Protein AF-0000000072269874 (afdb_homodimer)

Foldseek 3Di:
DDDDDPDDDDPLFAELADAAAAPVLAPPVLLVVLLVVLVVVVDCQLVDQAALQADLLLLQLVQVVCCVQQVHHGHSLQKGKALALLRVLLLCLVQQHAAPAEEEEEVQADLVVVVSCVVRNYHYHYAYQDQAGGPVVSVLVVCVVRVGQEYEGAAALTVFAGHHHAPVSLVSNLVSCLVSVHAYEHEDQWQLFQLADHGHGFNLVVQQSQRYKGKYGCVHQHNNVLSMIMIGHHNVSSVSSSPPPVSVVRNHDNSPSSSSVSSCSVVVVRVVSSVVLNVQQVLLLCLLVVLVVVLVVLVKDWDRHRGHWKIKIFAHPPDFQVVLQVVLVVLRYHWAGSLSSGPVRPRRRITIGTSNYDHSVSSSVNSVSSSVSSVVVD/DDDDDPDDDDPLFAELADAAAAPVLADPVLLVVLLVVLVVVVDCQLVDQAALQADLLLLQLVQVVCCVQQVHHGDSLQKGKALAPLRVLLLCLVQQHAAPAEEEEEVQADLVVVVSCVVRNYHYHYAYQDQAGGPVVSVLVVCVVRVGQEYEGAAALTVFAGHHHAPVSLVSNLVSCLVSVHAYEHEDQWQLFFLADHGHGFNLVVQQSQRYKGKYGCVHQHNNVLSMIMIGHHNVSSVSSSVPPVSVVRNHPNSPSSSSVSSCSVVVVRVVSSVVLNVQQVLLLCLLVVLVVVLVVLVKDWDRHRGHWKIKIFAHPPDFQVVLQVVLVVLRYHWAGSLSSGPVRPNRRITIGTSNYDHSVSSSVNSVSSSVSSVVVD

Nearest PDB structures (foldseek):
  3av7-assembly1_C  TM=9.349E-01  e=4.779E-37  Pyrococcus horikoshii OT3
  2zc0-assembly1_A  TM=9.274E-01  e=6.025E-31  Thermococcus litoralis
  2gb3-assembly3_E  TM=8.638E-01  e=5.101E-25  Thermotoga maritima
  5yhv-assembly1_B  TM=8.804E-01  e=7.820E-24  Mycobacterium tuberculosis H37Rv
  2o1b-assembly1_A-2  TM=8.598E-01  e=6.593E-24  Staphylococcus aureus

Structure (mmCIF, N/CA/C/O backbone):
data_AF-0000000072269874-model_v1
#
loop_
_entity.id
_entity.type
_entity.pdbx_description
1 polymer 'Aminotransferase, putative'
#
loop_
_atom_site.group_PDB
_atom_site.id
_atom_site.type_symbol
_atom_site.label_atom_id
_atom_site.label_alt_id
_atom_site.label_comp_id
_atom_site.label_asym_id
_atom_site.label_entity_id
_atom_site.label_seq_id
_atom_site.pdbx_PDB_ins_code
_atom_site.Cartn_x
_atom_site.Cartn_y
_atom_site.Cartn_z
_atom_site.occupancy
_atom_site.B_iso_or_equiv
_atom_site.auth_seq_id
_atom_site.auth_comp_id
_atom_site.auth_asym_id
_atom_site.auth_atom_id
_atom_site.pdbx_PDB_model_num
ATOM 1 N N . MET A 1 1 ? -10.086 -16.75 18.266 1 76.12 1 MET A N 1
ATOM 2 C CA . MET A 1 1 ? -8.656 -16.75 17.969 1 76.12 1 MET A CA 1
ATOM 3 C C . MET A 1 1 ? -8.281 -15.562 17.094 1 76.12 1 MET A C 1
ATOM 5 O O . MET A 1 1 ? -9.031 -15.195 16.188 1 76.12 1 MET A O 1
ATOM 9 N N . LEU A 1 2 ? -7.148 -14.898 17.422 1 88.06 2 LEU A N 1
ATOM 10 C CA . LEU A 1 2 ? -6.703 -13.727 16.672 1 88.06 2 LEU A CA 1
ATOM 11 C C . LEU A 1 2 ? -6.227 -14.125 15.273 1 88.06 2 LEU A C 1
ATOM 13 O O . LEU A 1 2 ? -5.488 -15.102 15.125 1 88.06 2 LEU A O 1
ATOM 17 N N . LYS A 1 3 ? -6.777 -13.539 14.328 1 90.12 3 LYS A N 1
ATOM 18 C CA . LYS A 1 3 ? -6.367 -13.797 12.953 1 90.12 3 LYS A CA 1
ATOM 19 C C . LYS A 1 3 ? -5.109 -13.008 12.594 1 90.12 3 LYS A C 1
ATOM 21 O O . LYS A 1 3 ? -5.031 -11.805 12.859 1 90.12 3 LYS A O 1
ATOM 26 N N . THR A 1 4 ? -4.125 -13.711 12.109 1 89.44 4 THR A N 1
ATOM 27 C CA . THR A 1 4 ? -2.859 -13.062 11.797 1 89.44 4 THR A CA 1
ATOM 28 C C . THR A 1 4 ? -2.467 -13.32 10.344 1 89.44 4 THR A C 1
ATOM 30 O O . THR A 1 4 ? -1.585 -12.648 9.805 1 89.44 4 THR A O 1
ATOM 33 N N . ALA A 1 5 ? -3.15 -14.258 9.734 1 90 5 ALA A N 1
ATOM 34 C CA . ALA A 1 5 ? -2.76 -14.656 8.391 1 90 5 ALA A CA 1
ATOM 35 C C . ALA A 1 5 ? -3.982 -14.852 7.496 1 90 5 ALA A C 1
ATOM 37 O O . ALA A 1 5 ? -5.086 -15.094 7.992 1 90 5 ALA A O 1
ATOM 38 N N . GLN A 1 6 ? -3.719 -14.797 6.27 1 87.31 6 GLN A N 1
ATOM 39 C CA . GLN A 1 6 ? -4.758 -14.992 5.262 1 87.31 6 GLN A CA 1
ATOM 40 C C . GLN A 1 6 ? -5.207 -16.453 5.207 1 87.31 6 GLN A C 1
ATOM 42 O O . GLN A 1 6 ? -6.398 -16.734 5.066 1 87.31 6 GLN A O 1
ATOM 47 N N . THR A 1 7 ? -4.285 -17.359 5.355 1 89.81 7 THR A N 1
ATOM 48 C CA . THR A 1 7 ? -4.539 -18.797 5.211 1 89.81 7 THR A CA 1
ATOM 49 C C . THR A 1 7 ? -4.648 -19.469 6.582 1 89.81 7 THR A C 1
ATOM 51 O O . THR A 1 7 ? -3.822 -19.219 7.461 1 89.81 7 THR A O 1
ATOM 54 N N . THR A 1 8 ? -5.68 -20.234 6.766 1 88.5 8 THR A N 1
ATOM 55 C CA . THR A 1 8 ? -5.848 -21.094 7.941 1 88.5 8 THR A CA 1
ATOM 56 C C . THR A 1 8 ? -5.855 -22.562 7.543 1 88.5 8 THR A C 1
ATOM 58 O O . THR A 1 8 ? -6.527 -22.953 6.582 1 88.5 8 THR A O 1
ATOM 61 N N . LEU A 1 9 ? -5.109 -23.312 8.281 1 91.06 9 LEU A N 1
ATOM 62 C CA . LEU A 1 9 ? -5.004 -24.734 7.984 1 91.06 9 LEU A CA 1
ATOM 63 C C . LEU A 1 9 ? -5.898 -25.547 8.914 1 91.06 9 LEU A C 1
ATOM 65 O O . LEU A 1 9 ? -6.027 -25.234 10.094 1 91.06 9 LEU A O 1
ATOM 69 N N . THR A 1 10 ? -6.5 -26.469 8.312 1 91.12 10 THR A N 1
ATOM 70 C CA . THR A 1 10 ? -7.305 -27.422 9.086 1 91.12 10 THR A CA 1
ATOM 71 C C . THR A 1 10 ? -6.465 -28.609 9.516 1 91.12 10 THR A C 1
ATOM 73 O O . THR A 1 10 ? -5.773 -29.219 8.688 1 91.12 10 THR A O 1
ATOM 76 N N . GLU A 1 11 ? -6.617 -28.938 10.75 1 92.56 11 GLU A N 1
ATOM 77 C CA . GLU A 1 11 ? -5.863 -30.078 11.258 1 92.56 11 GLU A CA 1
ATOM 78 C C . GLU A 1 11 ? -6.242 -31.375 10.531 1 92.56 11 GLU A C 1
ATOM 80 O O . GLU A 1 11 ? -7.422 -31.625 10.273 1 92.56 11 GLU A O 1
ATOM 85 N N . GLY A 1 12 ? -5.234 -32.094 10.156 1 95.31 12 GLY A N 1
ATOM 86 C CA . GLY A 1 12 ? -5.469 -33.406 9.523 1 95.31 12 GLY A CA 1
ATOM 87 C C . GLY A 1 12 ? -5.664 -33.312 8.023 1 95.31 12 GLY A C 1
ATOM 88 O O . GLY A 1 12 ? -5.773 -34.312 7.344 1 95.31 12 GLY A O 1
ATOM 89 N N . VAL A 1 13 ? -5.738 -32.125 7.535 1 97.94 13 VAL A N 1
ATOM 90 C CA . VAL A 1 13 ? -5.953 -31.938 6.105 1 97.94 13 VAL A CA 1
ATOM 91 C C . VAL A 1 13 ? -4.664 -31.453 5.449 1 97.94 13 VAL A C 1
ATOM 93 O O . VAL A 1 13 ? -4.047 -30.5 5.914 1 97.94 13 VAL A O 1
ATOM 96 N N . ILE A 1 14 ? -4.207 -32.156 4.457 1 98.5 14 ILE A N 1
ATOM 97 C CA . ILE A 1 14 ? -3.148 -31.656 3.594 1 98.5 14 ILE A CA 1
ATOM 98 C C . ILE A 1 14 ? -3.74 -30.703 2.557 1 98.5 14 ILE A C 1
ATOM 100 O O . ILE A 1 14 ? -4.406 -31.141 1.615 1 98.5 14 ILE A O 1
ATOM 104 N N . ASN A 1 15 ? -3.523 -29.422 2.723 1 98.44 15 ASN A N 1
ATOM 105 C CA . ASN A 1 15 ? -4.152 -28.375 1.926 1 98.44 15 ASN A CA 1
ATOM 106 C C . ASN A 1 15 ? -3.289 -27.984 0.73 1 98.44 15 ASN A C 1
ATOM 108 O O . ASN A 1 15 ? -2.627 -26.953 0.75 1 98.44 15 ASN A O 1
ATOM 112 N N . LEU A 1 16 ? -3.43 -28.703 -0.361 1 98.69 16 LEU A N 1
ATOM 113 C CA . LEU A 1 16 ? -2.652 -28.438 -1.566 1 98.69 16 LEU A CA 1
ATOM 114 C C . LEU A 1 16 ? -3.178 -27.203 -2.297 1 98.69 16 LEU A C 1
ATOM 116 O O . LEU A 1 16 ? -2.678 -26.859 -3.369 1 98.69 16 LEU A O 1
ATOM 120 N N . ALA A 1 17 ? -4.168 -26.531 -1.684 1 97.81 17 ALA A N 1
ATOM 121 C CA . ALA A 1 17 ? -4.754 -25.312 -2.262 1 97.81 17 ALA A CA 1
ATOM 122 C C . ALA A 1 17 ? -3.926 -24.078 -1.909 1 97.81 17 ALA A C 1
ATOM 124 O O . ALA A 1 17 ? -4.062 -23.031 -2.541 1 97.81 17 ALA A O 1
ATOM 125 N N . VAL A 1 18 ? -3.061 -24.141 -0.926 1 96.88 18 VAL A N 1
ATOM 126 C CA . VAL A 1 18 ? -2.301 -23 -0.419 1 96.88 18 VAL A CA 1
ATOM 127 C C . VAL A 1 18 ? -1.246 -22.594 -1.443 1 96.88 18 VAL A C 1
ATOM 129 O O . VAL A 1 18 ? -0.393 -23.391 -1.826 1 96.88 18 VAL A O 1
ATOM 132 N N . GLY A 1 19 ? -1.324 -21.359 -1.873 1 96.44 19 GLY A N 1
ATOM 133 C CA . GLY A 1 19 ? -0.48 -20.891 -2.963 1 96.44 19 GLY A CA 1
ATOM 134 C C . GLY A 1 19 ? 0.701 -20.062 -2.494 1 96.44 19 GLY A C 1
ATOM 135 O O . GLY A 1 19 ? 0.995 -19.016 -3.07 1 96.44 19 GLY A O 1
ATOM 136 N N . HIS A 1 20 ? 1.375 -20.375 -1.431 1 96.25 20 HIS A N 1
ATOM 137 C CA . HIS A 1 20 ? 2.562 -19.703 -0.91 1 96.25 20 HIS A CA 1
ATOM 138 C C . HIS A 1 20 ? 3.406 -20.656 -0.069 1 96.25 20 HIS A C 1
ATOM 140 O O . HIS A 1 20 ? 2.936 -21.734 0.324 1 96.25 20 HIS A O 1
ATOM 146 N N . PRO A 1 21 ? 4.676 -20.422 0.185 1 96.06 21 PRO A N 1
ATOM 147 C CA . PRO A 1 21 ? 5.527 -21.266 1.016 1 96.06 21 PRO A CA 1
ATOM 148 C C . PRO A 1 21 ? 5.094 -21.297 2.48 1 96.06 21 PRO A C 1
ATOM 150 O O . PRO A 1 21 ? 4.395 -20.375 2.932 1 96.06 21 PRO A O 1
ATOM 153 N N . SER A 1 22 ? 5.496 -22.297 3.168 1 95.81 22 SER A N 1
ATOM 154 C CA . SER A 1 22 ? 5.25 -22.375 4.605 1 95.81 22 SER A CA 1
ATOM 155 C C . SER A 1 22 ? 6.121 -21.391 5.371 1 95.81 22 SER A C 1
ATOM 157 O O . SER A 1 22 ? 7.062 -20.812 4.812 1 95.81 22 SER A O 1
ATOM 159 N N . LEU A 1 23 ? 5.832 -21.234 6.602 1 95.12 23 LEU A N 1
ATOM 160 C CA . LEU A 1 23 ? 6.547 -20.266 7.434 1 95.12 23 LEU A CA 1
ATOM 161 C C . LEU A 1 23 ? 8.023 -20.625 7.535 1 95.12 23 LEU A C 1
ATOM 163 O O . LEU A 1 23 ? 8.883 -19.734 7.578 1 95.12 23 LEU A O 1
ATOM 167 N N . HIS A 1 24 ? 8.297 -21.906 7.539 1 94.44 24 HIS A N 1
ATOM 168 C CA . HIS A 1 24 ? 9.672 -22.344 7.742 1 94.44 24 HIS A CA 1
ATOM 169 C C . HIS A 1 24 ? 10.531 -22.047 6.52 1 94.44 24 HIS A C 1
ATOM 171 O O . HIS A 1 24 ? 11.766 -22.031 6.613 1 94.44 24 HIS A O 1
ATOM 177 N N . MET A 1 25 ? 9.891 -21.828 5.387 1 96.12 25 MET A N 1
ATOM 178 C CA . MET A 1 25 ? 10.617 -21.547 4.156 1 96.12 25 MET A CA 1
ATOM 179 C C . MET A 1 25 ? 10.891 -20.047 4.012 1 96.12 25 MET A C 1
ATOM 181 O O . MET A 1 25 ? 11.695 -19.641 3.174 1 96.12 25 MET A O 1
ATOM 185 N N . LEU A 1 26 ? 10.242 -19.203 4.824 1 97.38 26 LEU A N 1
ATOM 186 C CA . LEU A 1 26 ? 10.422 -17.766 4.703 1 97.38 26 LEU A CA 1
ATOM 187 C C . LEU A 1 26 ? 11.789 -17.344 5.242 1 97.38 26 LEU A C 1
ATOM 189 O O . LEU A 1 26 ? 12.328 -17.984 6.148 1 97.38 26 LEU A O 1
ATOM 193 N N . PRO A 1 27 ? 12.297 -16.266 4.742 1 98.06 27 PRO A N 1
ATOM 194 C CA . PRO A 1 27 ? 13.68 -15.883 5.016 1 98.06 27 PRO A CA 1
ATOM 195 C C . PRO A 1 27 ? 13.828 -15.062 6.297 1 98.06 27 PRO A C 1
ATOM 197 O O . PRO A 1 27 ? 14.367 -13.961 6.273 1 98.06 27 PRO A O 1
ATOM 200 N N . LEU A 1 28 ? 13.469 -15.664 7.406 1 98.12 28 LEU A N 1
ATOM 201 C CA . LEU A 1 28 ? 13.508 -14.969 8.688 1 98.12 28 LEU A CA 1
ATOM 202 C C . LEU A 1 28 ? 14.922 -14.516 9.016 1 98.12 28 LEU A C 1
ATOM 204 O O . LEU A 1 28 ? 15.141 -13.352 9.352 1 98.12 28 LEU A O 1
ATOM 208 N N . ARG A 1 29 ? 15.938 -15.375 8.867 1 97.75 29 ARG A N 1
ATOM 209 C CA . ARG A 1 29 ? 17.328 -15.062 9.211 1 97.75 29 ARG A CA 1
ATOM 210 C C . ARG A 1 29 ? 17.906 -14.047 8.234 1 97.75 29 ARG A C 1
ATOM 212 O O . ARG A 1 29 ? 18.625 -13.117 8.648 1 97.75 29 ARG A O 1
ATOM 219 N N . GLU A 1 30 ? 17.672 -14.242 6.938 1 98.5 30 GLU A N 1
ATOM 220 C CA . GLU A 1 30 ? 18.188 -13.32 5.922 1 98.5 30 GLU A CA 1
ATOM 221 C C . GLU A 1 30 ? 17.609 -11.922 6.113 1 98.5 30 GLU A C 1
ATOM 223 O O . GLU A 1 30 ? 18.328 -10.93 6.008 1 98.5 30 GLU A O 1
ATOM 228 N N . MET A 1 31 ? 16.312 -11.828 6.457 1 98.62 31 MET A N 1
ATOM 229 C CA . MET A 1 31 ? 15.664 -10.539 6.656 1 98.62 31 MET A CA 1
ATOM 230 C C . MET A 1 31 ? 16.156 -9.867 7.938 1 98.62 31 MET A C 1
ATOM 232 O O . MET A 1 31 ? 16.25 -8.648 8 1 98.62 31 MET A O 1
ATOM 236 N N . GLU A 1 32 ? 16.375 -10.688 8.945 1 98.62 32 GLU A N 1
ATOM 237 C CA . GLU A 1 32 ? 16.984 -10.148 10.164 1 98.62 32 GLU A CA 1
ATOM 238 C C . GLU A 1 32 ? 18.328 -9.508 9.867 1 98.62 32 GLU A C 1
ATOM 240 O O . GLU A 1 32 ? 18.609 -8.398 10.336 1 98.62 32 GLU A O 1
ATOM 245 N N . GLN A 1 33 ? 19.156 -10.211 9.125 1 98.62 33 GLN A N 1
ATOM 246 C CA . GLN A 1 33 ? 20.469 -9.688 8.734 1 98.62 33 GLN A CA 1
ATOM 247 C C . GLN A 1 33 ? 20.328 -8.398 7.926 1 98.62 33 GLN A C 1
ATOM 249 O O . GLN A 1 33 ? 21.078 -7.445 8.133 1 98.62 33 GLN A O 1
ATOM 254 N N . ALA A 1 34 ? 19.406 -8.391 7.031 1 98.69 34 ALA A N 1
ATOM 255 C CA . ALA A 1 34 ? 19.156 -7.219 6.199 1 98.69 34 ALA A CA 1
ATOM 256 C C . ALA A 1 34 ? 18.719 -6.027 7.043 1 98.69 34 ALA A C 1
ATOM 258 O O . ALA A 1 34 ? 19.172 -4.902 6.832 1 98.69 34 ALA A O 1
ATOM 259 N N . ALA A 1 35 ? 17.781 -6.27 7.973 1 98.44 35 ALA A N 1
ATOM 260 C CA . ALA A 1 35 ? 17.328 -5.207 8.859 1 98.44 35 ALA A CA 1
ATOM 261 C C . ALA A 1 35 ? 18.484 -4.645 9.688 1 98.44 35 ALA A C 1
ATOM 263 O O . ALA A 1 35 ? 18.641 -3.426 9.789 1 98.44 35 ALA A O 1
ATOM 264 N N . ALA A 1 36 ? 19.25 -5.539 10.242 1 98.44 36 ALA A N 1
ATOM 265 C CA . ALA A 1 36 ? 20.406 -5.113 11.031 1 98.44 36 ALA A CA 1
ATOM 266 C C . ALA A 1 36 ? 21.359 -4.258 10.195 1 98.44 36 ALA A C 1
ATOM 268 O O . ALA A 1 36 ? 21.844 -3.225 10.664 1 98.44 36 ALA A O 1
ATOM 269 N N . HIS A 1 37 ? 21.625 -4.695 9.008 1 98.69 37 HIS A N 1
ATOM 270 C CA . HIS A 1 37 ? 22.5 -3.967 8.102 1 98.69 37 HIS A CA 1
ATOM 271 C C . HIS A 1 37 ? 21.953 -2.574 7.805 1 98.69 37 HIS A C 1
ATOM 273 O O . HIS A 1 37 ? 22.688 -1.594 7.812 1 98.69 37 HIS A O 1
ATOM 279 N N . ARG A 1 38 ? 20.641 -2.465 7.523 1 98.44 38 ARG A N 1
ATOM 280 C CA . ARG A 1 38 ? 20.016 -1.19 7.168 1 98.44 38 ARG A CA 1
ATOM 281 C C . ARG A 1 38 ? 20.094 -0.205 8.328 1 98.44 38 ARG A C 1
ATOM 283 O O . ARG A 1 38 ? 20.484 0.951 8.148 1 98.44 38 ARG A O 1
ATOM 290 N N . PHE A 1 39 ? 19.75 -0.638 9.523 1 98.31 39 PHE A N 1
ATOM 291 C CA . PHE A 1 39 ? 19.766 0.226 10.695 1 98.31 39 PHE A CA 1
ATOM 292 C C . PHE A 1 39 ? 21.188 0.632 11.062 1 98.31 39 PHE A C 1
ATOM 294 O O . PHE A 1 39 ? 21.422 1.754 11.516 1 98.31 39 PHE A O 1
ATOM 301 N N . ALA A 1 40 ? 22.109 -0.21 10.805 1 97.94 40 ALA A N 1
ATOM 302 C CA . ALA A 1 40 ? 23.5 0.034 11.172 1 97.94 40 ALA A CA 1
ATOM 303 C C . ALA A 1 40 ? 24.094 1.154 10.32 1 97.94 40 ALA A C 1
ATOM 305 O O . ALA A 1 40 ? 25.125 1.73 10.68 1 97.94 40 ALA A O 1
ATOM 306 N N . GLN A 1 41 ? 23.469 1.441 9.18 1 97 41 GLN A N 1
ATOM 307 C CA . GLN A 1 41 ? 23.984 2.51 8.328 1 97 41 GLN A CA 1
ATOM 308 C C . GLN A 1 41 ? 23.844 3.869 9.008 1 97 41 GLN A C 1
ATOM 310 O O . GLN A 1 41 ? 24.453 4.848 8.578 1 97 41 GLN A O 1
ATOM 315 N N . GLY A 1 42 ? 22.938 4.016 9.977 1 96.31 42 GLY A N 1
ATOM 316 C CA . GLY A 1 42 ? 22.781 5.238 10.742 1 96.31 42 GLY A CA 1
ATOM 317 C C . GLY A 1 42 ? 22 6.312 10.008 1 96.31 42 GLY A C 1
ATOM 318 O O . GLY A 1 42 ? 21.969 7.469 10.438 1 96.31 42 GLY A O 1
ATOM 319 N N . ASN A 1 43 ? 21.469 6 8.906 1 94.88 43 ASN A N 1
ATOM 320 C CA . ASN A 1 43 ? 20.688 6.914 8.086 1 94.88 43 ASN A CA 1
ATOM 321 C C . ASN A 1 43 ? 19.188 6.617 8.172 1 94.88 43 ASN A C 1
ATOM 323 O O . ASN A 1 43 ? 18.75 5.508 7.855 1 94.88 43 ASN A O 1
ATOM 327 N N . ALA A 1 44 ? 18.359 7.637 8.555 1 96.5 44 ALA A N 1
ATOM 328 C CA . ALA A 1 44 ? 16.938 7.418 8.836 1 96.5 44 ALA A CA 1
ATOM 329 C C . ALA A 1 44 ? 16.094 7.672 7.594 1 96.5 44 ALA A C 1
ATOM 331 O O . ALA A 1 44 ? 14.859 7.699 7.668 1 96.5 44 ALA A O 1
ATOM 332 N N . GLU A 1 45 ? 16.656 7.801 6.418 1 95.5 45 GLU A N 1
ATOM 333 C CA . GLU A 1 45 ? 15.945 8.156 5.195 1 95.5 45 GLU A CA 1
ATOM 334 C C . GLU A 1 45 ? 14.844 7.152 4.883 1 95.5 45 GLU A C 1
ATOM 336 O O . GLU A 1 45 ? 13.773 7.527 4.383 1 95.5 45 GLU A O 1
ATOM 341 N N . PHE A 1 46 ? 15.086 5.883 5.199 1 97.25 46 PHE A N 1
ATOM 342 C CA . PHE A 1 46 ? 14.109 4.852 4.875 1 97.25 46 PHE A CA 1
ATOM 343 C C . PHE A 1 46 ? 12.93 4.906 5.832 1 97.25 46 PHE A C 1
ATOM 345 O O . PHE A 1 46 ? 11.922 4.219 5.629 1 97.25 46 PHE A O 1
ATOM 352 N N . LEU A 1 47 ? 13.008 5.73 6.867 1 97.94 47 LEU A N 1
ATOM 353 C CA . LEU A 1 47 ? 11.898 5.941 7.789 1 97.94 47 LEU A CA 1
ATOM 354 C C . LEU A 1 47 ? 11.117 7.199 7.422 1 97.94 47 LEU A C 1
ATOM 356 O O . LEU A 1 47 ? 10.109 7.523 8.062 1 97.94 47 LEU A O 1
ATOM 360 N N . GLN A 1 48 ? 11.469 7.961 6.414 1 97.31 48 GLN A N 1
ATOM 361 C CA . GLN A 1 48 ? 10.844 9.211 5.984 1 97.31 48 GLN A CA 1
ATOM 362 C C . GLN A 1 48 ? 9.945 8.984 4.77 1 97.31 48 GLN A C 1
ATOM 364 O O . GLN A 1 48 ? 9.945 7.898 4.184 1 97.31 48 GLN A O 1
ATOM 369 N N . TYR A 1 49 ? 9.109 10.031 4.391 1 96.75 49 TYR A N 1
ATOM 370 C CA . TYR A 1 49 ? 8.422 10.016 3.105 1 96.75 49 TYR A CA 1
ATOM 371 C C . TYR A 1 49 ? 9.406 9.82 1.961 1 96.75 49 TYR A C 1
ATOM 373 O O . TYR A 1 49 ? 10.336 10.609 1.782 1 96.75 49 TYR A O 1
ATOM 381 N N . GLY A 1 50 ? 9.203 8.797 1.208 1 96.81 50 GLY A N 1
ATOM 382 C CA . GLY A 1 50 ? 10.125 8.445 0.135 1 96.81 50 GLY A CA 1
ATOM 383 C C . GLY A 1 50 ? 9.805 9.148 -1.173 1 96.81 50 GLY A C 1
ATOM 384 O O . GLY A 1 50 ? 8.961 10.047 -1.212 1 96.81 50 GLY A O 1
ATOM 385 N N . TYR A 1 51 ? 10.57 8.773 -2.129 1 96.5 51 TYR A N 1
ATOM 386 C CA . TYR A 1 51 ? 10.297 9.195 -3.498 1 96.5 51 TYR A CA 1
ATOM 387 C C . TYR A 1 51 ? 9.164 8.375 -4.105 1 96.5 51 TYR A C 1
ATOM 389 O O . TYR A 1 51 ? 9.07 7.168 -3.875 1 96.5 51 TYR A O 1
ATOM 397 N N . GLU A 1 52 ? 8.297 8.969 -4.824 1 96.75 52 GLU A N 1
ATOM 398 C CA . GLU A 1 52 ? 7.094 8.32 -5.348 1 96.75 52 GLU A CA 1
ATOM 399 C C . GLU A 1 52 ? 7.449 7.066 -6.148 1 96.75 52 GLU A C 1
ATOM 401 O O . GLU A 1 52 ? 6.719 6.074 -6.113 1 96.75 52 GLU A O 1
ATOM 406 N N . TRP A 1 53 ? 8.625 7.074 -6.867 1 97.56 53 TRP A N 1
ATOM 407 C CA . TRP A 1 53 ? 9.031 5.934 -7.684 1 97.56 53 TRP A CA 1
ATOM 408 C C . TRP A 1 53 ? 9.711 4.871 -6.828 1 97.56 53 TRP A C 1
ATOM 410 O O . TRP A 1 53 ? 9.953 3.754 -7.293 1 97.56 53 TRP A O 1
ATOM 420 N N . GLY A 1 54 ? 10.008 5.238 -5.562 1 97.69 54 GLY A N 1
ATOM 421 C CA . GLY A 1 54 ? 10.797 4.387 -4.691 1 97.69 54 GLY A CA 1
ATOM 422 C C . GLY A 1 54 ? 12.234 4.867 -4.535 1 97.69 54 GLY A C 1
ATOM 423 O O . GLY A 1 54 ? 12.695 5.719 -5.297 1 97.69 54 GLY A O 1
ATOM 424 N N . ASP A 1 55 ? 12.922 4.34 -3.586 1 97.56 55 ASP A N 1
ATOM 425 C CA . ASP A 1 55 ? 14.297 4.695 -3.256 1 97.56 55 ASP A CA 1
ATOM 426 C C . ASP A 1 55 ? 15.227 4.473 -4.449 1 97.56 55 ASP A C 1
ATOM 428 O O . ASP A 1 55 ? 15.312 3.359 -4.973 1 97.56 55 ASP A O 1
ATOM 432 N N . GLY A 1 56 ? 15.953 5.559 -4.816 1 97.88 56 GLY A N 1
ATOM 433 C CA . GLY A 1 56 ? 16.812 5.488 -5.992 1 97.88 56 GLY A CA 1
ATOM 434 C C . GLY A 1 56 ? 17.891 4.438 -5.883 1 97.88 56 GLY A C 1
ATOM 435 O O . GLY A 1 56 ? 18.25 3.803 -6.875 1 97.88 56 GLY A O 1
ATOM 436 N N . PHE A 1 57 ? 18.438 4.242 -4.676 1 98.06 57 PHE A N 1
ATOM 437 C CA . PHE A 1 57 ? 19.453 3.217 -4.473 1 98.06 57 PHE A CA 1
ATOM 438 C C . PHE A 1 57 ? 18.859 1.825 -4.637 1 98.06 57 PHE A C 1
ATOM 440 O O . PHE A 1 57 ? 19.484 0.947 -5.242 1 98.06 57 PHE A O 1
ATOM 447 N N . LEU A 1 58 ? 17.656 1.632 -4.133 1 98.5 58 LEU A N 1
ATOM 448 C CA . LEU A 1 58 ? 16.969 0.356 -4.301 1 98.5 58 LEU A CA 1
ATOM 449 C C . LEU A 1 58 ? 16.688 0.08 -5.773 1 98.5 58 LEU A C 1
ATOM 451 O O . LEU A 1 58 ? 16.922 -1.029 -6.258 1 98.5 58 LEU A O 1
ATOM 455 N N . ARG A 1 59 ? 16.141 1.073 -6.496 1 98.62 59 ARG A N 1
ATOM 456 C CA . ARG A 1 59 ? 15.852 0.912 -7.918 1 98.62 59 ARG A CA 1
ATOM 457 C C . ARG A 1 59 ? 17.109 0.533 -8.695 1 98.62 59 ARG A C 1
ATOM 459 O O . ARG A 1 59 ? 17.062 -0.299 -9.602 1 98.62 59 ARG A O 1
ATOM 466 N N . THR A 1 60 ? 18.219 1.15 -8.297 1 98.62 60 THR A N 1
ATOM 467 C CA . THR A 1 60 ? 19.484 0.874 -8.969 1 98.62 60 THR A CA 1
ATOM 468 C C . THR A 1 60 ? 19.938 -0.558 -8.695 1 98.62 60 THR A C 1
ATOM 470 O O . THR A 1 60 ? 20.297 -1.289 -9.625 1 98.62 60 THR A O 1
ATOM 473 N N . GLU A 1 61 ? 19.938 -0.97 -7.422 1 98.56 61 GLU A N 1
ATOM 474 C CA . GLU A 1 61 ? 20.328 -2.326 -7.051 1 98.56 61 GLU A CA 1
ATOM 475 C C . GLU A 1 61 ? 19.422 -3.361 -7.703 1 98.56 61 GLU A C 1
ATOM 477 O O . GLU A 1 61 ? 19.891 -4.398 -8.18 1 98.56 61 GLU A O 1
ATOM 482 N N . LEU A 1 62 ? 18.156 -3.08 -7.738 1 98.75 62 LEU A N 1
ATOM 483 C CA . LEU A 1 62 ? 17.172 -4.008 -8.312 1 98.75 62 LEU A CA 1
ATOM 484 C C . LEU A 1 62 ? 17.359 -4.129 -9.82 1 98.75 62 LEU A C 1
ATOM 486 O O . LEU A 1 62 ? 17.328 -5.23 -10.367 1 98.75 62 LEU A O 1
ATOM 490 N N . ALA A 1 63 ? 17.516 -2.984 -10.469 1 98.69 63 ALA A N 1
ATOM 491 C CA . ALA A 1 63 ? 17.734 -3 -11.906 1 98.69 63 ALA A CA 1
ATOM 492 C C . ALA A 1 63 ? 18.984 -3.818 -12.266 1 98.69 63 ALA A C 1
ATOM 494 O O . ALA A 1 63 ? 18.969 -4.578 -13.234 1 98.69 63 ALA A O 1
ATOM 495 N N . ALA A 1 64 ? 20.016 -3.688 -11.508 1 98.62 64 ALA A N 1
ATOM 496 C CA . ALA A 1 64 ? 21.234 -4.453 -11.734 1 98.62 64 ALA A CA 1
ATOM 497 C C . ALA A 1 64 ? 20.984 -5.949 -11.547 1 98.62 64 ALA A C 1
ATOM 499 O O . ALA A 1 64 ? 21.438 -6.762 -12.359 1 98.62 64 ALA A O 1
ATOM 500 N N . TYR A 1 65 ? 20.328 -6.25 -10.523 1 98.56 65 TYR A N 1
ATOM 501 C CA . TYR A 1 65 ? 20 -7.645 -10.258 1 98.56 65 TYR A CA 1
ATOM 502 C C . TYR A 1 65 ? 19.172 -8.234 -11.398 1 98.56 65 TYR A C 1
ATOM 504 O O . TYR A 1 65 ? 19.484 -9.32 -11.891 1 98.56 65 TYR A O 1
ATOM 512 N N . LEU A 1 66 ? 18.125 -7.5 -11.844 1 98.62 66 LEU A N 1
ATOM 513 C CA . LEU A 1 66 ? 17.25 -7.961 -12.906 1 98.62 66 LEU A CA 1
ATOM 514 C C . LEU A 1 66 ? 18.016 -8.094 -14.227 1 98.62 66 LEU A C 1
ATOM 516 O O . LEU A 1 66 ? 17.734 -9 -15.016 1 98.62 66 LEU A O 1
ATOM 520 N N . THR A 1 67 ? 18.938 -7.16 -14.469 1 98.56 67 THR A N 1
ATOM 521 C CA . THR A 1 67 ? 19.766 -7.246 -15.664 1 98.56 67 THR A CA 1
ATOM 522 C C . THR A 1 67 ? 20.484 -8.586 -15.727 1 98.56 67 THR A C 1
ATOM 524 O O . THR A 1 67 ? 20.5 -9.242 -16.766 1 98.56 67 THR A O 1
ATOM 527 N N . ARG A 1 68 ? 21.031 -9.016 -14.609 1 97.44 68 ARG A N 1
ATOM 528 C CA . ARG A 1 68 ? 21.75 -10.281 -14.547 1 97.44 68 ARG A CA 1
ATOM 529 C C . ARG A 1 68 ? 20.797 -11.461 -14.727 1 97.44 68 ARG A C 1
ATOM 531 O O . ARG A 1 68 ? 21.078 -12.383 -15.5 1 97.44 68 ARG A O 1
ATOM 538 N N . GLU A 1 69 ? 19.703 -11.438 -14.102 1 96.75 69 GLU A N 1
ATOM 539 C CA . GLU A 1 69 ? 18.781 -12.562 -14.078 1 96.75 69 GLU A CA 1
ATOM 540 C C . GLU A 1 69 ? 18.031 -12.695 -15.406 1 96.75 69 GLU A C 1
ATOM 542 O O . GLU A 1 69 ? 17.766 -13.805 -15.867 1 96.75 69 GLU A O 1
ATOM 547 N N . TYR A 1 70 ? 17.672 -11.492 -15.969 1 96.75 70 TYR A N 1
ATOM 548 C CA . TYR A 1 70 ? 16.859 -11.5 -17.188 1 96.75 70 TYR A CA 1
ATOM 549 C C . TYR A 1 70 ? 17.734 -11.719 -18.422 1 96.75 70 TYR A C 1
ATOM 551 O O . TYR A 1 70 ? 17.25 -12.125 -19.469 1 96.75 70 TYR A O 1
ATOM 559 N N . GLY A 1 71 ? 18.984 -11.344 -18.328 1 96.5 71 GLY A N 1
ATOM 560 C CA . GLY A 1 71 ? 19.891 -11.531 -19.453 1 96.5 71 GLY A CA 1
ATOM 561 C C . GLY A 1 71 ? 19.859 -10.383 -20.438 1 96.5 71 GLY A C 1
ATOM 562 O O . GLY A 1 71 ? 20.312 -10.523 -21.578 1 96.5 71 GLY A O 1
ATOM 563 N N . PHE A 1 72 ? 19.203 -9.312 -20.125 1 97.56 72 PHE A N 1
ATOM 564 C CA . PHE A 1 72 ? 19.219 -8.07 -20.891 1 97.56 72 PHE A CA 1
ATOM 565 C C . PHE A 1 72 ? 19.203 -6.859 -19.969 1 97.56 72 PHE A C 1
ATOM 567 O O . PHE A 1 72 ? 18.844 -6.969 -18.797 1 97.56 72 PHE A O 1
ATOM 574 N N . PRO A 1 73 ? 19.656 -5.695 -20.469 1 97.88 73 PRO A N 1
ATOM 575 C CA . PRO A 1 73 ? 19.75 -4.516 -19.609 1 97.88 73 PRO A CA 1
ATOM 576 C C . PRO A 1 73 ? 18.406 -4.031 -19.094 1 97.88 73 PRO A C 1
ATOM 578 O O . PRO A 1 73 ? 17.453 -3.91 -19.875 1 97.88 73 PRO A O 1
ATOM 581 N N . VAL A 1 74 ? 18.281 -3.836 -17.828 1 98.06 74 VAL A N 1
ATOM 582 C CA . VAL A 1 74 ? 17.172 -3.176 -17.141 1 98.06 74 VAL A CA 1
ATOM 583 C C . VAL A 1 74 ? 17.672 -1.901 -16.469 1 98.06 74 VAL A C 1
ATOM 585 O O . VAL A 1 74 ? 18.672 -1.931 -15.727 1 98.06 74 VAL A O 1
ATOM 588 N N . SER A 1 75 ? 17.078 -0.747 -16.734 1 97.44 75 SER A N 1
ATOM 589 C CA . SER A 1 75 ? 17.547 0.511 -16.172 1 97.44 75 SER A CA 1
ATOM 590 C C . SER A 1 75 ? 16.734 0.899 -14.938 1 97.44 75 SER A C 1
ATOM 592 O O . SER A 1 75 ? 15.562 0.549 -14.828 1 97.44 75 SER A O 1
ATOM 594 N N . ALA A 1 76 ? 17.359 1.622 -14.023 1 97.62 76 ALA A N 1
ATOM 595 C CA . ALA A 1 76 ? 16.688 2.158 -12.844 1 97.62 76 ALA A CA 1
ATOM 596 C C . ALA A 1 76 ? 15.578 3.129 -13.242 1 97.62 76 ALA A C 1
ATOM 598 O O . ALA A 1 76 ? 14.562 3.23 -12.555 1 97.62 76 ALA A O 1
ATOM 599 N N . GLU A 1 77 ? 15.695 3.824 -14.367 1 96.69 77 GLU A N 1
ATOM 600 C CA . GLU A 1 77 ? 14.734 4.809 -14.852 1 96.69 77 GLU A CA 1
ATOM 601 C C . GLU A 1 77 ? 13.477 4.133 -15.391 1 96.69 77 GLU A C 1
ATOM 603 O O . GLU A 1 77 ? 12.453 4.785 -15.578 1 96.69 77 GLU A O 1
ATOM 608 N N . GLN A 1 78 ? 13.586 2.826 -15.594 1 97.94 78 GLN A N 1
ATOM 609 C CA . GLN A 1 78 ? 12.438 2.057 -16.047 1 97.94 78 GLN A CA 1
ATOM 610 C C . GLN A 1 78 ? 11.961 1.081 -14.977 1 97.94 78 GLN A C 1
ATOM 612 O O . GLN A 1 78 ? 11.32 0.074 -15.289 1 97.94 78 GLN A O 1
ATOM 617 N N . THR A 1 79 ? 12.461 1.372 -13.805 1 98.62 79 THR A N 1
ATOM 618 C CA . THR A 1 79 ? 12.094 0.544 -12.664 1 98.62 79 THR A CA 1
ATOM 619 C C . THR A 1 79 ? 11.367 1.372 -11.602 1 98.62 79 THR A C 1
ATOM 621 O O . THR A 1 79 ? 11.883 2.385 -11.133 1 98.62 79 THR A O 1
ATOM 624 N N . PHE A 1 80 ? 10.156 0.993 -11.297 1 98.69 80 PHE A N 1
ATOM 625 C CA . PHE A 1 80 ? 9.281 1.626 -10.312 1 98.69 80 PHE A CA 1
ATOM 626 C C . PHE A 1 80 ? 8.961 0.663 -9.18 1 98.69 80 PHE A C 1
ATOM 628 O O . PHE A 1 80 ? 8.492 -0.45 -9.414 1 98.69 80 PHE A O 1
ATOM 635 N N . ILE A 1 81 ? 9.273 1.05 -7.91 1 98.69 81 ILE A N 1
ATOM 636 C CA . ILE A 1 81 ? 8.992 0.192 -6.766 1 98.69 81 ILE A CA 1
ATOM 637 C C . ILE A 1 81 ? 7.504 0.234 -6.441 1 98.69 81 ILE A C 1
ATOM 639 O O . ILE A 1 81 ? 6.914 1.313 -6.34 1 98.69 81 ILE A O 1
ATOM 643 N N . SER A 1 82 ? 6.898 -0.92 -6.352 1 98.19 82 SER A N 1
ATOM 644 C CA . SER A 1 82 ? 5.477 -1.029 -6.043 1 98.19 82 SER A CA 1
ATOM 645 C C . SER A 1 82 ? 5.254 -1.75 -4.719 1 98.19 82 SER A C 1
ATOM 647 O O . SER A 1 82 ? 6.211 -2.186 -4.074 1 98.19 82 SER A O 1
ATOM 649 N N . GLY A 1 83 ? 3.971 -1.781 -4.285 1 97 83 GLY A N 1
ATOM 650 C CA . GLY A 1 83 ? 3.6 -2.52 -3.09 1 97 83 GLY A CA 1
ATOM 651 C C . GLY A 1 83 ? 3.316 -3.986 -3.357 1 97 83 GLY A C 1
ATOM 652 O O . GLY A 1 83 ? 2.506 -4.602 -2.664 1 97 83 GLY A O 1
ATOM 653 N N . GLY A 1 84 ? 3.904 -4.543 -4.367 1 97.44 84 GLY A N 1
ATOM 654 C CA . GLY A 1 84 ? 3.57 -5.867 -4.863 1 97.44 84 GLY A CA 1
ATOM 655 C C . GLY A 1 84 ? 2.715 -5.844 -6.113 1 97.44 84 GLY A C 1
ATOM 656 O O . GLY A 1 84 ? 2.281 -4.773 -6.555 1 97.44 84 GLY A O 1
ATOM 657 N N . THR A 1 85 ? 2.512 -6.977 -6.66 1 97.94 85 THR A N 1
ATOM 658 C CA . THR A 1 85 ? 1.822 -7.043 -7.941 1 97.94 85 THR A CA 1
ATOM 659 C C . THR A 1 85 ? 0.346 -6.695 -7.781 1 97.94 85 THR A C 1
ATOM 661 O O . THR A 1 85 ? -0.248 -6.066 -8.664 1 97.94 85 THR A O 1
ATOM 664 N N . SER A 1 86 ? -0.3 -7.117 -6.664 1 97.62 86 SER A N 1
ATOM 665 C CA . SER A 1 86 ? -1.7 -6.762 -6.457 1 97.62 86 SER A CA 1
ATOM 666 C C . SER A 1 86 ? -1.891 -5.25 -6.441 1 97.62 86 SER A C 1
ATOM 668 O O . SER A 1 86 ? -2.775 -4.723 -7.121 1 97.62 86 SER A O 1
ATOM 670 N N . GLN A 1 87 ? -1.063 -4.574 -5.715 1 97 87 GLN A N 1
ATOM 671 C CA . GLN A 1 87 ? -1.146 -3.119 -5.652 1 97 87 GLN A CA 1
ATOM 672 C C . GLN A 1 87 ? -0.743 -2.488 -6.984 1 97 87 GLN A C 1
ATOM 674 O O . GLN A 1 87 ? -1.287 -1.453 -7.375 1 97 87 GLN A O 1
ATOM 679 N N . ALA A 1 88 ? 0.217 -3.102 -7.645 1 98.56 88 ALA A N 1
ATOM 680 C CA . ALA A 1 88 ? 0.618 -2.611 -8.961 1 98.56 88 ALA A CA 1
ATOM 681 C C . ALA A 1 88 ? -0.541 -2.689 -9.953 1 98.56 88 ALA A C 1
ATOM 683 O O . ALA A 1 88 ? -0.753 -1.768 -10.742 1 98.56 88 ALA A O 1
ATOM 684 N N . ILE A 1 89 ? -1.265 -3.812 -9.914 1 98.75 89 ILE A N 1
ATOM 685 C CA . ILE A 1 89 ? -2.428 -3.963 -10.781 1 98.75 89 ILE A CA 1
ATOM 686 C C . ILE A 1 89 ? -3.463 -2.893 -10.445 1 98.75 89 ILE A C 1
ATOM 688 O O . ILE A 1 89 ? -4.004 -2.238 -11.344 1 98.75 89 ILE A O 1
ATOM 692 N N . ASP A 1 90 ? -3.715 -2.715 -9.195 1 98.12 90 ASP A N 1
ATOM 693 C CA . ASP A 1 90 ? -4.645 -1.686 -8.742 1 98.12 90 ASP A CA 1
ATOM 694 C C . ASP A 1 90 ? -4.227 -0.306 -9.242 1 98.12 90 ASP A C 1
ATOM 696 O O . ASP A 1 90 ? -5.055 0.459 -9.742 1 98.12 90 ASP A O 1
ATOM 700 N N . LEU A 1 91 ? -2.955 0.018 -9.078 1 98.31 91 LEU A N 1
ATOM 701 C CA . LEU A 1 91 ? -2.391 1.289 -9.516 1 98.31 91 LEU A CA 1
ATOM 702 C C . LEU A 1 91 ? -2.568 1.473 -11.023 1 98.31 91 LEU A C 1
ATOM 704 O O . LEU A 1 91 ? -2.965 2.547 -11.477 1 98.31 91 LEU A O 1
ATOM 708 N N . CYS A 1 92 ? -2.248 0.444 -11.781 1 98.81 92 CYS A N 1
ATOM 709 C CA . CYS A 1 92 ? -2.387 0.505 -13.227 1 98.81 92 CYS A CA 1
ATOM 710 C C . CYS A 1 92 ? -3.84 0.726 -13.633 1 98.81 92 CYS A C 1
ATOM 712 O O . CYS A 1 92 ? -4.129 1.539 -14.508 1 98.81 92 CYS A O 1
ATOM 714 N N . CYS A 1 93 ? -4.758 0.016 -12.953 1 98.56 93 CYS A N 1
ATOM 715 C CA . CYS A 1 93 ? -6.168 0.215 -13.258 1 98.56 93 CYS A CA 1
ATOM 716 C C . CYS A 1 93 ? -6.594 1.647 -12.953 1 98.56 93 CYS A C 1
ATOM 718 O O . CYS A 1 93 ? -7.297 2.271 -13.75 1 98.56 93 CYS A O 1
ATOM 720 N N . ALA A 1 94 ? -6.148 2.156 -11.844 1 97.88 94 ALA A N 1
ATOM 721 C CA . ALA A 1 94 ? -6.531 3.496 -11.414 1 97.88 94 ALA A CA 1
ATOM 722 C C . ALA A 1 94 ? -6.031 4.555 -12.391 1 97.88 94 ALA A C 1
ATOM 724 O O . ALA A 1 94 ? -6.711 5.551 -12.641 1 97.88 94 ALA A O 1
ATOM 725 N N . MET A 1 95 ? -4.84 4.328 -12.953 1 98.31 95 MET A N 1
ATOM 726 C CA . MET A 1 95 ? -4.168 5.41 -13.664 1 98.31 95 MET A CA 1
ATOM 727 C C . MET A 1 95 ? -4.285 5.227 -15.172 1 98.31 95 MET A C 1
ATOM 729 O O . MET A 1 95 ? -4.102 6.18 -15.93 1 98.31 95 MET A O 1
ATOM 733 N N . LEU A 1 96 ? -4.621 4.004 -15.625 1 98.31 96 LEU A N 1
ATOM 734 C CA . LEU A 1 96 ? -4.535 3.748 -17.062 1 98.31 96 LEU A CA 1
ATOM 735 C C . LEU A 1 96 ? -5.906 3.393 -17.625 1 98.31 96 LEU A C 1
ATOM 737 O O . LEU A 1 96 ? -6.043 3.186 -18.828 1 98.31 96 LEU A O 1
ATOM 741 N N . THR A 1 97 ? -6.902 3.254 -16.75 1 98 97 THR A N 1
ATOM 742 C CA . THR A 1 97 ? -8.227 2.893 -17.234 1 98 97 THR A CA 1
ATOM 743 C C . THR A 1 97 ? -9.297 3.803 -16.641 1 98 97 THR A C 1
ATOM 745 O O . THR A 1 97 ? -8.984 4.672 -15.812 1 98 97 THR A O 1
ATOM 748 N N . ARG A 1 98 ? -10.516 3.68 -17.094 1 96.56 98 ARG A N 1
ATOM 749 C CA . ARG A 1 98 ? -11.727 4.289 -16.562 1 96.56 98 ARG A CA 1
ATOM 750 C C . ARG A 1 98 ? -12.852 3.266 -16.438 1 96.56 98 ARG A C 1
ATOM 752 O O . ARG A 1 98 ? -12.859 2.262 -17.156 1 96.56 98 ARG A O 1
ATOM 759 N N . PRO A 1 99 ? -13.766 3.504 -15.438 1 96.94 99 PRO A N 1
ATOM 760 C CA . PRO A 1 99 ? -14.906 2.596 -15.383 1 96.94 99 PRO A CA 1
ATOM 761 C C . PRO A 1 99 ? -15.594 2.422 -16.734 1 96.94 99 PRO A C 1
ATOM 763 O O . PRO A 1 99 ? -15.781 3.398 -17.469 1 96.94 99 PRO A O 1
ATOM 766 N N . GLY A 1 100 ? -15.891 1.196 -17.062 1 97.69 100 GLY A N 1
ATOM 767 C CA . GLY A 1 100 ? -16.516 0.908 -18.344 1 97.69 100 GLY A CA 1
ATOM 768 C C . GLY A 1 100 ? -15.539 0.365 -19.359 1 97.69 100 GLY A C 1
ATOM 769 O O . GLY A 1 100 ? -15.945 -0.26 -20.344 1 97.69 100 GLY A O 1
ATOM 770 N N . ASP A 1 101 ? -14.211 0.565 -19.188 1 98.5 101 ASP A N 1
ATOM 771 C CA . ASP A 1 101 ? -13.203 0.007 -20.078 1 98.5 101 ASP A CA 1
ATOM 772 C C . ASP A 1 101 ? -13.188 -1.519 -20.016 1 98.5 101 ASP A C 1
ATOM 774 O O . ASP A 1 101 ? -13.711 -2.104 -19.062 1 98.5 101 ASP A O 1
ATOM 778 N N . THR A 1 102 ? -12.609 -2.17 -21 1 98.88 102 THR A N 1
ATOM 779 C CA . THR A 1 102 ? -12.531 -3.627 -21.078 1 98.88 102 THR A CA 1
ATOM 780 C C . THR A 1 102 ? -11.117 -4.109 -20.766 1 98.88 102 THR A C 1
ATOM 782 O O . THR A 1 102 ? -10.141 -3.52 -21.25 1 98.88 102 THR A O 1
ATOM 785 N N . VAL A 1 103 ? -11.039 -5.09 -19.969 1 98.94 103 VAL A N 1
ATOM 786 C CA . VAL A 1 103 ? -9.812 -5.852 -19.766 1 98.94 103 VAL A CA 1
ATOM 787 C C . VAL A 1 103 ? -10.008 -7.285 -20.25 1 98.94 103 VAL A C 1
ATOM 789 O O . VAL A 1 103 ? -11.039 -7.902 -19.984 1 98.94 103 VAL A O 1
ATOM 792 N N . ILE A 1 104 ? -9.078 -7.766 -21.078 1 98.94 104 ILE A N 1
ATOM 793 C CA . ILE A 1 104 ? -9.078 -9.172 -21.469 1 98.94 104 ILE A CA 1
ATOM 794 C C . ILE A 1 104 ? -8.117 -9.953 -20.578 1 98.94 104 ILE A C 1
ATOM 796 O O . ILE A 1 104 ? -6.969 -9.539 -20.391 1 98.94 104 ILE A O 1
ATOM 800 N N . VAL A 1 105 ? -8.602 -11 -19.969 1 98.88 105 VAL A N 1
ATOM 801 C CA . VAL A 1 105 ? -7.777 -11.852 -19.109 1 98.88 105 VAL A CA 1
ATOM 802 C C . VAL A 1 105 ? -7.738 -13.273 -19.672 1 98.88 105 VAL A C 1
ATOM 804 O O . VAL A 1 105 ? -8.609 -13.664 -20.453 1 98.88 105 VAL A O 1
ATOM 807 N N . GLU A 1 106 ? -6.715 -13.977 -19.297 1 98.75 106 GLU A N 1
ATOM 808 C CA . GLU A 1 106 ? -6.621 -15.391 -19.625 1 98.75 106 GLU A CA 1
ATOM 809 C C . GLU A 1 106 ? -7.703 -16.203 -18.906 1 98.75 106 GLU A C 1
ATOM 811 O O . GLU A 1 106 ? -8.148 -15.828 -17.828 1 98.75 106 GLU A O 1
ATOM 816 N N . ASP A 1 107 ? -8.094 -17.266 -19.562 1 98.44 107 ASP A N 1
ATOM 817 C CA . ASP A 1 107 ? -8.984 -18.25 -18.938 1 98.44 107 ASP A CA 1
ATOM 818 C C . ASP A 1 107 ? -8.453 -19.672 -19.109 1 98.44 107 ASP A C 1
ATOM 820 O O . ASP A 1 107 ? -8.555 -20.25 -20.188 1 98.44 107 ASP A O 1
ATOM 824 N N . PRO A 1 108 ? -7.934 -20.266 -18 1 98.38 108 PRO A N 1
ATOM 825 C CA . PRO A 1 108 ? -7.969 -19.812 -16.609 1 98.38 108 PRO A CA 1
ATOM 826 C C . PRO A 1 108 ? -6.887 -18.781 -16.297 1 98.38 108 PRO A C 1
ATOM 828 O O . PRO A 1 108 ? -5.965 -18.578 -17.094 1 98.38 108 PRO A O 1
ATOM 831 N N . THR A 1 109 ? -7.055 -18.047 -15.203 1 98.56 109 THR A N 1
ATOM 832 C CA . THR A 1 109 ? -6.031 -17.109 -14.734 1 98.56 109 THR A CA 1
ATOM 833 C C . THR A 1 109 ? -6.113 -16.938 -13.227 1 98.56 109 THR A C 1
ATOM 835 O O . THR A 1 109 ? -6.793 -17.703 -12.539 1 98.56 109 THR A O 1
ATOM 838 N N . TYR A 1 110 ? -5.289 -16.109 -12.648 1 98.44 110 TYR A N 1
ATOM 839 C CA . TYR A 1 110 ? -5.227 -15.812 -11.227 1 98.44 110 TYR A CA 1
ATOM 840 C C . TYR A 1 110 ? -6.551 -15.242 -10.734 1 98.44 110 TYR A C 1
ATOM 842 O O . TYR A 1 110 ? -6.953 -14.148 -11.125 1 98.44 110 TYR A O 1
ATOM 850 N N . PHE A 1 111 ? -7.172 -15.867 -9.789 1 97.56 111 PHE A N 1
ATOM 851 C CA . PHE A 1 111 ? -8.578 -15.617 -9.484 1 97.56 111 PHE A CA 1
ATOM 852 C C . PHE A 1 111 ? -8.742 -14.32 -8.703 1 97.56 111 PHE A C 1
ATOM 854 O O . PHE A 1 111 ? -9.773 -13.656 -8.797 1 97.56 111 PHE A O 1
ATOM 861 N N . PHE A 1 112 ? -7.773 -13.883 -7.941 1 97 112 PHE A N 1
ATOM 862 C CA . PHE A 1 112 ? -7.934 -12.656 -7.176 1 97 112 PHE A CA 1
ATOM 863 C C . PHE A 1 112 ? -7.875 -11.438 -8.094 1 97 112 PHE A C 1
ATOM 865 O O . PHE A 1 112 ? -8.273 -10.336 -7.699 1 97 112 PHE A O 1
ATOM 872 N N . ALA A 1 113 ? -7.367 -11.57 -9.273 1 97.75 113 ALA A N 1
ATOM 873 C CA . ALA A 1 113 ? -7.316 -10.461 -10.219 1 97.75 113 ALA A CA 1
ATOM 874 C C . ALA A 1 113 ? -8.719 -9.969 -10.57 1 97.75 113 ALA A C 1
ATOM 876 O O . ALA A 1 113 ? -8.922 -8.781 -10.82 1 97.75 113 ALA A O 1
ATOM 877 N N . PHE A 1 114 ? -9.703 -10.891 -10.555 1 98.12 114 PHE A N 1
ATOM 878 C CA . PHE A 1 114 ? -11.07 -10.539 -10.938 1 98.12 114 PHE A CA 1
ATOM 879 C C . PHE A 1 114 ? -11.609 -9.422 -10.047 1 98.12 114 PHE A C 1
ATOM 881 O O . PHE A 1 114 ? -12.156 -8.438 -10.547 1 98.12 114 PHE A O 1
ATOM 888 N N . GLY A 1 115 ? -11.398 -9.625 -8.742 1 97.44 115 GLY A N 1
ATOM 889 C CA . GLY A 1 115 ? -11.867 -8.617 -7.805 1 97.44 115 GLY A CA 1
ATOM 890 C C . GLY A 1 115 ? -11.211 -7.27 -8 1 97.44 115 GLY A C 1
ATOM 891 O O . GLY A 1 115 ? -11.867 -6.23 -7.879 1 97.44 115 GLY A O 1
ATOM 892 N N . MET A 1 116 ? -9.969 -7.234 -8.344 1 98.19 116 MET A N 1
ATOM 893 C CA . MET A 1 116 ? -9.227 -5.996 -8.555 1 98.19 116 MET A CA 1
ATOM 894 C C . MET A 1 116 ? -9.742 -5.246 -9.773 1 98.19 116 MET A C 1
ATOM 896 O O . MET A 1 116 ? -9.922 -4.027 -9.734 1 98.19 116 MET A O 1
ATOM 900 N N . PHE A 1 117 ? -10.023 -5.949 -10.883 1 98.56 117 PHE A N 1
ATOM 901 C CA . PHE A 1 117 ? -10.555 -5.32 -12.086 1 98.56 117 PHE A CA 1
ATOM 902 C C . PHE A 1 117 ? -11.977 -4.828 -11.859 1 98.56 117 PHE A C 1
ATOM 904 O O . PHE A 1 117 ? -12.344 -3.738 -12.297 1 98.56 117 PHE A O 1
ATOM 911 N N . ARG A 1 118 ? -12.758 -5.625 -11.109 1 97.56 118 ARG A N 1
ATOM 912 C CA . ARG A 1 118 ? -14.141 -5.25 -10.836 1 97.56 118 ARG A CA 1
ATOM 913 C C . ARG A 1 118 ? -14.203 -4.016 -9.945 1 97.56 118 ARG A C 1
ATOM 915 O O . ARG A 1 118 ? -15.102 -3.18 -10.094 1 97.56 118 ARG A O 1
ATOM 922 N N . ASP A 1 119 ? -13.305 -3.947 -9.023 1 97.25 119 ASP A N 1
ATOM 923 C CA . ASP A 1 119 ? -13.25 -2.791 -8.133 1 97.25 119 ASP A CA 1
ATOM 924 C C . ASP A 1 119 ? -13.109 -1.493 -8.922 1 97.25 119 ASP A C 1
ATOM 926 O O . ASP A 1 119 ? -13.492 -0.425 -8.445 1 97.25 119 ASP A O 1
ATOM 930 N N . HIS A 1 120 ? -12.547 -1.524 -10.117 1 97.44 120 HIS A N 1
ATOM 931 C CA . HIS A 1 120 ? -12.344 -0.338 -10.945 1 97.44 120 HIS A CA 1
ATOM 932 C C . HIS A 1 120 ? -13.406 -0.229 -12.031 1 97.44 120 HIS A C 1
ATOM 934 O O . HIS A 1 120 ? -13.297 0.601 -12.93 1 97.44 120 HIS A O 1
ATOM 940 N N . GLY A 1 121 ? -14.445 -1.148 -11.984 1 97.44 121 GLY A N 1
ATOM 941 C CA . GLY A 1 121 ? -15.57 -1.104 -12.898 1 97.44 121 GLY A CA 1
ATOM 942 C C . GLY A 1 121 ? -15.219 -1.56 -14.305 1 97.44 121 GLY A C 1
ATOM 943 O O . GLY A 1 121 ? -15.828 -1.113 -15.281 1 97.44 121 GLY A O 1
ATOM 944 N N . LEU A 1 122 ? -14.211 -2.398 -14.469 1 98.31 122 LEU A N 1
ATOM 945 C CA . LEU A 1 122 ? -13.805 -2.861 -15.797 1 98.31 122 LEU A CA 1
ATOM 946 C C . LEU A 1 122 ? -14.664 -4.039 -16.25 1 98.31 122 LEU A C 1
ATOM 948 O O . LEU A 1 122 ? -15.062 -4.867 -15.43 1 98.31 122 LEU A O 1
ATOM 952 N N . ASN A 1 123 ? -14.914 -4.07 -17.516 1 98.56 123 ASN A N 1
ATOM 953 C CA . ASN A 1 123 ? -15.531 -5.238 -18.141 1 98.56 123 ASN A CA 1
ATOM 954 C C . ASN A 1 123 ? -14.508 -6.332 -18.422 1 98.56 123 ASN A C 1
ATOM 956 O O . ASN A 1 123 ? -13.531 -6.105 -19.141 1 98.56 123 ASN A O 1
ATOM 960 N N . ILE A 1 124 ? -14.758 -7.52 -17.906 1 98.75 124 ILE A N 1
ATOM 961 C CA . ILE A 1 124 ? -13.797 -8.602 -18.062 1 98.75 124 ILE A CA 1
ATOM 962 C C . ILE A 1 124 ? -14.211 -9.508 -19.219 1 98.75 124 ILE A C 1
ATOM 964 O O . ILE A 1 124 ? -15.336 -10.016 -19.234 1 98.75 124 ILE A O 1
ATOM 968 N N . VAL A 1 125 ? -13.328 -9.641 -20.156 1 98.75 125 VAL A N 1
ATOM 969 C CA . VAL A 1 125 ? -13.469 -10.586 -21.25 1 98.75 125 VAL A CA 1
ATOM 970 C C . VAL A 1 125 ? -12.359 -11.633 -21.172 1 98.75 125 VAL A C 1
ATOM 972 O O . VAL A 1 125 ? -11.242 -11.328 -20.75 1 98.75 125 VAL A O 1
ATOM 975 N N . THR A 1 126 ? -12.641 -12.906 -21.594 1 98.62 126 THR A N 1
ATOM 976 C CA . THR A 1 126 ? -11.664 -13.969 -21.406 1 98.62 126 THR A CA 1
ATOM 977 C C . THR A 1 126 ? -11.094 -14.414 -22.75 1 98.62 126 THR A C 1
ATOM 979 O O . THR A 1 126 ? -11.812 -14.445 -23.75 1 98.62 126 THR A O 1
ATOM 982 N N . ALA A 1 127 ? -9.859 -14.648 -22.766 1 98.69 127 ALA A N 1
ATOM 983 C CA . ALA A 1 127 ? -9.156 -15.312 -23.859 1 98.69 127 ALA A CA 1
ATOM 984 C C . ALA A 1 127 ? -8.672 -16.703 -23.453 1 98.69 127 ALA A C 1
ATOM 986 O O . ALA A 1 127 ? -8.219 -16.891 -22.312 1 98.69 127 ALA A O 1
ATOM 987 N N . PRO A 1 128 ? -8.703 -17.641 -24.328 1 98.12 128 PRO A N 1
ATOM 988 C CA . PRO A 1 128 ? -8.352 -19.016 -23.953 1 98.12 128 PRO A CA 1
ATOM 989 C C . PRO A 1 128 ? -6.848 -19.203 -23.75 1 98.12 128 PRO A C 1
ATOM 991 O O . PRO A 1 128 ? -6.043 -18.484 -24.359 1 98.12 128 PRO A O 1
ATOM 994 N N . VAL A 1 129 ? -6.492 -20.094 -22.875 1 98 129 VAL A N 1
ATOM 995 C CA . VAL A 1 129 ? -5.129 -20.547 -22.609 1 98 129 VAL A CA 1
ATOM 996 C C . VAL A 1 129 ? -4.977 -22 -23.062 1 98 129 VAL A C 1
ATOM 998 O O . VAL A 1 129 ? -5.812 -22.844 -22.734 1 98 129 VAL A O 1
ATOM 1001 N N . ASP A 1 130 ? -3.998 -22.281 -23.891 1 96.94 130 ASP A N 1
ATOM 1002 C CA . ASP A 1 130 ? -3.707 -23.656 -24.297 1 96.94 130 ASP A CA 1
ATOM 1003 C C . ASP A 1 130 ? -2.379 -24.125 -23.719 1 96.94 130 ASP A C 1
ATOM 1005 O O . ASP A 1 130 ? -1.902 -23.578 -22.719 1 96.94 130 ASP A O 1
ATOM 1009 N N . GLU A 1 131 ? -1.82 -25.156 -24.219 1 95.81 131 GLU A N 1
ATOM 1010 C CA . GLU A 1 131 ? -0.63 -25.781 -23.656 1 95.81 131 GLU A CA 1
ATOM 1011 C C . GLU A 1 131 ? 0.588 -24.875 -23.766 1 95.81 131 GLU A C 1
ATOM 1013 O O . GLU A 1 131 ? 1.616 -25.125 -23.141 1 95.81 131 GLU A O 1
ATOM 1018 N N . GLN A 1 132 ? 0.393 -23.828 -24.531 1 96.38 132 GLN A N 1
ATOM 1019 C CA . GLN A 1 132 ? 1.5 -22.891 -24.719 1 96.38 132 GLN A CA 1
ATOM 1020 C C . GLN A 1 132 ? 1.154 -21.516 -24.156 1 96.38 132 GLN A C 1
ATOM 1022 O O . GLN A 1 132 ? 1.802 -20.516 -24.484 1 96.38 132 GLN A O 1
ATOM 1027 N N . GLY A 1 133 ? 0.145 -21.438 -23.375 1 97.75 133 GLY A N 1
ATOM 1028 C CA . GLY A 1 133 ? -0.221 -20.172 -22.766 1 97.75 133 GLY A CA 1
ATOM 1029 C C . GLY A 1 133 ? -1.339 -19.453 -23.5 1 97.75 133 GLY A C 1
ATOM 1030 O O . GLY A 1 133 ? -2.195 -20.094 -24.109 1 97.75 133 GLY A O 1
ATOM 1031 N N . LEU A 1 134 ? -1.438 -18.172 -23.359 1 98.69 134 LEU A N 1
ATOM 1032 C CA . LEU A 1 134 ? -2.461 -17.328 -23.969 1 98.69 134 LEU A CA 1
ATOM 1033 C C . LEU A 1 134 ? -2.561 -17.594 -25.469 1 98.69 134 LEU A C 1
ATOM 1035 O O . LEU A 1 134 ? -1.55 -17.578 -26.172 1 98.69 134 LEU A O 1
ATOM 1039 N N . ASP A 1 135 ? -3.779 -17.875 -25.938 1 98.69 135 ASP A N 1
ATOM 1040 C CA . ASP A 1 135 ? -4.016 -18 -27.375 1 98.69 135 ASP A CA 1
ATOM 1041 C C . ASP A 1 135 ? -4.082 -16.609 -28.031 1 98.69 135 ASP A C 1
ATOM 1043 O O . ASP A 1 135 ? -5.156 -16.016 -28.141 1 98.69 135 ASP A O 1
ATOM 1047 N N . VAL A 1 136 ? -2.988 -16.219 -28.625 1 98.56 136 VAL A N 1
ATOM 1048 C CA . VAL A 1 136 ? -2.861 -14.844 -29.125 1 98.56 136 VAL A CA 1
ATOM 1049 C C . VAL A 1 136 ? -3.664 -14.695 -30.422 1 98.56 136 VAL A C 1
ATOM 1051 O O . VAL A 1 136 ? -4.105 -13.594 -30.75 1 98.56 136 VAL A O 1
ATOM 1054 N N . ASP A 1 137 ? -3.895 -15.82 -31.141 1 97.94 137 ASP A N 1
ATOM 1055 C CA . ASP A 1 137 ? -4.758 -15.758 -32.312 1 97.94 137 ASP A CA 1
ATOM 1056 C C . ASP A 1 137 ? -6.203 -15.453 -31.922 1 97.94 137 ASP A C 1
ATOM 1058 O O . ASP A 1 137 ? -6.844 -14.586 -32.531 1 97.94 137 ASP A O 1
ATOM 1062 N N . ALA A 1 138 ? -6.668 -16.172 -30.938 1 98.38 138 ALA A N 1
ATOM 1063 C CA . ALA A 1 138 ? -8.008 -15.891 -30.422 1 98.38 138 ALA A CA 1
ATOM 1064 C C . ALA A 1 138 ? -8.086 -14.477 -29.859 1 98.38 138 ALA A C 1
ATOM 1066 O O . ALA A 1 138 ? -9.102 -13.789 -30.031 1 98.38 138 ALA A O 1
ATOM 1067 N N . LEU A 1 139 ? -7.043 -14.094 -29.234 1 98.69 139 LEU A N 1
ATOM 1068 C CA . LEU A 1 139 ? -6.973 -12.75 -28.656 1 98.69 139 LEU A CA 1
ATOM 1069 C C . LEU A 1 139 ? -7.125 -11.688 -29.734 1 98.69 139 LEU A C 1
ATOM 1071 O O . LEU A 1 139 ? -7.762 -10.656 -29.516 1 98.69 139 LEU A O 1
ATOM 1075 N N . GLU A 1 140 ? -6.488 -11.891 -30.844 1 98.31 140 GLU A N 1
ATOM 1076 C CA . GLU A 1 140 ? -6.555 -10.93 -31.938 1 98.31 140 GLU A CA 1
ATOM 1077 C C . GLU A 1 140 ? -8 -10.633 -32.312 1 98.31 140 GLU A C 1
ATOM 1079 O O . GLU A 1 140 ? -8.367 -9.477 -32.531 1 98.31 140 GLU A O 1
ATOM 1084 N N . THR A 1 141 ? -8.797 -11.648 -32.375 1 98.31 141 THR A N 1
ATOM 1085 C CA . THR A 1 141 ? -10.211 -11.492 -32.688 1 98.31 141 THR A CA 1
ATOM 1086 C C . THR A 1 141 ? -10.93 -10.719 -31.594 1 98.31 141 THR A C 1
ATOM 1088 O O . THR A 1 141 ? -11.742 -9.828 -31.875 1 98.31 141 THR A O 1
ATOM 1091 N N . LEU A 1 142 ? -10.664 -11.055 -30.391 1 98.56 142 LEU A N 1
ATOM 1092 C CA . LEU A 1 142 ? -11.297 -10.406 -29.234 1 98.56 142 LEU A CA 1
ATOM 1093 C C . LEU A 1 142 ? -10.93 -8.93 -29.188 1 98.56 142 LEU A C 1
ATOM 1095 O O . LEU A 1 142 ? -11.766 -8.094 -28.844 1 98.56 142 LEU A O 1
ATOM 1099 N N . VAL A 1 143 ? -9.656 -8.625 -29.484 1 98.5 143 VAL A N 1
ATOM 1100 C CA . VAL A 1 143 ? -9.164 -7.254 -29.469 1 98.5 143 VAL A CA 1
ATOM 1101 C C . VAL A 1 143 ? -9.914 -6.422 -30.516 1 98.5 143 VAL A C 1
ATOM 1103 O O . VAL A 1 1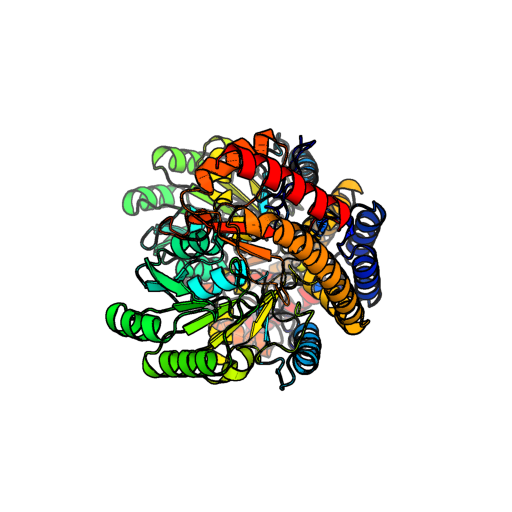43 ? -10.297 -5.281 -30.234 1 98.5 143 VAL A O 1
ATOM 1106 N N . ALA A 1 144 ? -10.086 -7.02 -31.656 1 97.5 144 ALA A N 1
ATOM 1107 C CA . ALA A 1 144 ? -10.812 -6.324 -32.719 1 97.5 144 ALA A CA 1
ATOM 1108 C C . ALA A 1 144 ? -12.266 -6.074 -32.312 1 97.5 144 ALA A C 1
ATOM 1110 O O . ALA A 1 144 ? -12.836 -5.035 -32.625 1 97.5 144 ALA A O 1
ATOM 1111 N N . GLN A 1 145 ? -12.797 -6.941 -31.562 1 98.06 145 GLN A N 1
ATOM 1112 C CA . GLN A 1 145 ? -14.211 -6.895 -31.188 1 98.06 145 GLN A CA 1
ATOM 1113 C C . GLN A 1 145 ? -14.43 -5.961 -30 1 98.06 145 GLN A C 1
ATOM 1115 O O . GLN A 1 145 ? -15.406 -5.207 -29.969 1 98.06 145 GLN A O 1
ATOM 1120 N N . HIS A 1 146 ? -13.492 -5.988 -29.016 1 98.44 146 HIS A N 1
ATOM 1121 C CA . HIS A 1 146 ? -13.797 -5.371 -27.734 1 98.44 146 HIS A CA 1
ATOM 1122 C C . HIS A 1 146 ? -12.945 -4.121 -27.5 1 98.44 146 HIS A C 1
ATOM 1124 O O . HIS A 1 146 ? -13.234 -3.324 -26.609 1 98.44 146 HIS A O 1
ATOM 1130 N N . ARG A 1 147 ? -11.906 -3.881 -28.297 1 97.75 147 ARG A N 1
ATOM 1131 C CA . ARG A 1 147 ? -11.016 -2.734 -28.156 1 97.75 147 ARG A CA 1
ATOM 1132 C C . ARG A 1 147 ? -10.609 -2.523 -26.703 1 97.75 147 ARG A C 1
ATOM 1134 O O . ARG A 1 147 ? -10.859 -1.463 -26.141 1 97.75 147 ARG A O 1
ATOM 1141 N N . PRO A 1 148 ? -9.961 -3.553 -26.078 1 98.88 148 PRO A N 1
ATOM 1142 C CA . PRO A 1 148 ? -9.625 -3.479 -24.656 1 98.88 148 PRO A CA 1
ATOM 1143 C C . PRO A 1 148 ? -8.617 -2.373 -24.344 1 98.88 148 PRO A C 1
ATOM 1145 O O . PRO A 1 148 ? -7.848 -1.976 -25.219 1 98.88 148 PRO A O 1
ATOM 1148 N N . LYS A 1 149 ? -8.695 -1.897 -23.125 1 98.81 149 LYS A N 1
ATOM 1149 C CA . LYS A 1 149 ? -7.664 -0.996 -22.625 1 98.81 149 LYS A CA 1
ATOM 1150 C C . LYS A 1 149 ? -6.477 -1.775 -22.062 1 98.81 149 LYS A C 1
ATOM 1152 O O . LYS A 1 149 ? -5.34 -1.298 -22.109 1 98.81 149 LYS A O 1
ATOM 1157 N N . LEU A 1 150 ? -6.73 -2.959 -21.516 1 98.88 150 LEU A N 1
ATOM 1158 C CA . LEU A 1 150 ? -5.719 -3.803 -20.891 1 98.88 150 LEU A CA 1
ATOM 1159 C C . LEU A 1 150 ? -5.859 -5.25 -21.344 1 98.88 150 LEU A C 1
ATOM 1161 O O . LEU A 1 150 ? -6.973 -5.73 -21.562 1 98.88 150 LEU A O 1
ATOM 1165 N N . VAL A 1 151 ? -4.773 -5.898 -21.5 1 98.94 151 VAL A N 1
ATOM 1166 C CA . VAL A 1 151 ? -4.691 -7.355 -21.547 1 98.94 151 VAL A CA 1
ATOM 1167 C C . VAL A 1 151 ? -3.805 -7.867 -20.422 1 98.94 151 VAL A C 1
ATOM 1169 O O . VAL A 1 151 ? -2.623 -7.52 -20.344 1 98.94 151 VAL A O 1
ATOM 1172 N N . TYR A 1 152 ? -4.398 -8.625 -19.547 1 98.94 152 TYR A N 1
ATOM 1173 C CA . TYR A 1 152 ? -3.695 -9.195 -18.406 1 98.94 152 TYR A CA 1
ATOM 1174 C C . TYR A 1 152 ? -3.238 -10.617 -18.703 1 98.94 152 TYR A C 1
ATOM 1176 O O . TYR A 1 152 ? -4.039 -11.469 -19.109 1 98.94 152 TYR A O 1
ATOM 1184 N N . THR A 1 153 ? -1.921 -10.867 -18.516 1 98.81 153 THR A N 1
ATOM 1185 C CA . THR A 1 153 ? -1.38 -12.195 -18.781 1 98.81 153 THR A CA 1
ATOM 1186 C C . THR A 1 153 ? -0.355 -12.594 -17.734 1 98.81 153 THR A C 1
ATOM 1188 O O . THR A 1 153 ? 0.304 -11.734 -17.141 1 98.81 153 THR A O 1
ATOM 1191 N N . ILE A 1 154 ? -0.285 -13.797 -17.391 1 98.81 154 ILE A N 1
ATOM 1192 C CA . ILE A 1 154 ? 0.779 -14.422 -16.609 1 98.81 154 ILE A CA 1
ATOM 1193 C C . ILE A 1 154 ? 1.649 -15.281 -17.531 1 98.81 154 ILE A C 1
ATOM 1195 O O . ILE A 1 154 ? 1.387 -16.469 -17.703 1 98.81 154 ILE A O 1
ATOM 1199 N N . PRO A 1 155 ? 2.697 -14.719 -18.031 1 98.5 155 PRO A N 1
ATOM 1200 C CA . PRO A 1 155 ? 3.332 -15.297 -19.219 1 98.5 155 PRO A CA 1
ATOM 1201 C C . PRO A 1 155 ? 4.324 -16.406 -18.859 1 98.5 155 PRO A C 1
ATOM 1203 O O . PRO A 1 155 ? 4.797 -17.109 -19.766 1 98.5 155 PRO A O 1
ATOM 1206 N N . VAL A 1 156 ? 4.684 -16.547 -17.625 1 98.12 156 VAL A N 1
ATOM 1207 C CA . VAL A 1 156 ? 5.656 -17.562 -17.219 1 98.12 156 VAL A CA 1
ATOM 1208 C C . VAL A 1 156 ? 5.129 -18.344 -16.016 1 98.12 156 VAL A C 1
ATOM 1210 O O . VAL A 1 156 ? 4.734 -17.75 -15.016 1 98.12 156 VAL A O 1
ATOM 1213 N N . HIS A 1 157 ? 5.164 -19.719 -16.203 1 98.25 157 HIS A N 1
ATOM 1214 C CA . HIS A 1 157 ? 4.645 -20.594 -15.156 1 98.25 157 HIS A CA 1
ATOM 1215 C C . HIS A 1 157 ? 3.281 -20.109 -14.672 1 98.25 157 HIS A C 1
ATOM 1217 O O . HIS A 1 157 ? 3.084 -19.906 -13.469 1 98.25 157 HIS A O 1
ATOM 1223 N N . GLN A 1 158 ? 2.398 -20.047 -15.602 1 98.44 158 GLN A N 1
ATOM 1224 C CA . GLN A 1 158 ? 1.101 -19.391 -15.477 1 98.44 158 GLN A CA 1
ATOM 1225 C C . GLN A 1 158 ? 0.297 -19.969 -14.32 1 98.44 158 GLN A C 1
ATOM 1227 O O . GLN A 1 158 ? 0.273 -21.188 -14.125 1 98.44 158 GLN A O 1
ATOM 1232 N N . ASN A 1 159 ? -0.219 -19.172 -13.438 1 98.44 159 ASN A N 1
ATOM 1233 C CA . ASN A 1 159 ? -1.174 -19.547 -12.398 1 98.44 159 ASN A CA 1
ATOM 1234 C C . ASN A 1 159 ? -2.611 -19.484 -12.914 1 98.44 159 ASN A C 1
ATOM 1236 O O . ASN A 1 159 ? -3.141 -18.406 -13.156 1 98.44 159 ASN A O 1
ATOM 1240 N N . PRO A 1 160 ? -3.176 -20.578 -13.125 1 98.12 160 PRO A N 1
ATOM 1241 C CA . PRO A 1 160 ? -2.895 -21.844 -12.461 1 98.12 160 PRO A CA 1
ATOM 1242 C C . PRO A 1 160 ? -2.26 -22.875 -13.406 1 98.12 160 PRO A C 1
ATOM 1244 O O . PRO A 1 160 ? -1.831 -23.938 -12.961 1 98.12 160 PRO A O 1
ATOM 1247 N N . ALA A 1 161 ? -2.08 -22.609 -14.648 1 97.62 161 ALA A N 1
ATOM 1248 C CA . ALA A 1 161 ? -1.93 -23.625 -15.68 1 97.62 161 ALA A CA 1
ATOM 1249 C C . ALA A 1 161 ? -0.488 -24.125 -15.758 1 97.62 161 ALA A C 1
ATOM 1251 O O . ALA A 1 161 ? -0.212 -25.156 -16.359 1 97.62 161 ALA A O 1
ATOM 1252 N N . GLY A 1 162 ? 0.404 -23.344 -15.203 1 97.62 162 GLY A N 1
ATOM 1253 C CA . GLY A 1 162 ? 1.797 -23.766 -15.172 1 97.62 162 GLY A CA 1
ATOM 1254 C C . GLY A 1 162 ? 2.492 -23.625 -16.516 1 97.62 162 GLY A C 1
ATOM 1255 O O . GLY A 1 162 ? 3.672 -23.969 -16.641 1 97.62 162 GLY A O 1
ATOM 1256 N N . VAL A 1 163 ? 1.817 -23.125 -17.5 1 97.62 163 VAL A N 1
ATOM 1257 C CA . VAL A 1 163 ? 2.352 -23.031 -18.844 1 97.62 163 VAL A CA 1
ATOM 1258 C C . VAL A 1 163 ? 3.111 -21.719 -19.016 1 97.62 163 VAL A C 1
ATOM 1260 O O . VAL A 1 163 ? 2.936 -20.781 -18.234 1 97.62 163 VAL A O 1
ATOM 1263 N N . THR A 1 164 ? 3.984 -21.641 -19.969 1 98.25 164 THR A N 1
ATOM 1264 C CA . THR A 1 164 ? 4.812 -20.484 -20.281 1 98.25 164 THR A CA 1
ATOM 1265 C C . THR A 1 164 ? 4.609 -20.047 -21.734 1 98.25 164 THR A C 1
ATOM 1267 O O . THR A 1 164 ? 4.691 -20.875 -22.641 1 98.25 164 THR A O 1
ATOM 1270 N N . LEU A 1 165 ? 4.281 -18.812 -21.891 1 98.56 165 LEU A N 1
ATOM 1271 C CA . LEU A 1 165 ? 4.082 -18.219 -23.219 1 98.56 165 LEU A CA 1
ATOM 1272 C C . LEU A 1 165 ? 5.391 -18.188 -24 1 98.56 165 LEU A C 1
ATOM 1274 O O . LEU A 1 165 ? 6.367 -17.578 -23.562 1 98.56 165 LEU A O 1
ATOM 1278 N N . PRO A 1 166 ? 5.438 -18.859 -25.141 1 98.06 166 PRO A N 1
ATOM 1279 C CA . PRO A 1 166 ? 6.691 -18.875 -25.891 1 98.06 166 PRO A CA 1
ATOM 1280 C C . PRO A 1 166 ? 7.031 -17.531 -26.516 1 98.06 166 PRO A C 1
ATOM 1282 O O . PRO A 1 166 ? 6.164 -16.656 -26.609 1 98.06 166 PRO A O 1
ATOM 1285 N N . GLN A 1 167 ? 8.25 -17.375 -26.922 1 97.88 167 GLN A N 1
ATOM 1286 C CA . GLN A 1 167 ? 8.789 -16.125 -27.453 1 97.88 167 GLN A CA 1
ATOM 1287 C C . GLN A 1 167 ? 7.949 -15.609 -28.609 1 97.88 167 GLN A C 1
ATOM 1289 O O . GLN A 1 167 ? 7.648 -14.414 -28.688 1 97.88 167 GLN A O 1
ATOM 1294 N N . GLU A 1 168 ? 7.574 -16.484 -29.5 1 98 168 GLU A N 1
ATOM 1295 C CA . GLU A 1 168 ? 6.828 -16.094 -30.703 1 98 168 GLU A CA 1
ATOM 1296 C C . GLU A 1 168 ? 5.484 -15.469 -30.328 1 98 168 GLU A C 1
ATOM 1298 O O . GLU A 1 168 ? 5.086 -14.453 -30.891 1 98 168 GLU A O 1
ATOM 1303 N N . ARG A 1 169 ? 4.793 -16.047 -29.359 1 98.5 169 ARG A N 1
ATOM 1304 C CA . ARG A 1 169 ? 3.5 -15.523 -28.938 1 98.5 169 ARG A CA 1
ATOM 1305 C C . ARG A 1 169 ? 3.668 -14.219 -28.172 1 98.5 169 ARG A C 1
ATOM 1307 O O . ARG A 1 169 ? 2.814 -13.328 -28.25 1 98.5 169 ARG A O 1
ATOM 1314 N N . ARG A 1 170 ? 4.777 -14.078 -27.438 1 98.62 170 ARG A N 1
ATOM 1315 C CA . ARG A 1 170 ? 5.074 -12.812 -26.766 1 98.62 170 ARG A CA 1
ATOM 1316 C C . ARG A 1 170 ? 5.23 -11.68 -27.781 1 98.62 170 ARG A C 1
ATOM 1318 O O . ARG A 1 170 ? 4.641 -10.609 -27.625 1 98.62 170 ARG A O 1
ATOM 1325 N N . GLU A 1 171 ? 6.023 -11.961 -28.797 1 98.5 171 GLU A N 1
ATOM 1326 C CA . GLU A 1 171 ? 6.266 -10.961 -29.844 1 98.5 171 GLU A CA 1
ATOM 1327 C C . GLU A 1 171 ? 4.969 -10.578 -30.547 1 98.5 171 GLU A C 1
ATOM 1329 O O . GLU A 1 171 ? 4.723 -9.398 -30.812 1 98.5 171 GLU A O 1
ATOM 1334 N N . LYS A 1 172 ? 4.195 -11.602 -30.844 1 98.69 172 LYS A N 1
ATOM 1335 C CA . LYS A 1 172 ? 2.912 -11.344 -31.484 1 98.69 172 LYS A CA 1
ATOM 1336 C C . LYS A 1 172 ? 2.008 -10.5 -30.594 1 98.69 172 LYS A C 1
ATOM 1338 O O . LYS A 1 172 ? 1.326 -9.586 -31.062 1 98.69 172 LYS A O 1
ATOM 1343 N N . LEU A 1 173 ? 1.975 -10.797 -29.312 1 98.81 173 LEU A N 1
ATOM 1344 C CA . LEU A 1 173 ? 1.162 -10.055 -28.359 1 98.81 173 LEU A CA 1
ATOM 1345 C C . LEU A 1 173 ? 1.584 -8.586 -28.312 1 98.81 173 LEU A C 1
ATOM 1347 O O . LEU A 1 173 ? 0.735 -7.691 -28.312 1 98.81 173 LEU A O 1
ATOM 1351 N N . VAL A 1 174 ? 2.895 -8.305 -28.281 1 98.81 174 VAL A N 1
ATOM 1352 C CA . VAL A 1 174 ? 3.422 -6.945 -28.234 1 98.81 174 VAL A CA 1
ATOM 1353 C C . VAL A 1 174 ? 3.053 -6.203 -29.516 1 98.81 174 VAL A C 1
ATOM 1355 O O . VAL A 1 174 ? 2.656 -5.035 -29.469 1 98.81 174 VAL A O 1
ATOM 1358 N N . ARG A 1 175 ? 3.164 -6.898 -30.625 1 98.5 175 ARG A N 1
ATOM 1359 C CA . ARG A 1 175 ? 2.787 -6.293 -31.891 1 98.5 175 ARG A CA 1
ATOM 1360 C C . ARG A 1 175 ? 1.313 -5.902 -31.906 1 98.5 175 ARG A C 1
ATOM 1362 O O . ARG A 1 175 ? 0.959 -4.809 -32.344 1 98.5 175 ARG A O 1
ATOM 1369 N N . LEU A 1 176 ? 0.462 -6.812 -31.422 1 98.62 176 LEU A N 1
ATOM 1370 C CA . LEU A 1 176 ? -0.966 -6.523 -31.344 1 98.62 176 LEU A CA 1
ATOM 1371 C C . LEU A 1 176 ? -1.23 -5.312 -30.469 1 98.62 176 LEU A C 1
ATOM 1373 O O . LEU A 1 176 ? -2.086 -4.48 -30.781 1 98.62 176 LEU A O 1
ATOM 1377 N N . ALA A 1 177 ? -0.511 -5.234 -29.344 1 98.81 177 ALA A N 1
ATOM 1378 C CA . ALA A 1 177 ? -0.679 -4.113 -28.422 1 98.81 177 ALA A CA 1
ATOM 1379 C C . ALA A 1 177 ? -0.326 -2.791 -29.094 1 98.81 177 ALA A C 1
ATOM 1381 O O . ALA A 1 177 ? -1.017 -1.787 -28.906 1 98.81 177 ALA A O 1
ATOM 1382 N N . GLN A 1 178 ? 0.736 -2.738 -29.859 1 98.06 178 GLN A N 1
ATOM 1383 C CA . GLN A 1 178 ? 1.171 -1.538 -30.562 1 98.06 178 GLN A CA 1
ATOM 1384 C C . GLN A 1 178 ? 0.169 -1.144 -31.656 1 98.06 178 GLN A C 1
ATOM 1386 O O . GLN A 1 178 ? -0.121 0.041 -31.828 1 98.06 178 GLN A O 1
ATOM 1391 N N . GLU A 1 179 ? -0.329 -2.154 -32.344 1 97.94 179 GLU A N 1
ATOM 1392 C CA . GLU A 1 179 ? -1.252 -1.921 -33.438 1 97.94 179 GLU A CA 1
ATOM 1393 C C . GLU A 1 179 ? -2.598 -1.407 -32.938 1 97.94 179 GLU A C 1
ATOM 1395 O O . GLU A 1 179 ? -3.217 -0.549 -33.562 1 97.94 179 GLU A O 1
ATOM 1400 N N . HIS A 1 180 ? -3.035 -1.937 -31.812 1 98.19 180 HIS A N 1
ATOM 1401 C CA . HIS A 1 180 ? -4.402 -1.658 -31.375 1 98.19 180 HIS A CA 1
ATOM 1402 C C . HIS A 1 180 ? -4.426 -0.701 -30.188 1 98.19 180 HIS A C 1
ATOM 1404 O O . HIS A 1 180 ? -5.492 -0.255 -29.766 1 98.19 180 HIS A O 1
ATOM 1410 N N . GLY A 1 181 ? -3.281 -0.44 -29.578 1 97.94 181 GLY A N 1
ATOM 1411 C CA . GLY A 1 181 ? -3.137 0.627 -28.609 1 97.94 181 GLY A CA 1
ATOM 1412 C C . GLY A 1 181 ? -3.523 0.206 -27.203 1 97.94 181 GLY A C 1
ATOM 1413 O O . GLY A 1 181 ? -3.857 1.049 -26.359 1 97.94 181 GLY A O 1
ATOM 1414 N N . PHE A 1 182 ? -3.615 -1.09 -26.875 1 98.69 182 PHE A N 1
ATOM 1415 C CA . PHE A 1 182 ? -3.887 -1.521 -25.5 1 98.69 182 PHE A CA 1
ATOM 1416 C C . PHE A 1 182 ? -2.588 -1.756 -24.75 1 98.69 182 PHE A C 1
ATOM 1418 O O . PHE A 1 182 ? -1.515 -1.835 -25.344 1 98.69 182 PHE A O 1
ATOM 1425 N N . THR A 1 183 ? -2.654 -1.755 -23.406 1 98.88 183 THR A N 1
ATOM 1426 C CA . THR A 1 183 ? -1.515 -2.018 -22.531 1 98.88 183 THR A CA 1
ATOM 1427 C C . THR A 1 183 ? -1.493 -3.479 -22.094 1 98.88 183 THR A C 1
ATOM 1429 O O . THR A 1 183 ? -2.521 -4.027 -21.703 1 98.88 183 THR A O 1
ATOM 1432 N N . ILE A 1 184 ? -0.325 -4.133 -22.281 1 98.94 184 ILE A N 1
ATOM 1433 C CA . ILE A 1 184 ? -0.114 -5.465 -21.734 1 98.94 184 ILE A CA 1
ATOM 1434 C C . ILE A 1 184 ? 0.282 -5.359 -20.266 1 98.94 184 ILE A C 1
ATOM 1436 O O . ILE A 1 184 ? 1.277 -4.715 -19.922 1 98.94 184 ILE A O 1
ATOM 1440 N N . LEU A 1 185 ? -0.501 -5.855 -19.391 1 98.88 185 LEU A N 1
ATOM 1441 C CA . LEU A 1 185 ? -0.132 -6.059 -18 1 98.88 185 LEU A CA 1
ATOM 1442 C C . LEU A 1 185 ? 0.419 -7.465 -17.781 1 98.88 185 LEU A C 1
ATOM 1444 O O . LEU A 1 185 ? -0.345 -8.414 -17.594 1 98.88 185 LEU A O 1
ATOM 1448 N N . ALA A 1 186 ? 1.707 -7.602 -17.797 1 98.94 186 ALA A N 1
ATOM 1449 C CA . ALA A 1 186 ? 2.365 -8.898 -17.672 1 98.94 186 ALA A CA 1
ATOM 1450 C C . ALA A 1 186 ? 2.719 -9.203 -16.219 1 98.94 186 ALA A C 1
ATOM 1452 O O . ALA A 1 186 ? 3.66 -8.625 -15.664 1 98.94 186 ALA A O 1
ATOM 1453 N N . ASP A 1 187 ? 1.983 -10.047 -15.594 1 98.75 187 ASP A N 1
ATOM 1454 C CA . ASP A 1 187 ? 2.207 -10.516 -14.234 1 98.75 187 ASP A CA 1
ATOM 1455 C C . ASP A 1 187 ? 3.289 -11.594 -14.195 1 98.75 187 ASP A C 1
ATOM 1457 O O . ASP A 1 187 ? 3.012 -12.766 -14.438 1 98.75 187 ASP A O 1
ATOM 1461 N N . GLU A 1 188 ? 4.457 -11.188 -13.789 1 98.5 188 GLU A N 1
ATOM 1462 C CA . GLU A 1 188 ? 5.613 -12.07 -13.938 1 98.5 188 GLU A CA 1
ATOM 1463 C C . GLU A 1 188 ? 6.199 -12.438 -12.578 1 98.5 188 GLU A C 1
ATOM 1465 O O . GLU A 1 188 ? 7.422 -12.461 -12.406 1 98.5 188 GLU A O 1
ATOM 1470 N N . VAL A 1 189 ? 5.363 -12.75 -11.648 1 98.25 189 VAL A N 1
ATOM 1471 C CA . VAL A 1 189 ? 5.773 -13.039 -10.273 1 98.25 189 VAL A CA 1
ATOM 1472 C C . VAL A 1 189 ? 6.59 -14.336 -10.25 1 98.25 189 VAL A C 1
ATOM 1474 O O . VAL A 1 189 ? 7.348 -14.578 -9.305 1 98.25 189 VAL A O 1
ATOM 1477 N N . TYR A 1 190 ? 6.543 -15.164 -11.328 1 98.31 190 TYR A N 1
ATOM 1478 C CA . TYR A 1 190 ? 7.215 -16.453 -11.312 1 98.31 190 TYR A CA 1
ATOM 1479 C C . TYR A 1 190 ? 8.43 -16.453 -12.234 1 98.31 190 TYR A C 1
ATOM 1481 O O . TYR A 1 190 ? 9.078 -17.484 -12.422 1 98.31 190 TYR A O 1
ATOM 1489 N N . GLN A 1 191 ? 8.734 -15.328 -12.867 1 97.62 191 GLN A N 1
ATOM 1490 C CA . GLN A 1 191 ? 9.812 -15.227 -13.844 1 97.62 191 GLN A CA 1
ATOM 1491 C C . GLN A 1 191 ? 11.133 -15.727 -13.258 1 97.62 191 GLN A C 1
ATOM 1493 O O . GLN A 1 191 ? 11.922 -16.359 -13.953 1 97.62 191 GLN A O 1
ATOM 1498 N N . LEU A 1 192 ? 11.352 -15.5 -11.992 1 98 192 LEU A N 1
ATOM 1499 C CA . LEU A 1 192 ? 12.633 -15.82 -11.352 1 98 192 LEU A CA 1
ATOM 1500 C C . LEU A 1 192 ? 12.578 -17.188 -10.672 1 98 192 LEU A C 1
ATOM 1502 O O . LEU A 1 192 ? 13.516 -17.562 -9.969 1 98 192 LEU A O 1
ATOM 1506 N N . LEU A 1 193 ? 11.508 -17.906 -10.852 1 98.19 193 LEU A N 1
ATOM 1507 C CA . LEU A 1 193 ? 11.312 -19.203 -10.188 1 98.19 193 LEU A CA 1
ATOM 1508 C C . LEU A 1 193 ? 11.281 -20.328 -11.203 1 98.19 193 LEU A C 1
ATOM 1510 O O . LEU A 1 193 ? 10.461 -21.25 -11.102 1 98.19 193 LEU A O 1
ATOM 1514 N N . THR A 1 194 ? 12.039 -20.219 -12.234 1 97.88 194 THR A N 1
ATOM 1515 C CA . THR A 1 194 ? 12.273 -21.328 -13.164 1 97.88 194 THR A CA 1
ATOM 1516 C C . THR A 1 194 ? 13.359 -22.266 -12.633 1 97.88 194 THR A C 1
ATOM 1518 O O . THR A 1 194 ? 14.484 -21.828 -12.367 1 97.88 194 THR A O 1
ATOM 1521 N N . PHE A 1 195 ? 13.055 -23.484 -12.43 1 96.5 195 PHE A N 1
ATOM 1522 C CA . PHE A 1 195 ? 14.055 -24.359 -11.836 1 96.5 195 PHE A CA 1
ATOM 1523 C C . PHE A 1 195 ? 14.5 -25.438 -12.836 1 96.5 195 PHE A C 1
ATOM 1525 O O . PHE A 1 195 ? 15.398 -26.219 -12.547 1 96.5 195 PHE A O 1
ATOM 1532 N N . GLU A 1 196 ? 13.883 -25.5 -13.977 1 95.19 196 GLU A N 1
ATOM 1533 C CA . GLU A 1 196 ? 14.328 -26.328 -15.094 1 95.19 196 GLU A CA 1
ATOM 1534 C C . GLU A 1 196 ? 14.289 -25.547 -16.406 1 95.19 196 GLU A C 1
ATOM 1536 O O . GLU A 1 196 ? 13.273 -24.938 -16.75 1 95.19 196 GLU A O 1
ATOM 1541 N N . GLY A 1 197 ? 15.422 -25.547 -17.094 1 93.38 197 GLY A N 1
ATOM 1542 C CA . GLY A 1 197 ? 15.492 -24.828 -18.359 1 93.38 197 GLY A CA 1
ATOM 1543 C C . GLY A 1 197 ? 15.617 -23.328 -18.172 1 93.38 197 GLY A C 1
ATOM 1544 O O . GLY A 1 197 ? 15.953 -22.844 -17.094 1 93.38 197 GLY A O 1
ATOM 1545 N N . THR A 1 198 ? 15.484 -22.641 -19.328 1 92.44 198 THR A N 1
ATOM 1546 C CA . THR A 1 198 ? 15.508 -21.188 -19.344 1 92.44 198 THR A CA 1
ATOM 1547 C C . THR A 1 198 ? 14.195 -20.625 -19.906 1 92.44 198 THR A C 1
ATOM 1549 O O . THR A 1 198 ? 13.797 -20.984 -21.016 1 92.44 198 THR A O 1
ATOM 1552 N N . PRO A 1 199 ? 13.586 -19.844 -19.094 1 92.38 199 PRO A N 1
ATOM 1553 C CA . PRO A 1 199 ? 12.359 -19.266 -19.641 1 92.38 199 PRO A CA 1
ATOM 1554 C C . PRO A 1 199 ? 12.625 -18.203 -20.703 1 92.38 199 PRO A C 1
ATOM 1556 O O . PRO A 1 199 ? 13.742 -17.688 -20.797 1 92.38 199 PRO A O 1
ATOM 1559 N N . PRO A 1 200 ? 11.508 -17.938 -21.562 1 95.56 200 PRO A N 1
ATOM 1560 C CA . PRO A 1 200 ? 11.656 -16.781 -22.453 1 95.56 200 PRO A CA 1
ATOM 1561 C C . PRO A 1 200 ? 11.898 -15.477 -21.703 1 95.56 200 PRO A C 1
ATOM 1563 O O . PRO A 1 200 ? 11.648 -15.406 -20.5 1 95.56 200 PRO A O 1
ATOM 1566 N N . PRO A 1 201 ? 12.375 -14.477 -22.391 1 96.25 201 PRO A N 1
ATOM 1567 C CA . PRO A 1 201 ? 12.648 -13.195 -21.734 1 96.25 201 PRO A CA 1
ATOM 1568 C C . PRO A 1 201 ? 11.406 -12.586 -21.094 1 96.25 201 PRO A C 1
ATOM 1570 O O . PRO A 1 201 ? 10.305 -12.711 -21.641 1 96.25 201 PRO A O 1
ATOM 1573 N N . SER A 1 202 ? 11.664 -11.906 -19.953 1 98.19 202 SER A N 1
ATOM 1574 C CA . SER A 1 202 ? 10.617 -11.102 -19.328 1 98.19 202 SER A CA 1
ATOM 1575 C C . SER A 1 202 ? 10.062 -10.07 -20.312 1 98.19 202 SER A C 1
ATOM 1577 O O . SER A 1 202 ? 10.766 -9.617 -21.203 1 98.19 202 SER A O 1
ATOM 1579 N N . PHE A 1 203 ? 8.805 -9.727 -20.141 1 98.75 203 PHE A N 1
ATOM 1580 C CA . PHE A 1 203 ? 8.172 -8.688 -20.953 1 98.75 203 PHE A CA 1
ATOM 1581 C C . PHE A 1 203 ? 8.852 -7.344 -20.719 1 98.75 203 PHE A C 1
ATOM 1583 O O . PHE A 1 203 ? 8.664 -6.414 -21.516 1 98.75 203 PHE A O 1
ATOM 1590 N N . ALA A 1 204 ? 9.641 -7.18 -19.656 1 98.62 204 ALA A N 1
ATOM 1591 C CA . ALA A 1 204 ? 10.414 -5.961 -19.422 1 98.62 204 ALA A CA 1
ATOM 1592 C C . ALA A 1 204 ? 11.305 -5.637 -20.625 1 98.62 204 ALA A C 1
ATOM 1594 O O . ALA A 1 204 ? 11.695 -4.484 -20.828 1 98.62 204 ALA A O 1
ATOM 1595 N N . ALA A 1 205 ? 11.602 -6.656 -21.406 1 98.25 205 ALA A N 1
ATOM 1596 C CA . ALA A 1 205 ? 12.43 -6.473 -22.594 1 98.25 205 ALA A CA 1
ATOM 1597 C C . ALA A 1 205 ? 11.758 -5.535 -23.594 1 98.25 205 ALA A C 1
ATOM 1599 O O . ALA A 1 205 ? 12.422 -4.949 -24.453 1 98.25 205 ALA A O 1
ATOM 1600 N N . TRP A 1 206 ? 10.445 -5.387 -23.484 1 98.31 206 TRP A N 1
ATOM 1601 C CA . TRP A 1 206 ? 9.68 -4.559 -24.406 1 98.31 206 TRP A CA 1
ATOM 1602 C C . TRP A 1 206 ? 9.141 -3.316 -23.703 1 98.31 206 TRP A C 1
ATOM 1604 O O . TRP A 1 206 ? 8.195 -2.686 -24.188 1 98.31 206 TRP A O 1
ATOM 1614 N N . ALA A 1 207 ? 9.711 -2.943 -22.562 1 97.31 207 ALA A N 1
ATOM 1615 C CA . ALA A 1 207 ? 9.242 -1.809 -21.781 1 97.31 207 ALA A CA 1
ATOM 1616 C C . ALA A 1 207 ? 9.227 -0.53 -22.609 1 97.31 207 ALA A C 1
ATOM 1618 O O . ALA A 1 207 ? 8.344 0.314 -22.453 1 97.31 207 ALA A O 1
ATOM 1619 N N . ASP A 1 208 ? 10.125 -0.394 -23.547 1 97 208 ASP A N 1
ATOM 1620 C CA . ASP A 1 208 ? 10.328 0.84 -24.297 1 97 208 ASP A CA 1
ATOM 1621 C C . ASP A 1 208 ? 9.203 1.056 -25.297 1 97 208 ASP A C 1
ATOM 1623 O O . ASP A 1 208 ? 9.055 2.152 -25.844 1 97 208 ASP A O 1
ATOM 1627 N N . THR A 1 209 ? 8.375 0.037 -25.578 1 96.75 209 THR A N 1
ATOM 1628 C CA . THR A 1 209 ? 7.309 0.155 -26.562 1 96.75 209 THR A CA 1
ATOM 1629 C C . THR A 1 209 ? 6.207 1.087 -26.062 1 96.75 209 THR A C 1
ATOM 1631 O O . THR A 1 209 ? 5.422 1.607 -26.859 1 96.75 209 THR A O 1
ATOM 1634 N N . GLY A 1 210 ? 6.113 1.195 -24.766 1 97.5 210 GLY A N 1
ATOM 1635 C CA . GLY A 1 210 ? 5.066 2.02 -24.188 1 97.5 210 GLY A CA 1
ATOM 1636 C C . GLY A 1 210 ? 3.777 1.262 -23.938 1 97.5 210 GLY A C 1
ATOM 1637 O O . GLY A 1 210 ? 2.895 1.743 -23.219 1 97.5 210 GLY A O 1
ATOM 1638 N N . GLN A 1 211 ? 3.732 0.006 -24.469 1 98.44 211 GLN A N 1
ATOM 1639 C CA . GLN A 1 211 ? 2.512 -0.785 -24.359 1 98.44 211 GLN A CA 1
ATOM 1640 C C . GLN A 1 211 ? 2.672 -1.901 -23.328 1 98.44 211 GLN A C 1
ATOM 1642 O O . GLN A 1 211 ? 1.719 -2.631 -23.047 1 98.44 211 GLN A O 1
ATOM 1647 N N . VAL A 1 212 ? 3.85 -1.986 -22.719 1 98.81 212 VAL A N 1
ATOM 1648 C CA . VAL A 1 212 ? 4.117 -3.107 -21.828 1 98.81 212 VAL A CA 1
ATOM 1649 C C . VAL A 1 212 ? 4.363 -2.59 -20.406 1 98.81 212 VAL A C 1
ATOM 1651 O O . VAL A 1 212 ? 5.184 -1.691 -20.203 1 98.81 212 VAL A O 1
ATOM 1654 N N . VAL A 1 213 ? 3.672 -3.113 -19.5 1 98.94 213 VAL A N 1
ATOM 1655 C CA . VAL A 1 213 ? 3.908 -2.979 -18.062 1 98.94 213 VAL A CA 1
ATOM 1656 C C . VAL A 1 213 ? 4.195 -4.348 -17.453 1 98.94 213 VAL A C 1
ATOM 1658 O O . VAL A 1 213 ? 3.285 -5.164 -17.281 1 98.94 213 VAL A O 1
ATOM 1661 N N . SER A 1 214 ? 5.465 -4.574 -17.219 1 98.88 214 SER A N 1
ATOM 1662 C CA . SER A 1 214 ? 5.906 -5.832 -16.609 1 98.88 214 SER A CA 1
ATOM 1663 C C . SER A 1 214 ? 5.938 -5.742 -15.094 1 98.88 214 SER A C 1
ATOM 1665 O O . SER A 1 214 ? 6.551 -4.832 -14.531 1 98.88 214 SER A O 1
ATOM 1667 N N . LEU A 1 215 ? 5.266 -6.66 -14.445 1 98.88 215 LEU A N 1
ATOM 1668 C CA . LEU A 1 215 ? 5.105 -6.613 -12.992 1 98.88 215 LEU A CA 1
ATOM 1669 C C . LEU A 1 215 ? 5.887 -7.742 -12.32 1 98.88 215 LEU A C 1
ATOM 1671 O O . LEU A 1 215 ? 5.711 -8.914 -12.664 1 98.88 215 LEU A O 1
ATOM 1675 N N . GLY A 1 216 ? 6.711 -7.391 -11.383 1 98.62 216 GLY A N 1
ATOM 1676 C CA . GLY A 1 216 ? 7.387 -8.328 -10.5 1 98.62 216 GLY A CA 1
ATOM 1677 C C . GLY A 1 216 ? 7.062 -8.109 -9.031 1 98.62 216 GLY A C 1
ATOM 1678 O O . GLY A 1 216 ? 6.543 -7.059 -8.656 1 98.62 216 GLY A O 1
ATOM 1679 N N . SER A 1 217 ? 7.316 -9.086 -8.227 1 98.12 217 SER A N 1
ATOM 1680 C CA . SER A 1 217 ? 7.012 -8.984 -6.805 1 98.12 217 SER A CA 1
ATOM 1681 C C . SER A 1 217 ? 8 -9.789 -5.973 1 98.12 217 SER A C 1
ATOM 1683 O O . SER A 1 217 ? 8.516 -10.812 -6.426 1 98.12 217 SER A O 1
ATOM 1685 N N . PHE A 1 218 ? 8.227 -9.375 -4.801 1 98.31 218 PHE A N 1
ATOM 1686 C CA . PHE A 1 218 ? 9.047 -10.109 -3.85 1 98.31 218 PHE A CA 1
ATOM 1687 C C . PHE A 1 218 ? 8.211 -11.141 -3.1 1 98.31 218 PHE A C 1
ATOM 1689 O O . PHE A 1 218 ? 8.75 -11.961 -2.348 1 98.31 218 PHE A O 1
ATOM 1696 N N . SER A 1 219 ? 6.926 -11.195 -3.316 1 97.25 219 SER A N 1
ATOM 1697 C CA . SER A 1 219 ? 6.012 -12.031 -2.543 1 97.25 219 SER A CA 1
ATOM 1698 C C . SER A 1 219 ? 6.305 -13.516 -2.752 1 97.25 219 SER A C 1
ATOM 1700 O O . SER A 1 219 ? 6.133 -14.32 -1.836 1 97.25 219 SER A O 1
ATOM 1702 N N . LYS A 1 220 ? 6.699 -13.859 -3.99 1 97.94 220 LYS A N 1
ATOM 1703 C CA . LYS A 1 220 ? 6.879 -15.273 -4.32 1 97.94 220 LYS A CA 1
ATOM 1704 C C . LYS A 1 220 ? 8.352 -15.68 -4.219 1 97.94 220 LYS A C 1
ATOM 1706 O O . LYS A 1 220 ? 8.664 -16.875 -4.164 1 97.94 220 LYS A O 1
ATOM 1711 N N . ILE A 1 221 ? 9.219 -14.719 -4.152 1 98.19 221 ILE A N 1
ATOM 1712 C CA . ILE A 1 221 ? 10.641 -15.047 -4.246 1 98.19 221 ILE A CA 1
ATOM 1713 C C . ILE A 1 221 ? 11.352 -14.633 -2.959 1 98.19 221 ILE A C 1
ATOM 1715 O O . ILE A 1 221 ? 12.555 -14.867 -2.805 1 98.19 221 ILE A O 1
ATOM 1719 N N . LEU A 1 222 ? 10.672 -14.008 -2.037 1 97.75 222 LEU A N 1
ATOM 1720 C CA . LEU A 1 222 ? 11.219 -13.586 -0.754 1 97.75 222 LEU A CA 1
ATOM 1721 C C . LEU A 1 222 ? 10.188 -13.75 0.358 1 97.75 222 LEU A C 1
ATOM 1723 O O . LEU A 1 222 ? 10.047 -14.844 0.919 1 97.75 222 LEU A O 1
ATOM 1727 N N . ALA A 1 223 ? 9.281 -12.703 0.509 1 97.19 223 ALA A N 1
ATOM 1728 C CA . ALA A 1 223 ? 8.289 -12.711 1.575 1 97.19 223 ALA A CA 1
ATOM 1729 C C . ALA A 1 223 ? 7.102 -11.812 1.226 1 97.19 223 ALA A C 1
ATOM 1731 O O . ALA A 1 223 ? 7.27 -10.602 1.025 1 97.19 223 ALA A O 1
ATOM 1732 N N . PRO A 1 224 ? 5.918 -12.445 1.193 1 96.62 224 PRO A N 1
ATOM 1733 C CA . PRO A 1 224 ? 4.762 -11.609 0.854 1 96.62 224 PRO A CA 1
ATOM 1734 C C . PRO A 1 224 ? 4.504 -10.516 1.881 1 96.62 224 PRO A C 1
ATOM 1736 O O . PRO A 1 224 ? 3.926 -9.477 1.549 1 96.62 224 PRO A O 1
ATOM 1739 N N . GLY A 1 225 ? 5.004 -10.656 3.115 1 96.94 225 GLY A N 1
ATOM 1740 C CA . GLY A 1 225 ? 4.809 -9.664 4.16 1 96.94 225 GLY A CA 1
ATOM 1741 C C . GLY A 1 225 ? 5.543 -8.359 3.9 1 96.94 225 GLY A C 1
ATOM 1742 O O . GLY A 1 225 ? 5.273 -7.348 4.547 1 96.94 225 GLY A O 1
ATOM 1743 N N . THR A 1 226 ? 6.488 -8.352 2.98 1 96.19 226 THR A N 1
ATOM 1744 C CA . THR A 1 226 ? 7.203 -7.125 2.631 1 96.19 226 THR A CA 1
ATOM 1745 C C . THR A 1 226 ? 6.293 -6.172 1.863 1 96.19 226 THR A C 1
ATOM 1747 O O . THR A 1 226 ? 6.523 -4.961 1.855 1 96.19 226 THR A O 1
ATOM 1750 N N . ARG A 1 227 ? 5.309 -6.746 1.182 1 95.75 227 ARG A N 1
ATOM 1751 C CA . ARG A 1 227 ? 4.422 -5.988 0.302 1 95.75 227 ARG A CA 1
ATOM 1752 C C . ARG A 1 227 ? 5.219 -5.066 -0.616 1 95.75 227 ARG A C 1
ATOM 1754 O O . ARG A 1 227 ? 4.949 -3.867 -0.689 1 95.75 227 ARG A O 1
ATOM 1761 N N . LEU A 1 228 ? 6.145 -5.672 -1.336 1 97.81 228 LEU A N 1
ATOM 1762 C CA . LEU A 1 228 ? 7.008 -4.938 -2.254 1 97.81 228 LEU A CA 1
ATOM 1763 C C . LEU A 1 228 ? 7.113 -5.656 -3.596 1 97.81 228 LEU A C 1
ATOM 1765 O O . LEU A 1 228 ? 7.129 -6.887 -3.645 1 97.81 228 LEU A O 1
ATOM 1769 N N . GLY A 1 229 ? 7.172 -4.984 -4.598 1 98.5 229 GLY A N 1
ATOM 1770 C CA . GLY A 1 229 ? 7.398 -5.426 -5.965 1 98.5 229 GLY A CA 1
ATOM 1771 C C . GLY A 1 229 ? 7.969 -4.336 -6.855 1 98.5 229 GLY A C 1
ATOM 1772 O O . GLY A 1 229 ? 8.57 -3.379 -6.363 1 98.5 229 GLY A O 1
ATOM 1773 N N . TRP A 1 230 ? 7.844 -4.535 -8.133 1 98.88 230 TRP A N 1
ATOM 1774 C CA . TRP A 1 230 ? 8.352 -3.525 -9.055 1 98.88 230 TRP A CA 1
ATOM 1775 C C . TRP A 1 230 ? 7.574 -3.555 -10.367 1 98.88 230 TRP A C 1
ATOM 1777 O O . TRP A 1 230 ? 6.867 -4.523 -10.656 1 98.88 230 TRP A O 1
ATOM 1787 N N . ILE A 1 231 ? 7.594 -2.488 -11.031 1 98.94 231 ILE A N 1
ATOM 1788 C CA . ILE A 1 231 ? 7.027 -2.301 -12.367 1 98.94 231 ILE A CA 1
ATOM 1789 C C . ILE A 1 231 ? 8.125 -1.884 -13.336 1 98.94 231 ILE A C 1
ATOM 1791 O O . ILE A 1 231 ? 8.883 -0.95 -13.062 1 98.94 231 ILE A O 1
ATOM 1795 N N . ASN A 1 232 ? 8.312 -2.584 -14.375 1 98.94 232 ASN A N 1
ATOM 1796 C CA . ASN A 1 232 ? 9.125 -2.141 -15.5 1 98.94 232 ASN A CA 1
ATOM 1797 C C . ASN A 1 232 ? 8.258 -1.657 -16.656 1 98.94 232 ASN A C 1
ATOM 1799 O O . ASN A 1 232 ? 7.422 -2.402 -17.172 1 98.94 232 ASN A O 1
ATOM 1803 N N . ALA A 1 233 ? 8.406 -0.539 -17.125 1 98.88 233 ALA A N 1
ATOM 1804 C CA . ALA A 1 233 ? 7.684 0.102 -18.219 1 98.88 233 ALA A CA 1
ATOM 1805 C C . ALA A 1 233 ? 8.445 1.315 -18.734 1 98.88 233 ALA A C 1
ATOM 1807 O O . ALA A 1 233 ? 9.5 1.671 -18.203 1 98.88 233 ALA A O 1
ATOM 1808 N N . ARG A 1 234 ? 7.93 1.861 -19.812 1 98.62 234 ARG A N 1
ATOM 1809 C CA . ARG A 1 234 ? 8.531 3.086 -20.344 1 98.62 234 ARG A CA 1
ATOM 1810 C C . ARG A 1 234 ? 8.391 4.23 -19.344 1 98.62 234 ARG A C 1
ATOM 1812 O O . ARG A 1 234 ? 7.422 4.285 -18.578 1 98.62 234 ARG A O 1
ATOM 1819 N N . GLU A 1 235 ? 9.344 5.125 -19.375 1 98.19 235 GLU A N 1
ATOM 1820 C CA . GLU A 1 235 ? 9.438 6.184 -18.375 1 98.19 235 GLU A CA 1
ATOM 1821 C C . GLU A 1 235 ? 8.164 7.016 -18.328 1 98.19 235 GLU A C 1
ATOM 1823 O O . GLU A 1 235 ? 7.699 7.395 -17.25 1 98.19 235 GLU A O 1
ATOM 1828 N N . ASP A 1 236 ? 7.586 7.336 -19.422 1 98.44 236 ASP A N 1
ATOM 1829 C CA . ASP A 1 236 ? 6.395 8.172 -19.438 1 98.44 236 ASP A CA 1
ATOM 1830 C C . ASP A 1 236 ? 5.207 7.457 -18.812 1 98.44 236 ASP A C 1
ATOM 1832 O O . ASP A 1 236 ? 4.332 8.094 -18.219 1 98.44 236 ASP A O 1
ATOM 1836 N N . VAL A 1 237 ? 5.078 6.133 -19 1 98.69 237 VAL A N 1
ATOM 1837 C CA . VAL A 1 237 ? 4.039 5.34 -18.344 1 98.69 237 VAL A CA 1
ATOM 1838 C C . VAL A 1 237 ? 4.242 5.375 -16.828 1 98.69 237 VAL A C 1
ATOM 1840 O O . VAL A 1 237 ? 3.291 5.578 -16.078 1 98.69 237 VAL A O 1
ATOM 1843 N N . LEU A 1 238 ? 5.52 5.227 -16.406 1 98.75 238 LEU A N 1
ATOM 1844 C CA . LEU A 1 238 ? 5.836 5.254 -14.984 1 98.75 238 LEU A CA 1
ATOM 1845 C C . LEU A 1 238 ? 5.539 6.625 -14.391 1 98.75 238 LEU A C 1
ATOM 1847 O O . LEU A 1 238 ? 5.086 6.723 -13.242 1 98.75 238 LEU A O 1
ATOM 1851 N N . GLU A 1 239 ? 5.816 7.695 -15.133 1 98.38 239 GLU A N 1
ATOM 1852 C CA . GLU A 1 239 ? 5.484 9.047 -14.695 1 98.38 239 GLU A CA 1
ATOM 1853 C C . GLU A 1 239 ? 3.984 9.195 -14.453 1 98.38 239 GLU A C 1
ATOM 1855 O O . GLU A 1 239 ? 3.564 9.82 -13.477 1 98.38 239 GLU A O 1
ATOM 1860 N N . ARG A 1 240 ? 3.221 8.641 -15.328 1 98.31 240 ARG A N 1
ATOM 1861 C CA . ARG A 1 240 ? 1.771 8.672 -15.172 1 98.31 240 ARG A CA 1
ATOM 1862 C C . ARG A 1 240 ? 1.336 7.926 -13.914 1 98.31 240 ARG A C 1
ATOM 1864 O O . ARG A 1 240 ? 0.491 8.406 -13.156 1 98.31 240 ARG A O 1
ATOM 1871 N N . LEU A 1 241 ? 1.914 6.738 -13.711 1 98.62 241 LEU A N 1
ATOM 1872 C CA . LEU A 1 241 ? 1.593 5.957 -12.523 1 98.62 241 LEU A CA 1
ATOM 1873 C C . LEU A 1 241 ? 1.958 6.723 -11.25 1 98.62 241 LEU A C 1
ATOM 1875 O O . LEU A 1 241 ? 1.226 6.676 -10.266 1 98.62 241 LEU A O 1
ATOM 1879 N N . ALA A 1 242 ? 3.037 7.449 -11.289 1 98.06 242 ALA A N 1
ATOM 1880 C CA . ALA A 1 242 ? 3.566 8.164 -10.133 1 98.06 242 ALA A CA 1
ATOM 1881 C C . ALA A 1 242 ? 2.654 9.328 -9.742 1 98.06 242 ALA A C 1
ATOM 1883 O O . ALA A 1 242 ? 2.789 9.891 -8.656 1 98.06 242 ALA A O 1
ATOM 1884 N N . GLN A 1 243 ? 1.698 9.688 -10.539 1 97.88 243 GLN A N 1
ATOM 1885 C CA . GLN A 1 243 ? 0.809 10.82 -10.281 1 97.88 243 GLN A CA 1
ATOM 1886 C C . GLN A 1 243 ? -0.381 10.398 -9.43 1 97.88 243 GLN A C 1
ATOM 1888 O O . GLN A 1 243 ? -1.195 11.234 -9.031 1 97.88 243 GLN A O 1
ATOM 1893 N N . ASN A 1 244 ? -0.492 9.078 -9.164 1 98.25 244 ASN A N 1
ATOM 1894 C CA . ASN A 1 244 ? -1.566 8.625 -8.289 1 98.25 244 ASN A CA 1
ATOM 1895 C C . ASN A 1 244 ? -1.597 9.398 -6.98 1 98.25 244 ASN A C 1
ATOM 1897 O O . ASN A 1 244 ? -0.571 9.539 -6.309 1 98.25 244 ASN A O 1
ATOM 1901 N N . GLY A 1 245 ? -2.754 9.883 -6.621 1 98.06 245 GLY A N 1
ATOM 1902 C CA . GLY A 1 245 ? -2.893 10.789 -5.492 1 98.06 245 GLY A CA 1
ATOM 1903 C C . GLY A 1 245 ? -2.41 10.188 -4.184 1 98.06 245 GLY A C 1
ATOM 1904 O O . GLY A 1 245 ? -1.747 10.859 -3.393 1 98.06 245 GLY A O 1
ATOM 1905 N N . ALA A 1 246 ? -2.805 8.969 -3.904 1 97.25 246 ALA A N 1
ATOM 1906 C CA . ALA A 1 246 ? -2.398 8.32 -2.66 1 97.25 246 ALA A CA 1
ATOM 1907 C C . ALA A 1 246 ? -0.886 8.109 -2.617 1 97.25 246 ALA A C 1
ATOM 1909 O O . ALA A 1 246 ? -0.269 8.219 -1.555 1 97.25 246 ALA A O 1
ATOM 1910 N N . LEU A 1 247 ? -0.291 7.793 -3.779 1 97.12 247 LEU A N 1
ATOM 1911 C CA . LEU A 1 247 ? 1.152 7.609 -3.891 1 97.12 247 LEU A CA 1
ATOM 1912 C C . LEU A 1 247 ? 1.888 8.922 -3.652 1 97.12 247 LEU A C 1
ATOM 1914 O O . LEU A 1 247 ? 2.879 8.961 -2.918 1 97.12 247 LEU A O 1
ATOM 1918 N N . VAL A 1 248 ? 1.405 9.969 -4.258 1 97.12 248 VAL A N 1
ATOM 1919 C CA . VAL A 1 248 ? 1.998 11.297 -4.105 1 97.12 248 VAL A CA 1
ATOM 1920 C C . VAL A 1 248 ? 1.909 11.734 -2.646 1 97.12 248 VAL A C 1
ATOM 1922 O O . VAL A 1 248 ? 2.9 12.188 -2.068 1 97.12 248 VAL A O 1
ATOM 1925 N N . SER A 1 249 ? 0.766 11.508 -2.047 1 97 249 SER A N 1
ATOM 1926 C CA . SER A 1 249 ? 0.543 11.914 -0.661 1 97 249 SER A CA 1
ATOM 1927 C C . SER A 1 249 ? 1.408 11.102 0.296 1 97 249 SER A C 1
ATOM 1929 O O . SER A 1 249 ? 1.938 11.641 1.271 1 97 249 SER A O 1
ATOM 1931 N N . GLY A 1 250 ? 1.589 9.82 0.025 1 94.88 250 GLY A N 1
ATOM 1932 C CA . GLY A 1 250 ? 2.256 8.914 0.94 1 94.88 250 GLY A CA 1
ATOM 1933 C C . GLY A 1 250 ? 3.764 8.891 0.767 1 94.88 250 GLY A C 1
ATOM 1934 O O . GLY A 1 250 ? 4.484 8.375 1.625 1 94.88 250 GLY A O 1
ATOM 1935 N N . GLY A 1 251 ? 4.254 9.445 -0.351 1 94.75 251 GLY A N 1
ATOM 1936 C CA . GLY A 1 251 ? 5.684 9.414 -0.6 1 94.75 251 GLY A CA 1
ATOM 1937 C C . GLY A 1 251 ? 6.184 8.047 -1.039 1 94.75 251 GLY A C 1
ATOM 1938 O O . GLY A 1 251 ? 7.191 7.559 -0.531 1 94.75 251 GLY A O 1
ATOM 1939 N N . GLY A 1 252 ? 5.395 7.402 -1.859 1 93.81 252 GLY A N 1
ATOM 1940 C CA . GLY A 1 252 ? 5.805 6.113 -2.396 1 93.81 252 GLY A CA 1
ATOM 1941 C C . GLY A 1 252 ? 5.309 4.941 -1.575 1 93.81 252 GLY A C 1
ATOM 1942 O O . GLY A 1 252 ? 4.574 5.121 -0.6 1 93.81 252 GLY A O 1
ATOM 1943 N N . TYR A 1 253 ? 5.797 3.688 -2.057 1 94.25 253 TYR A N 1
ATOM 1944 C CA . TYR A 1 253 ? 5.359 2.459 -1.402 1 94.25 253 TYR A CA 1
ATOM 1945 C C . TYR A 1 253 ? 6.418 1.95 -0.433 1 94.25 253 TYR A C 1
ATOM 1947 O O . TYR A 1 253 ? 7.547 1.661 -0.833 1 94.25 253 TYR A O 1
ATOM 1955 N N . SER A 1 254 ? 6.195 1.898 0.776 1 93 254 SER A N 1
ATOM 1956 C CA . SER A 1 254 ? 6.875 1.189 1.856 1 93 254 SER A CA 1
ATOM 1957 C C . SER A 1 254 ? 8.367 1.506 1.874 1 93 254 SER A C 1
ATOM 1959 O O . SER A 1 254 ? 9.195 0.618 1.668 1 93 254 SER A O 1
ATOM 1961 N N . PRO A 1 255 ? 8.805 2.689 2.164 1 97.31 255 PRO A N 1
ATOM 1962 C CA . PRO A 1 255 ? 10.234 2.988 2.309 1 97.31 255 PRO A CA 1
ATOM 1963 C C . PRO A 1 255 ? 10.93 2.078 3.32 1 97.31 255 PRO A C 1
ATOM 1965 O O . PRO A 1 255 ? 12.062 1.645 3.094 1 97.31 255 PRO A O 1
ATOM 1968 N N . LEU A 1 256 ? 10.258 1.695 4.391 1 97.81 256 LEU A N 1
ATOM 1969 C CA . LEU A 1 256 ? 10.828 0.804 5.398 1 97.81 256 LEU A CA 1
ATOM 1970 C C . LEU A 1 256 ? 11.141 -0.564 4.801 1 97.81 256 LEU A C 1
ATOM 1972 O O . LEU A 1 256 ? 12.266 -1.05 4.906 1 97.81 256 LEU A O 1
ATOM 1976 N N . GLY A 1 257 ? 10.117 -1.177 4.156 1 97.5 257 GLY A N 1
ATOM 1977 C CA . GLY A 1 257 ? 10.344 -2.455 3.502 1 97.5 257 GLY A CA 1
ATOM 1978 C C . GLY A 1 257 ? 11.375 -2.383 2.393 1 97.5 257 GLY A C 1
ATOM 1979 O O . GLY A 1 257 ? 12.195 -3.287 2.246 1 97.5 257 GLY A O 1
ATOM 1980 N N . GLY A 1 258 ? 11.312 -1.279 1.629 1 98.06 258 GLY A N 1
ATOM 1981 C CA . GLY A 1 258 ? 12.289 -1.068 0.572 1 98.06 258 GLY A CA 1
ATOM 1982 C C . GLY A 1 258 ? 13.719 -1.016 1.081 1 98.06 258 GLY A C 1
ATOM 1983 O O . GLY A 1 258 ? 14.633 -1.521 0.429 1 98.06 258 GLY A O 1
ATOM 1984 N N . GLY A 1 259 ? 13.891 -0.351 2.246 1 98.19 259 GLY A N 1
ATOM 1985 C CA . GLY A 1 259 ? 15.211 -0.306 2.846 1 98.19 259 GLY A CA 1
ATOM 1986 C C . GLY A 1 259 ? 15.766 -1.681 3.176 1 98.19 259 GLY A C 1
ATOM 1987 O O . GLY A 1 259 ? 16.938 -1.961 2.922 1 98.19 259 GLY A O 1
ATOM 1988 N N . MET A 1 260 ? 14.953 -2.539 3.699 1 98.12 260 MET A N 1
ATOM 1989 C CA . MET A 1 260 ? 15.391 -3.883 4.062 1 98.12 260 MET A CA 1
ATOM 1990 C C . MET A 1 260 ? 15.695 -4.715 2.822 1 98.12 260 MET A C 1
ATOM 1992 O O . MET A 1 260 ? 16.688 -5.445 2.785 1 98.12 260 MET A O 1
ATOM 1996 N N . VAL A 1 261 ? 14.852 -4.594 1.807 1 98.44 261 VAL A N 1
ATOM 1997 C CA . VAL A 1 261 ? 15.078 -5.34 0.572 1 98.44 261 VAL A CA 1
ATOM 1998 C C . VAL A 1 261 ? 16.344 -4.828 -0.118 1 98.44 261 VAL A C 1
ATOM 2000 O O . VAL A 1 261 ? 17.094 -5.609 -0.708 1 98.44 261 VAL A O 1
ATOM 2003 N N . ARG A 1 262 ? 16.547 -3.482 -0.062 1 98.5 262 ARG A N 1
ATOM 2004 C CA . ARG A 1 262 ? 17.812 -2.938 -0.573 1 98.5 262 ARG A CA 1
ATOM 2005 C C . ARG A 1 262 ? 19 -3.625 0.074 1 98.5 262 ARG A C 1
ATOM 2007 O O . ARG A 1 262 ? 19.953 -4.008 -0.613 1 98.5 262 ARG A O 1
ATOM 2014 N N . SER A 1 263 ? 18.922 -3.764 1.394 1 98.75 263 SER A N 1
ATOM 2015 C CA . SER A 1 263 ? 20.016 -4.426 2.115 1 98.75 263 SER A CA 1
ATOM 2016 C C . SER A 1 263 ? 20.141 -5.887 1.693 1 98.75 263 SER A C 1
ATOM 2018 O O . SER A 1 263 ? 21.25 -6.414 1.603 1 98.75 263 SER A O 1
ATOM 2020 N N . MET A 1 264 ? 19.016 -6.613 1.447 1 98.62 264 MET A N 1
ATOM 2021 C CA . MET A 1 264 ? 19.062 -7.977 0.922 1 98.62 264 MET A CA 1
ATOM 2022 C C . MET A 1 264 ? 19.875 -8.039 -0.362 1 98.62 264 MET A C 1
ATOM 2024 O O . MET A 1 264 ? 20.641 -8.977 -0.571 1 98.62 264 MET A O 1
ATOM 2028 N N . LEU A 1 265 ? 19.688 -7.055 -1.193 1 98.62 265 LEU A N 1
ATOM 2029 C CA . LEU A 1 265 ? 20.375 -7.004 -2.477 1 98.62 265 LEU A CA 1
ATOM 2030 C C . LEU A 1 265 ? 21.828 -6.617 -2.293 1 98.62 265 LEU A C 1
ATOM 2032 O O . LEU A 1 265 ? 22.719 -7.258 -2.855 1 98.62 265 LEU A O 1
ATOM 2036 N N . GLU A 1 266 ? 22.078 -5.574 -1.479 1 98.44 266 GLU A N 1
ATOM 2037 C CA . GLU A 1 266 ? 23.438 -5.078 -1.242 1 98.44 266 GLU A CA 1
ATOM 2038 C C . GLU A 1 266 ? 24.312 -6.164 -0.636 1 98.44 266 GLU A C 1
ATOM 2040 O O . GLU A 1 266 ? 25.516 -6.227 -0.924 1 98.44 266 GLU A O 1
ATOM 2045 N N . LEU A 1 267 ? 23.719 -7.031 0.157 1 98.44 267 LEU A N 1
ATOM 2046 C CA . LEU A 1 267 ? 24.469 -8.055 0.872 1 98.44 267 LEU A CA 1
ATOM 2047 C C . LEU A 1 267 ? 24.547 -9.344 0.054 1 98.44 267 LEU A C 1
ATOM 2049 O O . LEU A 1 267 ? 25.203 -10.312 0.47 1 98.44 267 LEU A O 1
ATOM 2053 N N . GLY A 1 268 ? 23.859 -9.414 -1.092 1 98.06 268 GLY A N 1
ATOM 2054 C CA . GLY A 1 268 ? 23.859 -10.602 -1.926 1 98.06 268 GLY A CA 1
ATOM 2055 C C . GLY A 1 268 ? 23.016 -11.727 -1.364 1 98.06 268 GLY A C 1
ATOM 2056 O O . GLY A 1 268 ? 23.125 -12.875 -1.8 1 98.06 268 GLY A O 1
ATOM 2057 N N . LEU A 1 269 ? 22.141 -11.391 -0.438 1 98.56 269 LEU A N 1
ATOM 2058 C CA . LEU A 1 269 ? 21.328 -12.406 0.242 1 98.56 269 LEU A CA 1
ATOM 2059 C C . LEU A 1 269 ? 20.188 -12.883 -0.646 1 98.56 269 LEU A C 1
ATOM 2061 O O . LEU A 1 269 ? 19.812 -14.055 -0.604 1 98.56 269 LEU A O 1
ATOM 2065 N N . LEU A 1 270 ? 19.656 -11.984 -1.458 1 98.19 270 LEU A N 1
ATOM 2066 C CA . LEU A 1 270 ? 18.469 -12.305 -2.232 1 98.19 270 LEU A CA 1
ATOM 2067 C C . LEU A 1 270 ? 18.766 -13.352 -3.299 1 98.19 270 LEU A C 1
ATOM 2069 O O . LEU A 1 270 ? 18.078 -14.367 -3.395 1 98.19 270 LEU A O 1
ATOM 2073 N N . PRO A 1 271 ? 19.828 -13.156 -4.148 1 97.44 271 PRO A N 1
ATOM 2074 C CA . PRO A 1 271 ? 20.125 -14.18 -5.152 1 97.44 271 PRO A CA 1
ATOM 2075 C C . PRO A 1 271 ? 20.391 -15.555 -4.539 1 97.44 271 PRO A C 1
ATOM 2077 O O . PRO A 1 271 ? 19.953 -16.578 -5.086 1 97.44 271 PRO A O 1
ATOM 2080 N N . GLU A 1 272 ? 21.078 -15.562 -3.439 1 97.69 272 GLU A N 1
ATOM 2081 C CA . GLU A 1 272 ? 21.359 -16.828 -2.76 1 97.69 272 GLU A CA 1
ATOM 2082 C C . GLU A 1 272 ? 20.078 -17.5 -2.289 1 97.69 272 GLU A C 1
ATOM 2084 O O . GLU A 1 272 ? 19.906 -18.703 -2.455 1 97.69 272 GLU A O 1
ATOM 2089 N N . TYR A 1 273 ? 19.25 -16.734 -1.732 1 98.12 273 TYR A N 1
ATOM 2090 C CA . TYR A 1 273 ? 17.984 -17.25 -1.226 1 98.12 273 TYR A CA 1
ATOM 2091 C C . TYR A 1 273 ? 17.125 -17.828 -2.355 1 98.12 273 TYR A C 1
ATOM 2093 O O . TYR A 1 273 ? 16.578 -18.922 -2.23 1 98.12 273 TYR A O 1
ATOM 2101 N N . ILE A 1 274 ? 17.031 -17.141 -3.479 1 98.25 274 ILE A N 1
ATOM 2102 C CA . ILE A 1 274 ? 16.219 -17.562 -4.617 1 98.25 274 ILE A CA 1
ATOM 2103 C C . ILE A 1 274 ? 16.781 -18.859 -5.195 1 98.25 274 ILE A C 1
ATOM 2105 O O . ILE A 1 274 ? 16.031 -19.75 -5.609 1 98.25 274 ILE A O 1
ATOM 2109 N N . GLY A 1 275 ? 18.094 -18.938 -5.25 1 97.69 275 GLY A N 1
ATOM 2110 C CA . GLY A 1 275 ? 18.703 -20.188 -5.684 1 97.69 275 GLY A CA 1
ATOM 2111 C C . GLY A 1 275 ? 18.266 -21.375 -4.859 1 97.69 275 GLY A C 1
ATOM 2112 O O . GLY A 1 275 ? 17.953 -22.438 -5.41 1 97.69 275 GLY A O 1
ATOM 2113 N N . LYS A 1 276 ? 18.25 -21.188 -3.576 1 97.56 276 LYS A N 1
ATOM 2114 C CA . LYS A 1 276 ? 17.812 -22.25 -2.674 1 97.56 276 LYS A CA 1
ATOM 2115 C C . LYS A 1 276 ? 16.344 -22.578 -2.881 1 97.56 276 LYS A C 1
ATOM 2117 O O . LYS A 1 276 ? 15.938 -23.734 -2.801 1 97.56 276 LYS A O 1
ATOM 2122 N N . LEU A 1 277 ? 15.57 -21.562 -3.143 1 97.75 277 LEU A N 1
ATOM 2123 C CA . LEU A 1 277 ? 14.148 -21.75 -3.404 1 97.75 277 LEU A CA 1
ATOM 2124 C C . LEU A 1 277 ? 13.938 -22.625 -4.645 1 97.75 277 LEU A C 1
ATOM 2126 O O . LEU A 1 277 ? 13.109 -23.531 -4.633 1 97.75 277 LEU A O 1
ATOM 2130 N N . ARG A 1 278 ? 14.656 -22.297 -5.723 1 98.12 278 ARG A N 1
ATOM 2131 C CA . ARG A 1 278 ? 14.531 -23.031 -6.973 1 98.12 278 ARG A CA 1
ATOM 2132 C C . ARG A 1 278 ? 14.859 -24.516 -6.77 1 98.12 278 ARG A C 1
ATOM 2134 O O . ARG A 1 278 ? 14.164 -25.391 -7.297 1 98.12 278 ARG A O 1
ATOM 2141 N N . GLU A 1 279 ? 15.836 -24.797 -5.996 1 98.25 279 GLU A N 1
ATOM 2142 C CA . GLU A 1 279 ? 16.219 -26.172 -5.73 1 98.25 279 GLU A CA 1
ATOM 2143 C C . GLU A 1 279 ? 15.133 -26.906 -4.938 1 98.25 279 GLU A C 1
ATOM 2145 O O . GLU A 1 279 ? 14.789 -28.047 -5.258 1 98.25 279 GLU A O 1
ATOM 2150 N N . THR A 1 280 ? 14.672 -26.234 -3.928 1 98.44 280 THR A N 1
ATOM 2151 C CA . THR A 1 280 ? 13.617 -26.812 -3.107 1 98.44 280 THR A CA 1
ATOM 2152 C C . THR A 1 280 ? 12.367 -27.094 -3.945 1 98.44 280 THR A C 1
ATOM 2154 O O . THR A 1 280 ? 11.789 -28.172 -3.871 1 98.44 280 THR A O 1
ATOM 2157 N N . PHE A 1 281 ? 11.984 -26.109 -4.746 1 98.38 281 PHE A N 1
ATOM 2158 C CA . PHE A 1 281 ? 10.766 -26.25 -5.531 1 98.38 281 PHE A CA 1
ATOM 2159 C C . PHE A 1 281 ? 10.945 -27.297 -6.629 1 98.38 281 PHE A C 1
ATOM 2161 O O . PHE A 1 281 ? 9.992 -28 -6.98 1 98.38 281 PHE A O 1
ATOM 2168 N N . ARG A 1 282 ? 12.148 -27.406 -7.172 1 98.44 282 ARG A N 1
ATOM 2169 C CA . ARG A 1 282 ? 12.438 -28.484 -8.125 1 98.44 282 ARG A CA 1
ATOM 2170 C C . ARG A 1 282 ? 12.172 -29.844 -7.512 1 98.44 282 ARG A C 1
ATOM 2172 O O . ARG A 1 282 ? 11.5 -30.688 -8.117 1 98.44 282 ARG A O 1
ATOM 2179 N N . ARG A 1 283 ? 12.648 -30.062 -6.336 1 98.56 283 ARG A N 1
ATOM 2180 C CA . ARG A 1 283 ? 12.484 -31.344 -5.648 1 98.56 283 ARG A CA 1
ATOM 2181 C C . ARG A 1 283 ? 11.016 -31.594 -5.309 1 98.56 283 ARG A C 1
ATOM 2183 O O . ARG A 1 283 ? 10.508 -32.688 -5.523 1 98.56 283 ARG A O 1
ATOM 2190 N N . ARG A 1 284 ? 10.391 -30.594 -4.793 1 98.75 284 ARG A N 1
ATOM 2191 C CA . ARG A 1 284 ? 9 -30.734 -4.375 1 98.75 284 ARG A CA 1
ATOM 2192 C C . ARG A 1 284 ? 8.086 -30.938 -5.578 1 98.75 284 ARG A C 1
ATOM 2194 O O . ARG A 1 284 ? 7.156 -31.75 -5.527 1 98.75 284 ARG A O 1
ATOM 2201 N N . SER A 1 285 ? 8.359 -30.141 -6.617 1 98.69 285 SER A N 1
ATOM 2202 C CA . SER A 1 285 ? 7.605 -30.312 -7.855 1 98.69 285 SER A CA 1
ATOM 2203 C C . SER A 1 285 ? 7.742 -31.734 -8.398 1 98.69 285 SER A C 1
ATOM 2205 O O . SER A 1 285 ? 6.758 -32.344 -8.828 1 98.69 285 SER A O 1
ATOM 2207 N N . ARG A 1 286 ? 8.93 -32.281 -8.383 1 98.62 286 ARG A N 1
ATOM 2208 C CA . ARG A 1 286 ? 9.188 -33.625 -8.852 1 98.62 286 ARG A CA 1
ATOM 2209 C C . ARG A 1 286 ? 8.43 -34.656 -8.008 1 98.62 286 ARG A C 1
ATOM 2211 O O . ARG A 1 286 ? 7.816 -35.562 -8.539 1 98.62 286 ARG A O 1
ATOM 2218 N N . ALA A 1 287 ? 8.461 -34.469 -6.715 1 98.88 287 ALA A N 1
ATOM 2219 C CA . ALA A 1 287 ? 7.77 -35.375 -5.809 1 98.88 287 ALA A CA 1
ATOM 2220 C C . ALA A 1 287 ? 6.266 -35.375 -6.082 1 98.88 287 ALA A C 1
ATOM 2222 O O . ALA A 1 287 ? 5.648 -36.438 -6.16 1 98.88 287 ALA A O 1
ATOM 2223 N N . LEU A 1 288 ? 5.695 -34.188 -6.176 1 98.88 288 LEU A N 1
ATOM 2224 C CA . LEU A 1 288 ? 4.266 -34.094 -6.445 1 98.88 288 LEU A CA 1
ATOM 2225 C C . LEU A 1 288 ? 3.918 -34.688 -7.805 1 98.88 288 LEU A C 1
ATOM 2227 O O . LEU A 1 288 ? 2.949 -35.438 -7.926 1 98.88 288 LEU A O 1
ATOM 2231 N N . ALA A 1 289 ? 4.691 -34.375 -8.836 1 98.81 289 ALA A N 1
ATOM 2232 C CA . ALA A 1 289 ? 4.453 -34.844 -10.203 1 98.81 289 ALA A CA 1
ATOM 2233 C C . ALA A 1 289 ? 4.582 -36.344 -10.289 1 98.81 289 ALA A C 1
ATOM 2235 O O . ALA A 1 289 ? 3.762 -37.031 -10.93 1 98.81 289 ALA A O 1
ATOM 2236 N N . ASP A 1 290 ? 5.645 -36.875 -9.68 1 98.81 290 ASP A N 1
ATOM 2237 C CA . ASP A 1 290 ? 5.844 -38.344 -9.68 1 98.81 290 ASP A CA 1
ATOM 2238 C C . ASP A 1 290 ? 4.66 -39.031 -9.023 1 98.81 290 ASP A C 1
ATOM 2240 O O . ASP A 1 290 ? 4.199 -40.062 -9.523 1 98.81 290 ASP A O 1
ATOM 2244 N N . ALA A 1 291 ? 4.242 -38.5 -7.91 1 98.81 291 ALA A N 1
ATOM 2245 C CA . ALA A 1 291 ? 3.08 -39.094 -7.238 1 98.81 291 ALA A CA 1
ATOM 2246 C C . ALA A 1 291 ? 1.843 -39 -8.133 1 98.81 291 ALA A C 1
ATOM 2248 O O . ALA A 1 291 ? 1.065 -39.969 -8.195 1 98.81 291 ALA A O 1
ATOM 2249 N N . LEU A 1 292 ? 1.603 -37.938 -8.797 1 98.81 292 LEU A N 1
ATOM 2250 C CA . LEU A 1 292 ? 0.449 -37.75 -9.672 1 98.81 292 LEU A CA 1
ATOM 2251 C C . LEU A 1 292 ? 0.511 -38.688 -10.859 1 98.81 292 LEU A C 1
ATOM 2253 O O . LEU A 1 292 ? -0.525 -39.125 -11.375 1 98.81 292 LEU A O 1
ATOM 2257 N N . ASP A 1 293 ? 1.698 -39 -11.336 1 98.5 293 ASP A N 1
ATOM 2258 C CA . ASP A 1 293 ? 1.877 -39.938 -12.438 1 98.5 293 ASP A CA 1
ATOM 2259 C C . ASP A 1 293 ? 1.221 -41.281 -12.133 1 98.5 293 ASP A C 1
ATOM 2261 O O . ASP A 1 293 ? 0.708 -41.938 -13.039 1 98.5 293 ASP A O 1
ATOM 2265 N N . GLU A 1 294 ? 1.23 -41.625 -10.938 1 97.62 294 GLU A N 1
ATOM 2266 C CA . GLU A 1 294 ? 0.649 -42.906 -10.516 1 97.62 294 GLU A CA 1
ATOM 2267 C C . GLU A 1 294 ? -0.868 -42.906 -10.688 1 97.62 294 GLU A C 1
ATOM 2269 O O . GLU A 1 294 ? -1.501 -43.969 -10.68 1 97.62 294 GLU A O 1
ATOM 2274 N N . LEU A 1 295 ? -1.438 -41.75 -10.82 1 97.69 295 LEU A N 1
ATOM 2275 C CA . LEU A 1 295 ? -2.889 -41.656 -10.93 1 97.69 295 LEU A CA 1
ATOM 2276 C C . LEU A 1 295 ? -3.312 -41.531 -12.391 1 97.69 295 LEU A C 1
ATOM 2278 O O . LEU A 1 295 ? -4.508 -41.5 -12.695 1 97.69 295 LEU A O 1
ATOM 2282 N N . ARG A 1 296 ? -2.432 -41.469 -13.312 1 97.5 296 ARG A N 1
ATOM 2283 C CA . ARG A 1 296 ? -2.73 -41.312 -14.734 1 97.5 296 ARG A CA 1
ATOM 2284 C C . ARG A 1 296 ? -3.643 -42.438 -15.227 1 97.5 296 ARG A C 1
ATOM 2286 O O . ARG A 1 296 ? -4.512 -42.219 -16.078 1 97.5 296 ARG A O 1
ATOM 2293 N N . PRO A 1 297 ? -3.416 -43.719 -14.688 1 96.94 297 PRO A N 1
ATOM 2294 C CA . PRO A 1 297 ? -4.297 -44.781 -15.125 1 96.94 297 PRO A CA 1
ATOM 2295 C C . PRO A 1 297 ? -5.766 -44.531 -14.797 1 96.94 297 PRO A C 1
ATOM 2297 O O . PRO A 1 297 ? -6.656 -45.125 -15.398 1 96.94 297 PRO A O 1
ATOM 2300 N N . LEU A 1 298 ? -6.008 -43.625 -13.898 1 96.81 298 LEU A N 1
ATOM 2301 C CA . LEU A 1 298 ? -7.379 -43.312 -13.531 1 96.81 298 LEU A CA 1
ATOM 2302 C C . LEU A 1 298 ? -7.949 -42.25 -14.469 1 96.81 298 LEU A C 1
ATOM 2304 O O . LEU A 1 298 ? -9.125 -41.875 -14.367 1 96.81 298 LEU A O 1
ATOM 2308 N N . GLY A 1 299 ? -7.094 -41.75 -15.367 1 96.88 299 GLY A N 1
ATOM 2309 C CA . GLY A 1 299 ? -7.551 -40.75 -16.312 1 96.88 299 GLY A CA 1
ATOM 2310 C C . GLY A 1 299 ? -7.074 -39.375 -15.984 1 96.88 299 GLY A C 1
ATOM 2311 O O . GLY A 1 299 ? -7.477 -38.375 -16.625 1 96.88 299 GLY A O 1
ATOM 2312 N N . LEU A 1 300 ? -6.289 -39.219 -14.938 1 97.25 300 LEU A N 1
ATOM 2313 C CA . LEU A 1 300 ? -5.711 -37.938 -14.562 1 97.25 300 LEU A CA 1
ATOM 2314 C C . LEU A 1 300 ? -4.566 -37.562 -15.492 1 97.25 300 LEU A C 1
ATOM 2316 O O . LEU A 1 300 ? -3.781 -38.438 -15.898 1 97.25 300 LEU A O 1
ATOM 2320 N N . ASP A 1 301 ? -4.52 -36.25 -15.867 1 97.62 301 ASP A N 1
ATOM 2321 C CA . ASP A 1 301 ? -3.428 -35.781 -16.719 1 97.62 301 ASP A CA 1
ATOM 2322 C C . ASP A 1 301 ? -2.924 -34.438 -16.266 1 97.62 301 ASP A C 1
ATOM 2324 O O . ASP A 1 301 ? -3.648 -33.688 -15.602 1 97.62 301 ASP A O 1
ATOM 2328 N N . PHE A 1 302 ? -1.708 -34.125 -16.578 1 97.88 302 PHE A N 1
ATOM 2329 C CA . PHE A 1 302 ? -1.084 -32.844 -16.234 1 97.88 302 PHE A CA 1
ATOM 2330 C C . PHE A 1 302 ? 0.243 -32.688 -16.969 1 97.88 302 PHE A C 1
ATOM 2332 O O . PHE A 1 302 ? 0.767 -33.656 -17.531 1 97.88 302 PHE A O 1
ATOM 2339 N N . GLN A 1 303 ? 0.736 -31.516 -17.047 1 96.38 303 GLN A N 1
ATOM 2340 C CA . GLN A 1 303 ? 2.086 -31.219 -17.516 1 96.38 303 GLN A CA 1
ATOM 2341 C C . GLN A 1 303 ? 3.033 -30.969 -16.344 1 96.38 303 GLN A C 1
ATOM 2343 O O . GLN A 1 303 ? 2.66 -30.312 -15.367 1 96.38 303 GLN A O 1
ATOM 2348 N N . ARG A 1 304 ? 4.191 -31.594 -16.438 1 97.06 304 ARG A N 1
ATOM 2349 C CA . ARG A 1 304 ? 5.18 -31.359 -15.383 1 97.06 304 ARG A CA 1
ATOM 2350 C C . ARG A 1 304 ? 5.688 -29.922 -15.406 1 97.06 304 ARG A C 1
ATOM 2352 O O . ARG A 1 304 ? 6.094 -29.422 -16.453 1 97.06 304 ARG A O 1
ATOM 2359 N N . PRO A 1 305 ? 5.668 -29.281 -14.328 1 96.31 305 PRO A N 1
ATOM 2360 C CA . PRO A 1 305 ? 6.102 -27.891 -14.281 1 96.31 305 PRO A CA 1
ATOM 2361 C C . PRO A 1 305 ? 7.617 -27.734 -14.375 1 96.31 305 PRO A C 1
ATOM 2363 O O . PRO A 1 305 ? 8.359 -28.625 -13.945 1 96.31 305 PRO A O 1
ATOM 2366 N N . THR A 1 306 ? 8.078 -26.641 -14.898 1 97.56 306 THR A N 1
ATOM 2367 C CA . THR A 1 306 ? 9.5 -26.312 -14.953 1 97.56 306 THR A CA 1
ATOM 2368 C C . THR A 1 306 ? 9.812 -25.109 -14.055 1 97.56 306 THR A C 1
ATOM 2370 O O . THR A 1 306 ? 10.945 -24.641 -14.016 1 97.56 306 THR A O 1
ATOM 2373 N N . GLY A 1 307 ? 8.891 -24.594 -13.352 1 98.31 307 GLY A N 1
ATOM 2374 C CA . GLY A 1 307 ? 8.961 -23.469 -12.438 1 98.31 307 GLY A CA 1
ATOM 2375 C C . GLY A 1 307 ? 7.641 -23.156 -11.773 1 98.31 307 GLY A C 1
ATOM 2376 O O . GLY A 1 307 ? 6.695 -23.938 -11.844 1 98.31 307 GLY A O 1
ATOM 2377 N N . GLY A 1 308 ? 7.594 -22.062 -11 1 98.25 308 GLY A N 1
ATOM 2378 C CA . GLY A 1 308 ? 6.375 -21.609 -10.352 1 98.25 308 GLY A CA 1
ATOM 2379 C C . GLY A 1 308 ? 6.055 -22.375 -9.086 1 98.25 308 GLY A C 1
ATOM 2380 O O . GLY A 1 308 ? 6.957 -22.75 -8.328 1 98.25 308 GLY A O 1
ATOM 2381 N N . TYR A 1 309 ? 4.727 -22.484 -8.812 1 98.62 309 TYR A N 1
ATOM 2382 C CA . TYR A 1 309 ? 4.281 -23.047 -7.543 1 98.62 309 TYR A CA 1
ATOM 2383 C C . TYR A 1 309 ? 3.305 -24.188 -7.773 1 98.62 309 TYR A C 1
ATOM 2385 O O . TYR A 1 309 ? 2.955 -24.906 -6.836 1 98.62 309 TYR A O 1
ATOM 2393 N N . PHE A 1 310 ? 2.857 -24.469 -9.07 1 98.81 310 PHE A N 1
ATOM 2394 C CA . PHE A 1 310 ? 1.588 -25.172 -9.156 1 98.81 310 PHE A CA 1
ATOM 2395 C C . PHE A 1 310 ? 1.649 -26.25 -10.234 1 98.81 310 PHE A C 1
ATOM 2397 O O . PHE A 1 310 ? 2.465 -26.172 -11.156 1 98.81 310 PHE A O 1
ATOM 2404 N N . ILE A 1 311 ? 0.843 -27.234 -10.094 1 98.75 311 ILE A N 1
ATOM 2405 C CA . ILE A 1 311 ? 0.479 -28.188 -11.125 1 98.75 311 ILE A CA 1
ATOM 2406 C C . ILE A 1 311 ? -1.023 -28.125 -11.391 1 98.75 311 ILE A C 1
ATOM 2408 O O . ILE A 1 311 ? -1.826 -28.156 -10.453 1 98.75 311 ILE A O 1
ATOM 2412 N N . TRP A 1 312 ? -1.341 -27.906 -12.602 1 98.69 312 TRP A N 1
ATOM 2413 C CA . TRP A 1 312 ? -2.715 -27.844 -13.086 1 98.69 312 TRP A CA 1
ATOM 2414 C C . TRP A 1 312 ? -3.145 -29.203 -13.648 1 98.69 312 TRP A C 1
ATOM 2416 O O . TRP A 1 312 ? -2.691 -29.609 -14.719 1 98.69 312 TRP A O 1
ATOM 2426 N N . VAL A 1 313 ? -4.07 -29.859 -12.945 1 98.56 313 VAL A N 1
ATOM 2427 C CA . VAL A 1 313 ? -4.398 -31.25 -13.266 1 98.56 313 VAL A CA 1
ATOM 2428 C C . VAL A 1 313 ? -5.746 -31.312 -13.984 1 98.56 313 VAL A C 1
ATOM 2430 O O . VAL A 1 313 ? -6.672 -30.562 -13.633 1 98.56 313 VAL A O 1
ATOM 2433 N N . THR A 1 314 ? -5.82 -32.125 -15.023 1 98.38 314 THR A N 1
ATOM 2434 C CA . THR A 1 314 ? -7.086 -32.5 -15.625 1 98.38 314 THR A CA 1
ATOM 2435 C C . THR A 1 314 ? -7.637 -33.781 -14.961 1 98.38 314 THR A C 1
ATOM 2437 O O . THR A 1 314 ? -6.969 -34.812 -14.938 1 98.38 314 THR A O 1
ATOM 2440 N N . LEU A 1 315 ? -8.781 -33.688 -14.43 1 98.38 315 LEU A N 1
ATOM 2441 C CA . LEU A 1 315 ? -9.422 -34.781 -13.758 1 98.38 315 LEU A CA 1
ATOM 2442 C C . LEU A 1 315 ? -9.977 -35.781 -14.773 1 98.38 315 LEU A C 1
ATOM 2444 O O . LEU A 1 315 ? -10.133 -35.469 -15.945 1 98.38 315 LEU A O 1
ATOM 2448 N N . PRO A 1 316 ? -10.234 -37 -14.336 1 97.12 316 PRO A N 1
ATOM 2449 C CA . PRO A 1 316 ? -10.812 -38 -15.242 1 97.12 316 PRO A CA 1
ATOM 2450 C C . PRO A 1 316 ? -12.133 -37.531 -15.852 1 97.12 316 PRO A C 1
ATOM 2452 O O . PRO A 1 316 ? -12.836 -36.719 -15.266 1 97.12 316 PRO A O 1
ATOM 2455 N N . ALA A 1 317 ? -12.453 -38.156 -17 1 95.75 317 ALA A N 1
ATOM 2456 C CA . ALA A 1 317 ? -13.688 -37.812 -17.688 1 95.75 317 ALA A CA 1
ATOM 2457 C C . ALA A 1 317 ? -14.898 -37.969 -16.766 1 95.75 317 ALA A C 1
ATOM 2459 O O . ALA A 1 317 ? -15.023 -38.969 -16.062 1 95.75 317 ALA A O 1
ATOM 2460 N N . GLY A 1 318 ? -15.68 -36.906 -16.766 1 94.88 318 GLY A N 1
ATOM 2461 C CA . GLY A 1 318 ? -16.922 -36.969 -16 1 94.88 318 GLY A CA 1
ATOM 2462 C C . GLY A 1 318 ? -16.766 -36.531 -14.57 1 94.88 318 GLY A C 1
ATOM 2463 O O . GLY A 1 318 ? -17.766 -36.375 -13.852 1 94.88 318 GLY A O 1
ATOM 2464 N N . VAL A 1 319 ? -15.555 -36.281 -14.133 1 96.81 319 VAL A N 1
ATOM 2465 C CA . VAL A 1 319 ? -15.328 -35.875 -12.75 1 96.81 319 VAL A CA 1
ATOM 2466 C C . VAL A 1 319 ? -15.289 -34.344 -12.664 1 96.81 319 VAL A C 1
ATOM 2468 O O . VAL A 1 319 ? -14.531 -33.719 -13.383 1 96.81 319 VAL A O 1
ATOM 2471 N N . SER A 1 320 ? -16.094 -33.844 -11.82 1 97.12 320 SER A N 1
ATOM 2472 C CA . SER A 1 320 ? -16.125 -32.406 -11.562 1 97.12 320 SER A CA 1
ATOM 2473 C C . SER A 1 320 ? -15.266 -32.031 -10.352 1 97.12 320 SER A C 1
ATOM 2475 O O . SER A 1 320 ? -15.414 -32.625 -9.281 1 97.12 320 SER A O 1
ATOM 2477 N N . ALA A 1 321 ? -14.406 -31.031 -10.555 1 98.12 321 ALA A N 1
ATOM 2478 C CA . ALA A 1 321 ? -13.547 -30.594 -9.453 1 98.12 321 ALA A CA 1
ATOM 2479 C C . ALA A 1 321 ? -14.375 -30.094 -8.281 1 98.12 321 ALA A C 1
ATOM 2481 O O . ALA A 1 321 ? -14.055 -30.359 -7.121 1 98.12 321 ALA A O 1
ATOM 2482 N N . THR A 1 322 ? -15.414 -29.312 -8.547 1 97.81 322 THR A N 1
ATOM 2483 C CA . THR A 1 322 ? -16.266 -28.75 -7.508 1 97.81 322 THR A CA 1
ATOM 2484 C C . THR A 1 322 ? -16.969 -29.844 -6.727 1 97.81 322 THR A C 1
ATOM 2486 O O . THR A 1 322 ? -17.203 -29.703 -5.523 1 97.81 322 THR A O 1
ATOM 2489 N N . GLU A 1 323 ? -17.312 -30.969 -7.391 1 96.81 323 GLU A N 1
ATOM 2490 C CA . GLU A 1 323 ? -17.984 -32.094 -6.73 1 96.81 323 GLU A CA 1
ATOM 2491 C C . GLU A 1 323 ? -16.984 -32.969 -5.988 1 96.81 323 GLU A C 1
ATOM 2493 O O . GLU A 1 323 ? -17.312 -33.562 -4.965 1 96.81 323 GLU A O 1
ATOM 2498 N N . LEU A 1 324 ? -15.82 -33.031 -6.527 1 98 324 LEU A N 1
ATOM 2499 C CA . LEU A 1 324 ? -14.789 -33.875 -5.949 1 98 324 LEU A CA 1
ATOM 2500 C C . LEU A 1 324 ? -14.242 -33.281 -4.656 1 98 324 LEU A C 1
ATOM 2502 O O . LEU A 1 324 ? -13.828 -34 -3.756 1 98 324 LEU A O 1
ATOM 2506 N N . LEU A 1 325 ? -14.234 -31.969 -4.516 1 98.31 325 LEU A N 1
ATOM 2507 C CA . LEU A 1 325 ? -13.547 -31.234 -3.453 1 98.31 325 LEU A CA 1
ATOM 2508 C C . LEU A 1 325 ? -14.078 -31.641 -2.084 1 98.31 325 LEU A C 1
ATOM 2510 O O . LEU A 1 325 ? -13.297 -31.969 -1.182 1 98.31 325 LEU A O 1
ATOM 2514 N N . PRO A 1 326 ? -15.445 -31.672 -1.852 1 97.94 326 PRO A N 1
ATOM 2515 C CA . PRO A 1 326 ? -15.93 -32.094 -0.534 1 97.94 326 PRO A CA 1
ATOM 2516 C C . PRO A 1 326 ? -15.516 -33.531 -0.18 1 97.94 326 PRO A C 1
ATOM 2518 O O . PRO A 1 326 ? -15.227 -33.812 0.983 1 97.94 326 PRO A O 1
ATOM 2521 N N . ARG A 1 327 ? -15.469 -34.406 -1.134 1 97.81 327 ARG A N 1
ATOM 2522 C CA . ARG A 1 327 ? -15.039 -35.781 -0.904 1 97.81 327 ARG A CA 1
ATOM 2523 C C . ARG A 1 327 ? -13.555 -35.844 -0.539 1 97.81 327 ARG A C 1
ATOM 2525 O O . ARG A 1 327 ? -13.156 -36.594 0.339 1 97.81 327 ARG A O 1
ATOM 2532 N N . ALA A 1 328 ? -12.805 -35.094 -1.294 1 98.5 328 ALA A N 1
ATOM 2533 C CA . ALA A 1 328 ? -11.375 -35 -1.007 1 98.5 328 ALA A CA 1
ATOM 2534 C C . ALA A 1 328 ? -11.125 -34.5 0.41 1 98.5 328 ALA A C 1
ATOM 2536 O O . ALA A 1 328 ? -10.273 -35.031 1.126 1 98.5 328 ALA A O 1
ATOM 2537 N N . LEU A 1 329 ? -11.883 -33.469 0.812 1 98 329 LEU A N 1
ATOM 2538 C CA . LEU A 1 329 ? -11.766 -32.906 2.152 1 98 329 LEU A CA 1
ATOM 2539 C C . LEU A 1 329 ? -12.07 -33.969 3.213 1 98 329 LEU A C 1
ATOM 2541 O O . LEU A 1 329 ? -11.398 -34 4.246 1 98 329 LEU A O 1
ATOM 2545 N N . ASP A 1 330 ? -13.062 -34.719 2.943 1 97.19 330 ASP A N 1
ATOM 2546 C CA . ASP A 1 330 ? -13.422 -35.781 3.857 1 97.19 330 ASP A CA 1
ATOM 2547 C C . ASP A 1 330 ? -12.273 -36.781 4.008 1 97.19 330 ASP A C 1
ATOM 2549 O O . ASP A 1 330 ? -12.156 -37.469 5.039 1 97.19 330 ASP A O 1
ATOM 2553 N N . HIS A 1 331 ? -11.461 -36.875 2.996 1 97.88 331 HIS A N 1
ATOM 2554 C CA . HIS A 1 331 ? -10.32 -37.781 3.021 1 97.88 331 HIS A CA 1
ATOM 2555 C C . HIS A 1 331 ? -9.047 -37.062 3.463 1 97.88 331 HIS A C 1
ATOM 2557 O O . HIS A 1 331 ? -7.949 -37.625 3.334 1 97.88 331 HIS A O 1
ATOM 2563 N N . GLY A 1 332 ? -9.195 -35.781 3.816 1 98.38 332 GLY A N 1
ATOM 2564 C CA . GLY A 1 332 ? -8.094 -35.062 4.438 1 98.38 332 GLY A CA 1
ATOM 2565 C C . GLY A 1 332 ? -7.176 -34.406 3.434 1 98.38 332 GLY A C 1
ATOM 2566 O O . GLY A 1 332 ? -5.992 -34.188 3.705 1 98.38 332 GLY A O 1
ATOM 2567 N N . VAL A 1 333 ? -7.613 -34.094 2.287 1 98.69 333 VAL A N 1
ATOM 2568 C CA . VAL A 1 333 ? -6.809 -33.406 1.303 1 98.69 333 VAL A CA 1
ATOM 2569 C C . VAL A 1 333 ? -7.656 -32.312 0.624 1 98.69 333 VAL A C 1
ATOM 2571 O O . VAL A 1 333 ? -8.859 -32.5 0.433 1 98.69 333 VAL A O 1
ATOM 2574 N N . ARG A 1 334 ? -7.023 -31.172 0.365 1 98.5 334 ARG A N 1
ATOM 2575 C CA . ARG A 1 334 ? -7.703 -30.047 -0.272 1 98.5 334 ARG A CA 1
ATOM 2576 C C . ARG A 1 334 ? -6.938 -29.562 -1.499 1 98.5 334 ARG A C 1
ATOM 2578 O O . ARG A 1 334 ? -5.707 -29.625 -1.531 1 98.5 334 ARG A O 1
ATOM 2585 N N . PHE A 1 335 ? -7.621 -29.234 -2.555 1 98.56 335 PHE A N 1
ATOM 2586 C CA . PHE A 1 335 ? -7.086 -28.578 -3.744 1 98.56 335 PHE A CA 1
ATOM 2587 C C . PHE A 1 335 ? -7.938 -27.375 -4.141 1 98.56 335 PHE A C 1
ATOM 2589 O O . PHE A 1 335 ? -8.977 -27.125 -3.525 1 98.56 335 PHE A O 1
ATOM 2596 N N . GLN A 1 336 ? -7.492 -26.547 -5.066 1 98.5 336 GLN A N 1
ATOM 2597 C CA . GLN A 1 336 ? -8.328 -25.469 -5.602 1 98.5 336 GLN A CA 1
ATOM 2598 C C . GLN A 1 336 ? -9.055 -25.922 -6.867 1 98.5 336 GLN A C 1
ATOM 2600 O O . GLN A 1 336 ? -8.422 -26.344 -7.832 1 98.5 336 GLN A O 1
ATOM 2605 N N . PRO A 1 337 ? -10.383 -25.797 -6.867 1 98.69 337 PRO A N 1
ATOM 2606 C CA . PRO A 1 337 ? -11.141 -26.234 -8.047 1 98.69 337 PRO A CA 1
ATOM 2607 C C . PRO A 1 337 ? -11.008 -25.281 -9.227 1 98.69 337 PRO A C 1
ATOM 2609 O O . PRO A 1 337 ? -10.945 -24.062 -9.031 1 98.69 337 PRO A O 1
ATOM 2612 N N . GLY A 1 338 ? -11.023 -25.828 -10.422 1 98.56 338 GLY A N 1
ATOM 2613 C CA . GLY A 1 338 ? -10.758 -25.109 -11.656 1 98.56 338 GLY A CA 1
ATOM 2614 C C . GLY A 1 338 ? -11.672 -23.906 -11.859 1 98.56 338 GLY A C 1
ATOM 2615 O O . GLY A 1 338 ? -11.211 -22.844 -12.258 1 98.56 338 GLY A O 1
ATOM 2616 N N . PRO A 1 339 ? -12.961 -24.031 -11.617 1 98.5 339 PRO A N 1
ATOM 2617 C CA . PRO A 1 339 ? -13.891 -22.922 -11.891 1 98.5 339 PRO A CA 1
ATOM 2618 C C . PRO A 1 339 ? -13.523 -21.656 -11.133 1 98.5 339 PRO A C 1
ATOM 2620 O O . PRO A 1 339 ? -13.883 -20.547 -11.562 1 98.5 339 PRO A O 1
ATOM 2623 N N . LEU A 1 340 ? -12.773 -21.75 -10.039 1 98.19 340 LEU A N 1
ATOM 2624 C CA . LEU A 1 340 ? -12.336 -20.594 -9.273 1 98.19 340 LEU A CA 1
ATOM 2625 C C . LEU A 1 340 ? -11.469 -19.672 -10.125 1 98.19 340 LEU A C 1
ATOM 2627 O O . LEU A 1 340 ? -11.445 -18.469 -9.898 1 98.19 340 LEU A O 1
ATOM 2631 N N . PHE A 1 341 ? -10.773 -20.219 -11.102 1 98.69 341 PHE A N 1
ATOM 2632 C CA . PHE A 1 341 ? -9.766 -19.5 -11.875 1 98.69 341 PHE A CA 1
ATOM 2633 C C . PHE A 1 341 ? -10.359 -18.969 -13.172 1 98.69 341 PHE A C 1
ATOM 2635 O O . PHE A 1 341 ? -9.625 -18.547 -14.07 1 98.69 341 PHE A O 1
ATOM 2642 N N . SER A 1 342 ? -11.648 -19 -13.281 1 98.19 342 SER A N 1
ATOM 2643 C CA . SER A 1 342 ? -12.383 -18.516 -14.445 1 98.19 342 SER A CA 1
ATOM 2644 C C . SER A 1 342 ? -13.516 -17.578 -14.031 1 98.19 342 SER A C 1
ATOM 2646 O O . SER A 1 342 ? -14.375 -17.953 -13.234 1 98.19 342 SER A O 1
ATOM 2648 N N . PRO A 1 343 ? -13.492 -16.359 -14.539 1 95.44 343 PRO A N 1
ATOM 2649 C CA . PRO A 1 343 ? -14.625 -15.5 -14.203 1 95.44 343 PRO A CA 1
ATOM 2650 C C . PRO A 1 343 ? -15.961 -16.078 -14.656 1 95.44 343 PRO A C 1
ATOM 2652 O O . PRO A 1 343 ? -17.016 -15.695 -14.133 1 95.44 343 PRO A O 1
ATOM 2655 N N . ASN A 1 344 ? -15.93 -17.047 -15.594 1 94.44 344 ASN A N 1
ATOM 2656 C CA . ASN A 1 344 ? -17.156 -17.656 -16.109 1 94.44 344 ASN A CA 1
ATOM 2657 C C . ASN A 1 344 ? -17.375 -19.047 -15.539 1 94.44 344 ASN A C 1
ATOM 2659 O O . ASN A 1 344 ? -18.297 -19.766 -15.961 1 94.44 344 ASN A O 1
ATOM 2663 N N . GLY A 1 345 ? -16.578 -19.422 -14.672 1 94.81 345 GLY A N 1
ATOM 2664 C CA . GLY A 1 345 ? -16.75 -20.688 -13.969 1 94.81 345 GLY A CA 1
ATOM 2665 C C . GLY A 1 345 ? -16.484 -21.891 -14.844 1 94.81 345 GLY A C 1
ATOM 2666 O O . GLY A 1 345 ? -17.078 -22.953 -14.641 1 94.81 345 GLY A O 1
ATOM 2667 N N . THR A 1 346 ? -15.586 -21.625 -15.773 1 95 346 THR A N 1
ATOM 2668 C CA . THR A 1 346 ? -15.219 -22.734 -16.641 1 95 346 THR A CA 1
ATOM 2669 C C . THR A 1 346 ? -14.18 -23.625 -15.961 1 95 346 THR A C 1
ATOM 2671 O O . THR A 1 346 ? -14.047 -23.609 -14.734 1 95 346 THR A O 1
ATOM 2674 N N . GLN A 1 347 ? -13.5 -24.547 -16.625 1 97.38 347 GLN A N 1
ATOM 2675 C CA . GLN A 1 347 ? -12.43 -25.422 -16.156 1 97.38 347 GLN A CA 1
ATOM 2676 C C . GLN A 1 347 ? -12.938 -26.422 -15.117 1 97.38 347 GLN A C 1
ATOM 2678 O O . GLN A 1 347 ? -12.328 -26.594 -14.062 1 97.38 347 GLN A O 1
ATOM 2683 N N . THR A 1 348 ? -14.102 -26.984 -15.258 1 98.19 348 THR A N 1
ATOM 2684 C CA . THR A 1 348 ? -14.781 -27.812 -14.258 1 98.19 348 THR A CA 1
ATOM 2685 C C . THR A 1 348 ? -14.008 -29.094 -14.008 1 98.19 348 THR A C 1
ATOM 2687 O O . THR A 1 348 ? -14.117 -29.688 -12.93 1 98.19 348 THR A O 1
ATOM 2690 N N . ASP A 1 349 ? -13.242 -29.562 -14.984 1 97.94 349 ASP A N 1
ATOM 2691 C CA . ASP A 1 349 ? -12.508 -30.812 -14.875 1 97.94 349 ASP A CA 1
ATOM 2692 C C . ASP A 1 349 ? -11.07 -30.562 -14.438 1 97.94 349 ASP A C 1
ATOM 2694 O O . ASP A 1 349 ? -10.195 -31.406 -14.664 1 97.94 349 ASP A O 1
ATOM 2698 N N . LYS A 1 350 ? -10.789 -29.391 -13.914 1 98.62 350 LYS A N 1
ATOM 2699 C CA . LYS A 1 350 ? -9.414 -29.031 -13.57 1 98.62 350 LYS A CA 1
ATOM 2700 C C . LYS A 1 350 ? -9.266 -28.797 -12.07 1 98.62 350 LYS A C 1
ATOM 2702 O O . LYS A 1 350 ? -10.227 -28.406 -11.398 1 98.62 350 LYS A O 1
ATOM 2707 N N . ALA A 1 351 ? -8.094 -29 -11.516 1 98.75 351 ALA A N 1
ATOM 2708 C CA . ALA A 1 351 ? -7.703 -28.734 -10.133 1 98.75 351 ALA A CA 1
ATOM 2709 C C . ALA A 1 351 ? -6.281 -28.203 -10.055 1 98.75 351 ALA A C 1
ATOM 2711 O O . ALA A 1 351 ? -5.391 -28.672 -10.773 1 98.75 351 ALA A O 1
ATOM 2712 N N . ARG A 1 352 ? -6.059 -27.219 -9.234 1 98.81 352 ARG A N 1
ATOM 2713 C CA . ARG A 1 352 ? -4.707 -26.719 -9.008 1 98.81 352 ARG A CA 1
ATOM 2714 C C . ARG A 1 352 ? -4.121 -27.281 -7.719 1 98.81 352 ARG A C 1
ATOM 2716 O O . ARG A 1 352 ? -4.75 -27.219 -6.664 1 98.81 352 ARG A O 1
ATOM 2723 N N . LEU A 1 353 ? -3.01 -27.797 -7.785 1 98.88 353 LEU A N 1
ATOM 2724 C CA . LEU A 1 353 ? -2.244 -28.281 -6.645 1 98.88 353 LEU A CA 1
ATOM 2725 C C . LEU A 1 353 ? -0.962 -27.469 -6.469 1 98.88 353 LEU A C 1
ATOM 2727 O O . LEU A 1 353 ? -0.305 -27.125 -7.453 1 98.88 353 LEU A O 1
ATOM 2731 N N . CYS A 1 354 ? -0.616 -27.203 -5.293 1 98.69 354 CYS A N 1
ATOM 2732 C CA . CYS A 1 354 ? 0.55 -26.375 -4.984 1 98.69 354 CYS A CA 1
ATOM 2733 C C . CYS A 1 354 ? 1.656 -27.219 -4.359 1 98.69 354 CYS A C 1
ATOM 2735 O O . CYS A 1 354 ? 1.397 -28.031 -3.467 1 98.69 354 CYS A O 1
ATOM 2737 N N . PHE A 1 355 ? 2.877 -27.062 -4.797 1 98.69 355 PHE A N 1
ATOM 2738 C CA . PHE A 1 355 ? 3.988 -27.812 -4.23 1 98.69 355 PHE A CA 1
ATOM 2739 C C . PHE A 1 355 ? 4.887 -26.906 -3.395 1 98.69 355 PHE A C 1
ATOM 2741 O O . PHE A 1 355 ? 5.914 -27.344 -2.877 1 98.69 355 PHE A O 1
ATOM 2748 N N . ALA A 1 356 ? 4.48 -25.672 -3.215 1 97.88 356 ALA A N 1
ATOM 2749 C CA . ALA A 1 356 ? 5.359 -24.688 -2.572 1 97.88 356 ALA A CA 1
ATOM 2750 C C . ALA A 1 356 ? 5.266 -24.781 -1.053 1 97.88 356 ALA A C 1
ATOM 2752 O O . ALA A 1 356 ? 6.223 -24.469 -0.344 1 97.88 356 ALA A O 1
ATOM 2753 N N . PHE A 1 357 ? 4.148 -25.234 -0.499 1 97.81 357 PHE A N 1
ATOM 2754 C CA . PHE A 1 357 ? 3.879 -25.109 0.93 1 97.81 357 PHE A CA 1
ATOM 2755 C C . PHE A 1 357 ? 4.434 -26.312 1.686 1 97.81 357 PHE A C 1
ATOM 2757 O O . PHE A 1 357 ? 5.148 -26.156 2.678 1 97.81 357 PHE A O 1
ATOM 2764 N N . TYR A 1 358 ? 4.168 -27.547 1.256 1 98.06 358 TYR A N 1
ATOM 2765 C CA . TYR A 1 358 ? 4.461 -28.781 1.986 1 98.06 358 TYR A CA 1
ATOM 2766 C C . TYR A 1 358 ? 5.785 -29.375 1.527 1 98.06 358 TYR A C 1
ATOM 2768 O O . TYR A 1 358 ? 6.258 -29.078 0.427 1 98.06 358 TYR A O 1
ATOM 2776 N N . GLU A 1 359 ? 6.324 -30.172 2.365 1 98.12 359 GLU A N 1
ATOM 2777 C CA . GLU A 1 359 ? 7.508 -30.953 2.008 1 98.12 359 GLU A CA 1
ATOM 2778 C C . GLU A 1 359 ? 7.137 -32.156 1.166 1 98.12 359 GLU A C 1
ATOM 2780 O O . GLU A 1 359 ? 5.957 -32.5 1.032 1 98.12 359 GLU A O 1
ATOM 2785 N N . GLU A 1 360 ? 8.102 -32.812 0.604 1 98.69 360 GLU A N 1
ATOM 2786 C CA . GLU A 1 360 ? 7.918 -33.875 -0.389 1 98.69 360 GLU A CA 1
ATOM 2787 C C . GLU A 1 360 ? 7.035 -35 0.153 1 98.69 360 GLU A C 1
ATOM 2789 O O . GLU A 1 360 ? 6.102 -35.438 -0.52 1 98.69 360 GLU A O 1
ATOM 2794 N N . ALA A 1 361 ? 7.266 -35.406 1.402 1 98.62 361 ALA A N 1
ATOM 2795 C CA . ALA A 1 361 ? 6.52 -36.531 1.971 1 98.62 361 ALA A CA 1
ATOM 2796 C C . ALA A 1 361 ? 5.035 -36.188 2.09 1 98.62 361 ALA A C 1
ATOM 2798 O O . ALA A 1 361 ? 4.18 -37.062 1.83 1 98.62 361 ALA A O 1
ATOM 2799 N N . GLU A 1 362 ? 4.719 -34.969 2.518 1 98.44 362 GLU A N 1
ATOM 2800 C CA . GLU A 1 362 ? 3.332 -34.531 2.654 1 98.44 362 GLU A CA 1
ATOM 2801 C C . GLU A 1 362 ? 2.662 -34.406 1.291 1 98.44 362 GLU A C 1
ATOM 2803 O O . GLU A 1 362 ? 1.471 -34.688 1.146 1 98.44 362 GLU A O 1
ATOM 2808 N N . LEU A 1 363 ? 3.408 -33.938 0.306 1 98.81 363 LEU A N 1
ATOM 2809 C CA . LEU A 1 363 ? 2.885 -33.844 -1.053 1 98.81 363 LEU A CA 1
ATOM 2810 C C . LEU A 1 363 ? 2.463 -35.219 -1.569 1 98.81 363 LEU A C 1
ATOM 2812 O O . LEU A 1 363 ? 1.368 -35.375 -2.115 1 98.81 363 LEU A O 1
ATOM 2816 N N . VAL A 1 364 ? 3.33 -36.188 -1.39 1 98.81 364 VAL A N 1
ATOM 2817 C CA . VAL A 1 364 ? 3.055 -37.562 -1.829 1 98.81 364 VAL A CA 1
ATOM 2818 C C . VAL A 1 364 ? 1.822 -38.094 -1.103 1 98.81 364 VAL A C 1
ATOM 2820 O O . VAL A 1 364 ? 0.943 -38.688 -1.722 1 98.81 364 VAL A O 1
ATOM 2823 N N . GLU A 1 365 ? 1.775 -37.844 0.214 1 98.81 365 GLU A N 1
ATOM 2824 C CA . GLU A 1 365 ? 0.624 -38.281 1.001 1 98.81 365 GLU A CA 1
ATOM 2825 C C . GLU A 1 365 ? -0.66 -37.594 0.511 1 98.81 365 GLU A C 1
ATOM 2827 O O . GLU A 1 365 ? -1.711 -38.25 0.449 1 98.81 365 GLU A O 1
ATOM 2832 N N . GLY A 1 366 ? -0.608 -36.312 0.214 1 98.81 366 GLY A N 1
ATOM 2833 C CA . GLY A 1 366 ? -1.766 -35.625 -0.337 1 98.81 366 GLY A CA 1
ATOM 2834 C C . GLY A 1 366 ? -2.281 -36.25 -1.616 1 98.81 366 GLY A C 1
ATOM 2835 O O . GLY A 1 366 ? -3.49 -36.406 -1.79 1 98.81 366 GLY A O 1
ATOM 2836 N N . VAL A 1 367 ? -1.379 -36.656 -2.479 1 98.81 367 VAL A N 1
ATOM 2837 C CA . VAL A 1 367 ? -1.756 -37.25 -3.744 1 98.81 367 VAL A CA 1
ATOM 2838 C C . VAL A 1 367 ? -2.344 -38.656 -3.484 1 98.81 367 VAL A C 1
ATOM 2840 O O . VAL A 1 367 ? -3.297 -39.062 -4.152 1 98.81 367 VAL A O 1
ATOM 2843 N N . ARG A 1 368 ? -1.725 -39.375 -2.553 1 98.62 368 ARG A N 1
ATOM 2844 C CA . ARG A 1 368 ? -2.268 -40.688 -2.188 1 98.62 368 ARG A CA 1
ATOM 2845 C C . ARG A 1 368 ? -3.73 -40.594 -1.775 1 98.62 368 ARG A C 1
ATOM 2847 O O . ARG A 1 368 ? -4.574 -41.344 -2.246 1 98.62 368 ARG A O 1
ATOM 2854 N N . ARG A 1 369 ? -4.02 -39.656 -0.952 1 98.62 369 ARG A N 1
ATOM 2855 C CA . ARG A 1 369 ? -5.383 -39.438 -0.481 1 98.62 369 ARG A CA 1
ATOM 2856 C C . ARG A 1 369 ? -6.301 -39.031 -1.632 1 98.62 369 ARG A C 1
ATOM 2858 O O . ARG A 1 369 ? -7.445 -39.469 -1.711 1 98.62 369 ARG A O 1
ATOM 2865 N N . LEU A 1 370 ? -5.828 -38.156 -2.465 1 98.38 370 LEU A N 1
ATOM 2866 C CA . LEU A 1 370 ? -6.59 -37.75 -3.645 1 98.38 370 LEU A CA 1
ATOM 2867 C C . LEU A 1 370 ? -6.898 -38.969 -4.523 1 98.38 370 LEU A C 1
ATOM 2869 O O . LEU A 1 370 ? -7.996 -39.094 -5.07 1 98.38 370 LEU A O 1
ATOM 2873 N N . GLY A 1 371 ? -5.91 -39.844 -4.707 1 98.06 371 GLY A N 1
ATOM 2874 C CA . GLY A 1 371 ? -6.102 -41.062 -5.477 1 98.06 371 GLY A CA 1
ATOM 2875 C C . GLY A 1 371 ? -7.195 -41.969 -4.918 1 98.06 371 GLY A C 1
ATOM 2876 O O . GLY A 1 371 ? -7.973 -42.531 -5.676 1 98.06 371 GLY A O 1
ATOM 2877 N N . GLU A 1 372 ? -7.242 -42.062 -3.621 1 97.81 372 GLU A N 1
ATOM 2878 C CA . GLU A 1 372 ? -8.297 -42.844 -2.98 1 97.81 372 GLU A CA 1
ATOM 2879 C C . GLU A 1 372 ? -9.68 -42.312 -3.34 1 97.81 372 GLU A C 1
ATOM 2881 O O . GLU A 1 372 ? -10.594 -43.062 -3.639 1 97.81 372 GLU A O 1
ATOM 2886 N N . VAL A 1 373 ? -9.773 -41.031 -3.293 1 97.69 373 VAL A N 1
ATOM 2887 C CA . VAL A 1 373 ? -11.039 -40.375 -3.6 1 97.69 373 VAL A CA 1
ATOM 2888 C C . VAL A 1 373 ? -11.398 -40.594 -5.066 1 97.69 373 VAL A C 1
ATOM 2890 O O . VAL A 1 373 ? -12.555 -40.906 -5.391 1 97.69 373 VAL A O 1
ATOM 2893 N N . LEU A 1 374 ? -10.453 -40.469 -5.945 1 97.31 374 LEU A N 1
ATOM 2894 C CA . LEU A 1 374 ? -10.672 -40.625 -7.379 1 97.31 374 LEU A CA 1
ATOM 2895 C C . LEU A 1 374 ? -11.117 -42.062 -7.699 1 97.31 374 LEU A C 1
ATOM 2897 O O . LEU A 1 374 ? -11.953 -42.25 -8.586 1 97.31 374 LEU A O 1
ATOM 2901 N N . ARG A 1 375 ? -10.625 -43.031 -6.984 1 96.38 375 ARG A N 1
ATOM 2902 C CA . ARG A 1 375 ? -10.977 -44.438 -7.203 1 96.38 375 ARG A CA 1
ATOM 2903 C C . ARG A 1 375 ? -12.406 -44.719 -6.766 1 96.38 375 ARG A C 1
ATOM 2905 O O . ARG A 1 375 ? -13.062 -45.625 -7.297 1 96.38 375 ARG A O 1
ATOM 2912 N N . GLN A 1 376 ? -12.852 -43.875 -5.898 1 93.94 376 GLN A N 1
ATOM 2913 C CA . GLN A 1 376 ? -14.211 -44.031 -5.402 1 93.94 376 GLN A CA 1
ATOM 2914 C C . GLN A 1 376 ? -15.227 -43.438 -6.355 1 93.94 376 GLN A C 1
ATOM 2916 O O . GLN A 1 376 ? -16.391 -43.844 -6.367 1 93.94 376 GLN A O 1
ATOM 2921 N N . VAL A 1 377 ? -14.883 -42.469 -7.004 1 88.06 377 VAL A N 1
ATOM 2922 C CA . VAL A 1 377 ? -15.859 -41.75 -7.812 1 88.06 377 VAL A CA 1
ATOM 2923 C C . VAL A 1 377 ? -15.82 -42.25 -9.25 1 88.06 377 VAL A C 1
ATOM 2925 O O . VAL A 1 377 ? -16.703 -41.938 -10.055 1 88.06 377 VAL A O 1
ATOM 2928 N N . ARG A 1 378 ? -14.938 -43.031 -9.594 1 79.12 378 ARG A N 1
ATOM 2929 C CA . ARG A 1 378 ? -14.93 -43.719 -10.883 1 79.12 378 ARG A CA 1
ATOM 2930 C C . ARG A 1 378 ? -15.727 -45 -10.828 1 79.12 378 ARG A C 1
ATOM 2932 O O . ARG A 1 378 ? -15.797 -45.656 -9.781 1 79.12 378 ARG A O 1
ATOM 2939 N N . MET B 1 1 ? 21.422 13.047 -9.5 1 76.69 1 MET B N 1
ATOM 2940 C CA . MET B 1 1 ? 21.359 12.562 -8.125 1 76.69 1 MET B CA 1
ATOM 2941 C C . MET B 1 1 ? 20.172 11.641 -7.922 1 76.69 1 MET B C 1
ATOM 2943 O O . MET B 1 1 ? 19.078 11.898 -8.453 1 76.69 1 MET B O 1
ATOM 2947 N N . LEU B 1 2 ? 20.375 10.516 -7.191 1 88.62 2 LEU B N 1
ATOM 2948 C CA . LEU B 1 2 ? 19.297 9.555 -6.957 1 88.62 2 LEU B CA 1
ATOM 2949 C C . LEU B 1 2 ? 18.266 10.125 -5.996 1 88.62 2 LEU B C 1
ATOM 2951 O O . LEU B 1 2 ? 18.609 10.727 -4.977 1 88.62 2 LEU B O 1
ATOM 2955 N N . LYS B 1 3 ? 17.109 10.133 -6.41 1 90.62 3 LYS B N 1
ATOM 2956 C CA . LYS B 1 3 ? 16.016 10.617 -5.559 1 90.62 3 LYS B CA 1
ATOM 2957 C C . LYS B 1 3 ? 15.609 9.555 -4.543 1 90.62 3 LYS B C 1
ATOM 2959 O O . LYS B 1 3 ? 15.398 8.391 -4.898 1 90.62 3 LYS B O 1
ATOM 2964 N N . THR B 1 4 ? 15.594 9.938 -3.299 1 90.12 4 THR B N 1
ATOM 2965 C CA . THR B 1 4 ? 15.273 8.984 -2.244 1 90.12 4 THR B CA 1
ATOM 2966 C C . THR B 1 4 ? 14.117 9.492 -1.386 1 90.12 4 THR B C 1
ATOM 2968 O O . THR B 1 4 ? 13.523 8.734 -0.621 1 90.12 4 THR B O 1
ATOM 2971 N N . ALA B 1 5 ? 13.812 10.75 -1.548 1 90.56 5 ALA B N 1
ATOM 2972 C CA . ALA B 1 5 ? 12.805 11.352 -0.68 1 90.56 5 ALA B CA 1
ATOM 2973 C C . ALA B 1 5 ? 11.859 12.25 -1.476 1 90.56 5 ALA B C 1
ATOM 2975 O O . ALA B 1 5 ? 12.219 12.734 -2.551 1 90.56 5 ALA B O 1
ATOM 2976 N N . GLN B 1 6 ? 10.766 12.461 -0.899 1 88.38 6 GLN B N 1
ATOM 2977 C CA . GLN B 1 6 ? 9.75 13.32 -1.496 1 88.38 6 GLN B CA 1
ATOM 2978 C C . GLN B 1 6 ? 10.18 14.781 -1.455 1 88.38 6 GLN B C 1
ATOM 2980 O O . GLN B 1 6 ? 9.953 15.531 -2.412 1 88.38 6 GLN B O 1
ATOM 2985 N N . THR B 1 7 ? 10.82 15.18 -0.379 1 90.38 7 THR B N 1
ATOM 2986 C CA . THR B 1 7 ? 11.195 16.578 -0.143 1 90.38 7 THR B CA 1
ATOM 2987 C C . THR B 1 7 ? 12.672 16.797 -0.448 1 90.38 7 THR B C 1
ATOM 2989 O O . THR B 1 7 ? 13.523 16 -0.023 1 90.38 7 THR B O 1
ATOM 2992 N N . THR B 1 8 ? 12.961 17.797 -1.22 1 88.88 8 THR B N 1
ATOM 2993 C CA . THR B 1 8 ? 14.32 18.25 -1.465 1 88.88 8 THR B CA 1
ATOM 2994 C C . THR B 1 8 ? 14.523 19.656 -0.908 1 88.88 8 THR B C 1
ATOM 2996 O O . THR B 1 8 ? 13.695 20.547 -1.114 1 88.88 8 THR B O 1
ATOM 2999 N N . LEU B 1 9 ? 15.609 19.797 -0.228 1 91.25 9 LEU B N 1
ATOM 3000 C CA . LEU B 1 9 ? 15.906 21.094 0.385 1 91.25 9 LEU B CA 1
ATOM 3001 C C . LEU B 1 9 ? 16.906 21.875 -0.46 1 91.25 9 LEU B C 1
ATOM 3003 O O . LEU B 1 9 ? 17.844 21.297 -1.023 1 91.25 9 LEU B O 1
ATOM 3007 N N . THR B 1 10 ? 16.625 23.094 -0.573 1 91.25 10 THR B N 1
ATOM 3008 C CA . THR B 1 10 ? 17.547 24 -1.249 1 91.25 10 THR B CA 1
ATOM 3009 C C . THR B 1 10 ? 18.531 24.609 -0.257 1 91.25 10 THR B C 1
ATOM 3011 O O . THR B 1 10 ? 18.125 25.125 0.79 1 91.25 10 THR B O 1
ATOM 3014 N N . GLU B 1 11 ? 19.734 24.594 -0.652 1 92.62 11 GLU B N 1
ATOM 3015 C CA . GLU B 1 11 ? 20.766 25.156 0.218 1 92.62 11 GLU B CA 1
ATOM 3016 C C . GLU B 1 11 ? 20.531 26.641 0.477 1 92.62 11 GLU B C 1
ATOM 3018 O O . GLU B 1 11 ? 20.188 27.391 -0.442 1 92.62 11 GLU B O 1
ATOM 3023 N N . GLY B 1 12 ? 20.641 27 1.721 1 95.25 12 GLY B N 1
ATOM 3024 C CA . GLY B 1 12 ? 20.516 28.406 2.078 1 95.25 12 GLY B CA 1
ATOM 3025 C C . GLY B 1 12 ? 19.078 28.844 2.311 1 95.25 12 GLY B C 1
ATOM 3026 O O . GLY B 1 12 ? 18.828 29.969 2.719 1 95.25 12 GLY B O 1
ATOM 3027 N N . VAL B 1 13 ? 18.188 27.984 2.051 1 98 13 VAL B N 1
ATOM 3028 C CA . VAL B 1 13 ? 16.781 28.328 2.217 1 98 13 VAL B CA 1
ATOM 3029 C C . VAL B 1 13 ? 16.203 27.594 3.438 1 98 13 VAL B C 1
ATOM 3031 O O . VAL B 1 13 ? 16.359 26.391 3.576 1 98 13 VAL B O 1
ATOM 3034 N N . ILE B 1 14 ? 15.664 28.328 4.367 1 98.5 14 ILE B N 1
ATOM 3035 C CA . ILE B 1 14 ? 14.859 27.734 5.43 1 98.5 14 ILE B CA 1
ATOM 3036 C C . ILE B 1 14 ? 13.453 27.438 4.914 1 98.5 14 ILE B C 1
ATOM 3038 O O . ILE B 1 14 ? 12.656 28.359 4.703 1 98.5 14 ILE B O 1
ATOM 3042 N N . ASN B 1 15 ? 13.148 26.188 4.676 1 98.5 15 ASN B N 1
ATOM 3043 C CA . ASN B 1 15 ? 11.914 25.75 4.027 1 98.5 15 ASN B CA 1
ATOM 3044 C C . ASN B 1 15 ? 10.828 25.438 5.047 1 98.5 15 ASN B C 1
ATOM 3046 O O . ASN B 1 15 ? 10.555 24.281 5.336 1 98.5 15 ASN B O 1
ATOM 3050 N N . LEU B 1 16 ? 10.094 26.453 5.449 1 98.69 16 LEU B N 1
ATOM 3051 C CA . LEU B 1 16 ? 9.031 26.281 6.434 1 98.69 16 LEU B CA 1
ATOM 3052 C C . LEU B 1 16 ? 7.805 25.625 5.805 1 98.69 16 LEU B C 1
ATOM 3054 O O . LEU B 1 16 ? 6.781 25.453 6.465 1 98.69 16 LEU B O 1
ATOM 3058 N N . ALA B 1 17 ? 7.934 25.219 4.516 1 97.81 17 ALA B N 1
ATOM 3059 C CA . ALA B 1 17 ? 6.848 24.562 3.795 1 97.81 17 ALA B CA 1
ATOM 3060 C C . ALA B 1 17 ? 6.832 23.062 4.082 1 97.81 17 ALA B C 1
ATOM 3062 O O . ALA B 1 17 ? 5.832 22.375 3.83 1 97.81 17 ALA B O 1
ATOM 3063 N N . VAL B 1 18 ? 7.891 22.484 4.598 1 96.88 18 VAL B N 1
ATOM 3064 C CA . VAL B 1 18 ? 8.039 21.047 4.805 1 96.88 18 VAL B CA 1
ATOM 3065 C C . VAL B 1 18 ? 7.129 20.594 5.938 1 96.88 18 VAL B C 1
ATOM 3067 O O . VAL B 1 18 ? 7.223 21.094 7.062 1 96.88 18 VAL B O 1
ATOM 3070 N N . GLY B 1 19 ? 6.266 19.656 5.621 1 96.5 19 GLY B N 1
ATOM 3071 C CA . GLY B 1 19 ? 5.238 19.266 6.57 1 96.5 19 GLY B CA 1
ATOM 3072 C C . GLY B 1 19 ? 5.547 17.953 7.266 1 96.5 19 GLY B C 1
ATOM 3073 O O . GLY B 1 19 ? 4.672 17.094 7.395 1 96.5 19 GLY B O 1
ATOM 3074 N N . HIS B 1 20 ? 6.746 17.656 7.66 1 96.38 20 HIS B N 1
ATOM 3075 C CA . HIS B 1 20 ? 7.164 16.469 8.391 1 96.38 20 HIS B CA 1
ATOM 3076 C C . HIS B 1 20 ? 8.438 16.719 9.188 1 96.38 20 HIS B C 1
ATOM 3078 O O . HIS B 1 20 ? 9.125 17.719 8.961 1 96.38 20 HIS B O 1
ATOM 3084 N N . PRO B 1 21 ? 8.789 15.953 10.195 1 96.12 21 PRO B N 1
ATOM 3085 C CA . PRO B 1 21 ? 10.016 16.141 10.977 1 96.12 21 PRO B CA 1
ATOM 3086 C C . PRO B 1 21 ? 11.281 15.875 10.164 1 96.12 21 PRO B C 1
ATOM 3088 O O . PRO B 1 21 ? 11.227 15.211 9.125 1 96.12 21 PRO B O 1
ATOM 3091 N N . SER B 1 22 ? 12.359 16.406 10.617 1 95.81 22 SER B N 1
ATOM 3092 C CA . SER B 1 22 ? 13.648 16.141 10 1 95.81 22 SER B CA 1
ATOM 3093 C C . SER B 1 22 ? 14.109 14.711 10.273 1 95.81 22 SER B C 1
ATOM 3095 O O . SER B 1 22 ? 13.547 14.023 11.125 1 95.81 22 SER B O 1
ATOM 3097 N N . LEU B 1 23 ? 15.125 14.312 9.609 1 95.19 23 LEU B N 1
ATOM 3098 C CA . LEU B 1 23 ? 15.633 12.945 9.727 1 95.19 23 LEU B CA 1
ATOM 3099 C C . LEU B 1 23 ? 16.109 12.664 11.148 1 95.19 23 LEU B C 1
ATOM 3101 O O . LEU B 1 23 ? 15.961 11.555 11.648 1 95.19 23 LEU B O 1
ATOM 3105 N N . HIS B 1 24 ? 16.656 13.688 11.766 1 94.5 24 HIS B N 1
ATOM 3106 C CA . HIS B 1 24 ? 17.25 13.492 13.086 1 94.5 24 HIS B CA 1
ATOM 3107 C C . HIS B 1 24 ? 16.172 13.266 14.141 1 94.5 24 HIS B C 1
ATOM 3109 O O . HIS B 1 24 ? 16.453 12.758 15.227 1 94.5 24 HIS B O 1
ATOM 3115 N N . MET B 1 25 ? 14.938 13.648 13.82 1 96.12 25 MET B N 1
ATOM 3116 C CA . MET B 1 25 ? 13.836 13.484 14.766 1 96.12 25 MET B CA 1
ATOM 3117 C C . MET B 1 25 ? 13.18 12.117 14.609 1 96.12 25 MET B C 1
ATOM 3119 O O . MET B 1 25 ? 12.398 11.703 15.469 1 96.12 25 MET B O 1
ATOM 3123 N N . LEU B 1 26 ? 13.492 11.391 13.547 1 97.44 26 LEU B N 1
ATOM 3124 C CA . LEU B 1 26 ? 12.859 10.094 13.32 1 97.44 26 LEU B CA 1
ATOM 3125 C C . LEU B 1 26 ? 13.414 9.039 14.273 1 97.44 26 LEU B C 1
ATOM 3127 O O . LEU B 1 26 ? 14.57 9.125 14.688 1 97.44 26 LEU B O 1
ATOM 3131 N N . PRO B 1 27 ? 12.633 8.055 14.57 1 98.06 27 PRO B N 1
ATOM 3132 C CA . PRO B 1 27 ? 12.961 7.109 15.633 1 98.06 27 PRO B CA 1
ATOM 3133 C C . PRO B 1 27 ? 13.836 5.957 15.148 1 98.06 27 PRO B C 1
ATOM 3135 O O . PRO B 1 27 ? 13.477 4.789 15.312 1 98.06 27 PRO B O 1
ATOM 3138 N N . LEU B 1 28 ? 15.016 6.281 14.68 1 98.12 28 LEU B N 1
ATOM 3139 C CA . LEU B 1 28 ? 15.914 5.273 14.125 1 98.12 28 LEU B CA 1
ATOM 3140 C C . LEU B 1 28 ? 16.281 4.234 15.18 1 98.12 28 LEU B C 1
ATOM 3142 O O . LEU B 1 28 ? 16.172 3.029 14.93 1 98.12 28 LEU B O 1
ATOM 3146 N N . ARG B 1 29 ? 16.656 4.641 16.406 1 97.75 29 ARG B N 1
ATOM 3147 C CA . ARG B 1 29 ? 17.078 3.734 17.469 1 97.75 29 ARG B CA 1
ATOM 3148 C C . ARG B 1 29 ? 15.898 2.91 17.984 1 97.75 29 ARG B C 1
ATOM 3150 O O . ARG B 1 29 ? 16.031 1.71 18.234 1 97.75 29 ARG B O 1
ATOM 3157 N N . GLU B 1 30 ? 14.75 3.57 18.203 1 98.5 30 GLU B N 1
ATOM 3158 C CA . GLU B 1 30 ? 13.555 2.879 18.688 1 98.5 30 GLU B CA 1
ATOM 3159 C C . GLU B 1 30 ? 13.094 1.819 17.688 1 98.5 30 GLU B C 1
ATOM 3161 O O . GLU B 1 30 ? 12.734 0.706 18.078 1 98.5 30 GLU B O 1
ATOM 3166 N N . MET B 1 31 ? 13.164 2.121 16.391 1 98.56 31 MET B N 1
ATOM 3167 C CA . MET B 1 31 ? 12.742 1.183 15.359 1 98.56 31 MET B CA 1
ATOM 3168 C C . MET B 1 31 ? 13.727 0.028 15.234 1 98.56 31 MET B C 1
ATOM 3170 O O . MET B 1 31 ? 13.336 -1.103 14.938 1 98.56 31 MET B O 1
ATOM 3174 N N . GLU B 1 32 ? 14.992 0.359 15.391 1 98.62 32 GLU B N 1
ATOM 3175 C CA . GLU B 1 32 ? 15.992 -0.706 15.422 1 98.62 32 GLU B CA 1
ATOM 3176 C C . GLU B 1 32 ? 15.703 -1.702 16.547 1 98.62 32 GLU B C 1
ATOM 3178 O O . GLU B 1 32 ? 15.758 -2.916 16.328 1 98.62 32 GLU B O 1
ATOM 3183 N N . GLN B 1 33 ? 15.438 -1.176 17.719 1 98.62 33 GLN B N 1
ATOM 3184 C CA . GLN B 1 33 ? 15.094 -2.016 18.859 1 98.62 33 GLN B CA 1
ATOM 3185 C C . GLN B 1 33 ? 13.852 -2.846 18.578 1 98.62 33 GLN B C 1
ATOM 3187 O O . GLN B 1 33 ? 13.797 -4.031 18.922 1 98.62 33 GLN B O 1
ATOM 3192 N N . ALA B 1 34 ? 12.883 -2.24 18 1 98.69 34 ALA B N 1
ATOM 3193 C CA . ALA B 1 34 ? 11.633 -2.922 17.672 1 98.69 34 ALA B CA 1
ATOM 3194 C C . ALA B 1 34 ? 11.875 -4.047 16.672 1 98.69 34 ALA B C 1
ATOM 3196 O O . ALA B 1 34 ? 11.328 -5.145 16.812 1 98.69 34 ALA B O 1
ATOM 3197 N N . ALA B 1 35 ? 12.656 -3.76 15.633 1 98.44 35 ALA B N 1
ATOM 3198 C CA . ALA B 1 35 ? 12.984 -4.781 14.641 1 98.44 35 ALA B CA 1
ATOM 3199 C C . ALA B 1 35 ? 13.703 -5.961 15.281 1 98.44 35 ALA B C 1
ATOM 3201 O O . ALA B 1 35 ? 13.359 -7.117 15.031 1 98.44 35 ALA B O 1
ATOM 3202 N N . ALA B 1 36 ? 14.688 -5.641 16.094 1 98.44 36 ALA B N 1
ATOM 3203 C CA . ALA B 1 36 ? 15.43 -6.688 16.781 1 98.44 36 ALA B CA 1
ATOM 3204 C C . ALA B 1 36 ? 14.5 -7.547 17.641 1 98.44 36 ALA B C 1
ATOM 3206 O O . ALA B 1 36 ? 14.609 -8.773 17.641 1 98.44 36 ALA B O 1
ATOM 3207 N N . HIS B 1 37 ? 13.633 -6.914 18.344 1 98.69 37 HIS B N 1
ATOM 3208 C CA . HIS B 1 37 ? 12.672 -7.613 19.188 1 98.69 37 HIS B CA 1
ATOM 3209 C C . HIS B 1 37 ? 11.781 -8.531 18.359 1 98.69 37 HIS B C 1
ATOM 3211 O O . HIS B 1 37 ? 11.539 -9.68 18.75 1 98.69 37 HIS B O 1
ATOM 3217 N N . ARG B 1 38 ? 11.258 -8.039 17.219 1 98.44 38 ARG B N 1
ATOM 3218 C CA . ARG B 1 38 ? 10.352 -8.812 16.375 1 98.44 38 ARG B CA 1
ATOM 3219 C C . ARG B 1 38 ? 11.039 -10.055 15.812 1 98.44 38 ARG B C 1
ATOM 3221 O O . ARG B 1 38 ? 10.492 -11.156 15.875 1 98.44 38 ARG B O 1
ATOM 3228 N N . PHE B 1 39 ? 12.227 -9.898 15.289 1 98.31 39 PHE B N 1
ATOM 3229 C CA . PHE B 1 39 ? 12.961 -11.008 14.695 1 98.31 39 PHE B CA 1
ATOM 3230 C C . PHE B 1 39 ? 13.375 -12.016 15.758 1 98.31 39 PHE B C 1
ATOM 3232 O O . PHE B 1 39 ? 13.398 -13.219 15.508 1 98.31 39 PHE B O 1
ATOM 3239 N N . ALA B 1 40 ? 13.625 -11.555 16.922 1 97.94 40 ALA B N 1
ATOM 3240 C CA . ALA B 1 40 ? 14.094 -12.406 18.016 1 97.94 40 ALA B CA 1
ATOM 3241 C C . ALA B 1 40 ? 12.992 -13.367 18.469 1 97.94 40 ALA B C 1
ATOM 3243 O O . ALA B 1 40 ? 13.273 -14.367 19.125 1 97.94 40 ALA B O 1
ATOM 3244 N N . GLN B 1 41 ? 11.742 -13.039 18.156 1 97 41 GLN B N 1
ATOM 3245 C CA . GLN B 1 41 ? 10.641 -13.914 18.547 1 97 41 GLN B CA 1
ATOM 3246 C C . GLN B 1 41 ? 10.719 -15.25 17.812 1 97 41 GLN B C 1
ATOM 3248 O O . GLN B 1 41 ? 10.062 -16.219 18.203 1 97 41 GLN B O 1
ATOM 3253 N N . GLY B 1 42 ? 11.383 -15.312 16.656 1 96.25 42 GLY B N 1
ATOM 3254 C CA . GLY B 1 42 ? 11.586 -16.547 15.922 1 96.25 42 GLY B CA 1
ATOM 3255 C C . GLY B 1 42 ? 10.375 -16.969 15.117 1 96.25 42 GLY B C 1
ATOM 3256 O O . GLY B 1 42 ? 10.312 -18.094 14.609 1 96.25 42 GLY B O 1
ATOM 3257 N N . ASN B 1 43 ? 9.406 -16.172 15.039 1 94.81 43 ASN B N 1
ATOM 3258 C CA . ASN B 1 43 ? 8.18 -16.422 14.305 1 94.81 43 ASN B CA 1
ATOM 3259 C C . ASN B 1 43 ? 8.125 -15.625 13.008 1 94.81 43 ASN B C 1
ATOM 3261 O O . ASN B 1 43 ? 8.172 -14.391 13.031 1 94.81 43 ASN B O 1
ATOM 3265 N N . ALA B 1 44 ? 7.949 -16.297 11.828 1 96.5 44 ALA B N 1
ATOM 3266 C CA . ALA B 1 44 ? 8.055 -15.656 10.523 1 96.5 44 ALA B CA 1
ATOM 3267 C C . ALA B 1 44 ? 6.684 -15.188 10.039 1 96.5 44 ALA B C 1
ATOM 3269 O O . ALA B 1 44 ? 6.539 -14.758 8.891 1 96.5 44 ALA B O 1
ATOM 3270 N N . GLU B 1 45 ? 5.668 -15.172 10.859 1 95.44 45 GLU B N 1
ATOM 3271 C CA . GLU B 1 45 ? 4.301 -14.844 10.461 1 95.44 45 GLU B CA 1
ATOM 3272 C C . GLU B 1 45 ? 4.219 -13.445 9.852 1 95.44 45 GLU B C 1
ATOM 3274 O O . GLU B 1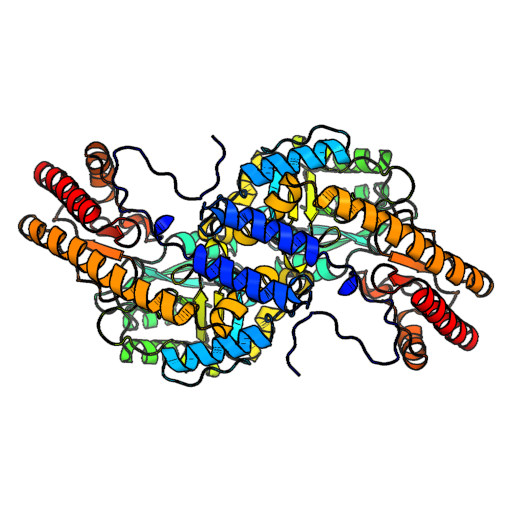 45 ? 3.445 -13.219 8.922 1 95.44 45 GLU B O 1
ATOM 3279 N N . PHE B 1 46 ? 5.035 -12.523 10.375 1 97.19 46 PHE B N 1
ATOM 3280 C CA . PHE B 1 46 ? 4.969 -11.148 9.891 1 97.19 46 PHE B CA 1
ATOM 3281 C C . PHE B 1 46 ? 5.625 -11.023 8.523 1 97.19 46 PHE B C 1
ATOM 3283 O O . PHE B 1 46 ? 5.543 -9.977 7.879 1 97.19 46 PHE B O 1
ATOM 3290 N N . LEU B 1 47 ? 6.258 -12.094 8.039 1 97.94 47 LEU B N 1
ATOM 3291 C CA . LEU B 1 47 ? 6.832 -12.125 6.703 1 97.94 47 LEU B CA 1
ATOM 3292 C C . LEU B 1 47 ? 5.883 -12.812 5.723 1 97.94 47 LEU B C 1
ATOM 3294 O O . LEU B 1 47 ? 6.172 -12.891 4.527 1 97.94 47 LEU B O 1
ATOM 3298 N N . GLN B 1 48 ? 4.742 -13.305 6.105 1 97.38 48 GLN B N 1
ATOM 3299 C CA . GLN B 1 48 ? 3.768 -14.023 5.289 1 97.38 48 GLN B CA 1
ATOM 3300 C C . GLN B 1 48 ? 2.604 -13.117 4.895 1 97.38 48 GLN B C 1
ATOM 3302 O O . GLN B 1 48 ? 2.488 -11.992 5.391 1 97.38 48 GLN B O 1
ATOM 3307 N N . TYR B 1 49 ? 1.729 -13.617 3.936 1 96.75 49 TYR B N 1
ATOM 3308 C CA . TYR B 1 49 ? 0.452 -12.953 3.688 1 96.75 49 TYR B CA 1
ATOM 3309 C C . TYR B 1 49 ? -0.346 -12.805 4.977 1 96.75 49 TYR B C 1
ATOM 3311 O O . TYR B 1 49 ? -0.653 -13.797 5.641 1 96.75 49 TYR B O 1
ATOM 3319 N N . GLY B 1 50 ? -0.674 -11.609 5.309 1 96.81 50 GLY B N 1
ATOM 3320 C CA . GLY B 1 50 ? -1.364 -11.336 6.559 1 96.81 50 GLY B CA 1
ATOM 3321 C C . GLY B 1 50 ? -2.873 -11.445 6.445 1 96.81 50 GLY B C 1
ATOM 3322 O O . GLY B 1 50 ? -3.393 -11.891 5.418 1 96.81 50 GLY B O 1
ATOM 3323 N N . TYR B 1 51 ? -3.471 -11.133 7.535 1 96.5 51 TYR B N 1
ATOM 3324 C CA . TYR B 1 51 ? -4.922 -11 7.566 1 96.5 51 TYR B CA 1
ATOM 3325 C C . TYR B 1 51 ? -5.359 -9.672 6.957 1 96.5 51 TYR B C 1
ATOM 3327 O O . TYR B 1 51 ? -4.703 -8.648 7.156 1 96.5 51 TYR B O 1
ATOM 3335 N N . GLU B 1 52 ? -6.402 -9.648 6.207 1 96.69 52 GLU B N 1
ATOM 3336 C CA . GLU B 1 52 ? -6.84 -8.461 5.469 1 96.69 52 GLU B CA 1
ATOM 3337 C C . GLU B 1 52 ? -7.027 -7.27 6.398 1 96.69 52 GLU B C 1
ATOM 3339 O O . GLU B 1 52 ? -6.746 -6.129 6.016 1 96.69 52 GLU B O 1
ATOM 3344 N N . TRP B 1 53 ? -7.484 -7.508 7.676 1 97.56 53 TRP B N 1
ATOM 3345 C CA . TRP B 1 53 ? -7.719 -6.422 8.625 1 97.56 53 TRP B CA 1
ATOM 3346 C C . TRP B 1 53 ? -6.422 -6.008 9.305 1 97.56 53 TRP B C 1
ATOM 3348 O O . TRP B 1 53 ? -6.375 -4.98 9.992 1 97.56 53 TRP B O 1
ATOM 3358 N N . GLY B 1 54 ? -5.363 -6.816 9.086 1 97.62 54 GLY B N 1
ATOM 3359 C CA . GLY B 1 54 ? -4.113 -6.637 9.805 1 97.62 54 GLY B CA 1
ATOM 3360 C C . GLY B 1 54 ? -3.914 -7.648 10.922 1 97.62 54 GLY B C 1
ATOM 3361 O O . GLY B 1 54 ? -4.855 -8.336 11.312 1 97.62 54 GLY B O 1
ATOM 3362 N N . ASP B 1 55 ? -2.729 -7.727 11.43 1 97.5 55 ASP B N 1
ATOM 3363 C CA . ASP B 1 55 ? -2.33 -8.656 12.484 1 97.5 55 ASP B CA 1
ATOM 3364 C C . ASP B 1 55 ? -3.176 -8.461 13.742 1 97.5 55 ASP B C 1
ATOM 3366 O O . ASP B 1 55 ? -3.215 -7.367 14.305 1 97.5 55 ASP B O 1
ATOM 3370 N N . GLY B 1 56 ? -3.801 -9.586 14.188 1 97.81 56 GLY B N 1
ATOM 3371 C CA . GLY B 1 56 ? -4.699 -9.5 15.328 1 97.81 56 GLY B CA 1
ATOM 3372 C C . GLY B 1 56 ? -4.016 -9.031 16.594 1 97.81 56 GLY B C 1
ATOM 3373 O O . GLY B 1 56 ? -4.613 -8.32 17.406 1 97.81 56 GLY B O 1
ATOM 3374 N N . PHE B 1 57 ? -2.758 -9.43 16.797 1 98 57 PHE B N 1
ATOM 3375 C CA . PHE B 1 57 ? -2.006 -8.977 17.969 1 98 57 PHE B CA 1
ATOM 3376 C C . PHE B 1 57 ? -1.73 -7.48 17.891 1 98 57 PHE B C 1
ATOM 3378 O O . PHE B 1 57 ? -1.845 -6.773 18.891 1 98 57 PHE B O 1
ATOM 3385 N N . LEU B 1 58 ? -1.404 -7.004 16.688 1 98.5 58 LEU B N 1
ATOM 3386 C CA . LEU B 1 58 ? -1.186 -5.578 16.5 1 98.5 58 LEU B CA 1
ATOM 3387 C C . LEU B 1 58 ? -2.467 -4.789 16.75 1 98.5 58 LEU B C 1
ATOM 3389 O O . LEU B 1 58 ? -2.441 -3.766 17.438 1 98.5 58 LEU B O 1
ATOM 3393 N N . ARG B 1 59 ? -3.59 -5.234 16.188 1 98.62 59 ARG B N 1
ATOM 3394 C CA . ARG B 1 59 ? -4.867 -4.562 16.375 1 98.62 59 ARG B CA 1
ATOM 3395 C C . ARG B 1 59 ? -5.215 -4.48 17.859 1 98.62 59 ARG B C 1
ATOM 3397 O O . ARG B 1 59 ? -5.73 -3.461 18.328 1 98.62 59 ARG B O 1
ATOM 3404 N N . THR B 1 60 ? -4.91 -5.562 18.578 1 98.56 60 THR B N 1
ATOM 3405 C CA . THR B 1 60 ? -5.195 -5.605 20 1 98.56 60 THR B CA 1
ATOM 3406 C C . THR B 1 60 ? -4.324 -4.609 20.766 1 98.56 60 THR B C 1
ATOM 3408 O O . THR B 1 60 ? -4.828 -3.828 21.578 1 98.56 60 THR B O 1
ATOM 3411 N N . GLU B 1 61 ? -3.012 -4.629 20.516 1 98.56 61 GLU B N 1
ATOM 3412 C CA . GLU B 1 61 ? -2.088 -3.701 21.156 1 98.56 61 GLU B CA 1
ATOM 3413 C C . GLU B 1 61 ? -2.439 -2.252 20.828 1 98.56 61 GLU B C 1
ATOM 3415 O O . GLU B 1 61 ? -2.396 -1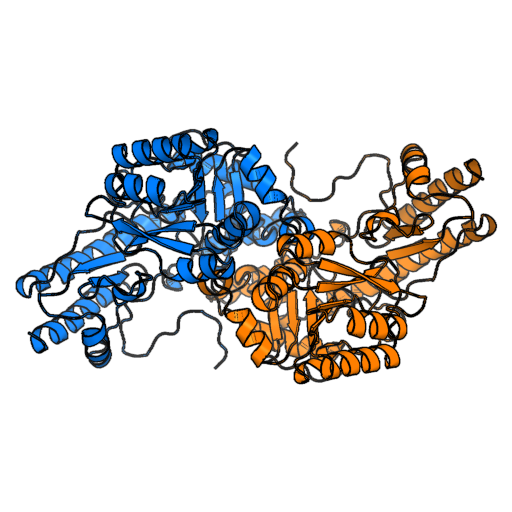.386 21.703 1 98.56 61 GLU B O 1
ATOM 3420 N N . LEU B 1 62 ? -2.789 -2.004 19.609 1 98.69 62 LEU B N 1
ATOM 3421 C CA . LEU B 1 62 ? -3.115 -0.652 19.156 1 98.69 62 LEU B CA 1
ATOM 3422 C C . LEU B 1 62 ? -4.41 -0.167 19.812 1 98.69 62 LEU B C 1
ATOM 3424 O O . LEU B 1 62 ? -4.488 0.975 20.266 1 98.69 62 LEU B O 1
ATOM 3428 N N . ALA B 1 63 ? -5.414 -1.03 19.797 1 98.62 63 ALA B N 1
ATOM 3429 C CA . ALA B 1 63 ? -6.684 -0.671 20.438 1 98.62 63 ALA B CA 1
ATOM 3430 C C . ALA B 1 63 ? -6.488 -0.325 21.906 1 98.62 63 ALA B C 1
ATOM 3432 O O . ALA B 1 63 ? -7.082 0.629 22.406 1 98.62 63 ALA B O 1
ATOM 3433 N N . ALA B 1 64 ? -5.676 -1.062 22.578 1 98.62 64 ALA B N 1
ATOM 3434 C CA . ALA B 1 64 ? -5.387 -0.792 23.984 1 98.62 64 ALA B CA 1
ATOM 3435 C C . ALA B 1 64 ? -4.691 0.557 24.141 1 98.62 64 ALA B C 1
ATOM 3437 O O . ALA B 1 64 ? -5.043 1.34 25.031 1 98.62 64 ALA B O 1
ATOM 3438 N N . TYR B 1 65 ? -3.736 0.764 23.328 1 98.56 65 TYR B N 1
ATOM 3439 C CA . TYR B 1 65 ? -3.02 2.033 23.359 1 98.56 65 TYR B CA 1
ATOM 3440 C C . TYR B 1 65 ? -3.971 3.201 23.125 1 98.56 65 TYR B C 1
ATOM 3442 O O . TYR B 1 65 ? -3.949 4.188 23.859 1 98.56 65 TYR B O 1
ATOM 3450 N N . LEU B 1 66 ? -4.832 3.09 22.094 1 98.56 66 LEU B N 1
ATOM 3451 C CA . LEU B 1 66 ? -5.773 4.148 21.75 1 98.56 66 LEU B CA 1
ATOM 3452 C C . LEU B 1 66 ? -6.793 4.363 22.859 1 98.56 66 LEU B C 1
ATOM 3454 O O . LEU B 1 66 ? -7.203 5.496 23.109 1 98.56 66 LEU B O 1
ATOM 3458 N N . THR B 1 67 ? -7.219 3.273 23.5 1 98.56 67 THR B N 1
ATOM 3459 C CA . THR B 1 67 ? -8.133 3.387 24.625 1 98.56 67 THR B CA 1
ATOM 3460 C C . THR B 1 67 ? -7.559 4.305 25.703 1 98.56 67 THR B C 1
ATOM 3462 O O . THR B 1 67 ? -8.258 5.18 26.219 1 98.56 67 THR B O 1
ATOM 3465 N N . ARG B 1 68 ? -6.289 4.141 25.984 1 97.38 68 ARG B N 1
ATOM 3466 C CA . ARG B 1 68 ? -5.629 4.953 27 1 97.38 68 ARG B CA 1
ATOM 3467 C C . ARG B 1 68 ? -5.504 6.402 26.547 1 97.38 68 ARG B C 1
ATOM 3469 O O . ARG B 1 68 ? -5.797 7.328 27.312 1 97.38 68 ARG B O 1
ATOM 3476 N N . GLU B 1 69 ? -5.125 6.613 25.344 1 96.62 69 GLU B N 1
ATOM 3477 C CA . GLU B 1 69 ? -4.824 7.949 24.844 1 96.62 69 GLU B CA 1
ATOM 3478 C C . GLU B 1 69 ? -6.105 8.734 24.578 1 96.62 69 GLU B C 1
ATOM 3480 O O . GLU B 1 69 ? -6.148 9.953 24.797 1 96.62 69 GLU B O 1
ATOM 3485 N N . TYR B 1 70 ? -7.133 7.996 24.062 1 96.62 70 TYR B N 1
ATOM 3486 C CA . TYR B 1 70 ? -8.367 8.672 23.688 1 96.62 70 TYR B CA 1
ATOM 3487 C C . TYR B 1 70 ? -9.258 8.898 24.906 1 96.62 70 TYR B C 1
ATOM 3489 O O . TYR B 1 70 ? -10.141 9.758 24.875 1 96.62 70 TYR B O 1
ATOM 3497 N N . GLY B 1 71 ? -9.125 8.062 25.906 1 96.44 71 GLY B N 1
ATOM 3498 C CA . GLY B 1 71 ? -9.922 8.219 27.109 1 96.44 71 GLY B CA 1
ATOM 3499 C C . GLY B 1 71 ? -11.266 7.523 27.031 1 96.44 71 GLY B C 1
ATOM 3500 O O . GLY B 1 71 ? -12.172 7.816 27.812 1 96.44 71 GLY B O 1
ATOM 3501 N N . PHE B 1 72 ? -11.492 6.738 26.016 1 97.5 72 PHE B N 1
ATOM 3502 C CA . PHE B 1 72 ? -12.664 5.875 25.875 1 97.5 72 PHE B CA 1
ATOM 3503 C C . PHE B 1 72 ? -12.281 4.539 25.25 1 97.5 72 PHE B C 1
ATOM 3505 O O . PHE B 1 72 ? -11.227 4.426 24.609 1 97.5 72 PHE B O 1
ATOM 3512 N N . PRO B 1 73 ? -13.109 3.504 25.453 1 97.88 73 PRO B N 1
ATOM 3513 C CA . PRO B 1 73 ? -12.758 2.176 24.953 1 97.88 73 PRO B CA 1
ATOM 3514 C C . PRO B 1 73 ? -12.711 2.121 23.422 1 97.88 73 PRO B C 1
ATOM 3516 O O . PRO B 1 73 ? -13.625 2.609 22.75 1 97.88 73 PRO B O 1
ATOM 3519 N N . VAL B 1 74 ? -11.656 1.612 22.891 1 98.06 74 VAL B N 1
ATOM 3520 C CA . VAL B 1 74 ? -11.469 1.25 21.5 1 98.06 74 VAL B CA 1
ATOM 3521 C C . VAL B 1 74 ? -11.266 -0.258 21.375 1 98.06 74 VAL B C 1
ATOM 3523 O O . VAL B 1 74 ? -10.422 -0.833 22.078 1 98.06 74 VAL B O 1
ATOM 3526 N N . SER B 1 75 ? -12.039 -0.951 20.562 1 97.44 75 SER B N 1
ATOM 3527 C CA . SER B 1 75 ? -11.93 -2.4 20.438 1 97.44 75 SER B CA 1
ATOM 3528 C C . SER B 1 75 ? -11.094 -2.801 19.234 1 97.44 75 SER B C 1
ATOM 3530 O O . SER B 1 75 ? -11.055 -2.078 18.234 1 97.44 75 SER B O 1
ATOM 3532 N N . ALA B 1 76 ? -10.43 -3.951 19.328 1 97.69 76 ALA B N 1
ATOM 3533 C CA . ALA B 1 76 ? -9.68 -4.512 18.219 1 97.69 76 ALA B CA 1
ATOM 3534 C C . ALA B 1 76 ? -10.586 -4.824 17.031 1 97.69 76 ALA B C 1
ATOM 3536 O O . ALA B 1 76 ? -10.172 -4.727 15.875 1 97.69 76 ALA B O 1
ATOM 3537 N N . GLU B 1 77 ? -11.859 -5.141 17.25 1 96.69 77 GLU B N 1
ATOM 3538 C CA . GLU B 1 77 ? -12.844 -5.492 16.234 1 96.69 77 GLU B CA 1
ATOM 3539 C C . GLU B 1 77 ? -13.281 -4.262 15.445 1 96.69 77 GLU B C 1
ATOM 3541 O O . GLU B 1 77 ? -13.875 -4.383 14.375 1 96.69 77 GLU B O 1
ATOM 3546 N N . GLN B 1 78 ? -12.945 -3.092 15.992 1 97.94 78 GLN B N 1
ATOM 3547 C CA . GLN B 1 78 ? -13.266 -1.843 15.312 1 97.94 78 GLN B CA 1
ATOM 3548 C C . GLN B 1 78 ? -11.992 -1.124 14.859 1 97.94 78 GLN B C 1
ATOM 3550 O O . GLN B 1 78 ? -12 0.095 14.672 1 97.94 78 GLN B O 1
ATOM 3555 N N . THR B 1 79 ? -10.953 -1.922 14.875 1 98.62 79 THR B N 1
ATOM 3556 C CA . THR B 1 79 ? -9.664 -1.396 14.453 1 98.62 79 THR B CA 1
ATOM 3557 C C . THR B 1 79 ? -9.141 -2.154 13.234 1 98.62 79 THR B C 1
ATOM 3559 O O . THR B 1 79 ? -9.016 -3.381 13.273 1 98.62 79 THR B O 1
ATOM 3562 N N . PHE B 1 80 ? -8.914 -1.442 12.156 1 98.69 80 PHE B N 1
ATOM 3563 C CA . PHE B 1 80 ? -8.406 -1.957 10.891 1 98.69 80 PHE B CA 1
ATOM 3564 C C . PHE B 1 80 ? -7.062 -1.329 10.547 1 98.69 80 PHE B C 1
ATOM 3566 O O . PHE B 1 80 ? -6.934 -0.103 10.516 1 98.69 80 PHE B O 1
ATOM 3573 N N . ILE B 1 81 ? -6.012 -2.168 10.344 1 98.69 81 ILE B N 1
ATOM 3574 C CA . ILE B 1 81 ? -4.691 -1.65 10.008 1 98.69 81 ILE B CA 1
ATOM 3575 C C . ILE B 1 81 ? -4.66 -1.213 8.547 1 98.69 81 ILE B C 1
ATOM 3577 O O . ILE B 1 81 ? -5.078 -1.962 7.66 1 98.69 81 ILE B O 1
ATOM 3581 N N . SER B 1 82 ? -4.234 -0.003 8.305 1 98.19 82 SER B N 1
ATOM 3582 C CA . SER B 1 82 ? -4.145 0.545 6.957 1 98.19 82 SER B CA 1
ATOM 3583 C C . SER B 1 82 ? -2.699 0.864 6.586 1 98.19 82 SER B C 1
ATOM 3585 O O . SER B 1 82 ? -1.789 0.687 7.398 1 98.19 82 SER B O 1
ATOM 3587 N N . GLY B 1 83 ? -2.5 1.251 5.312 1 97.06 83 GLY B N 1
ATOM 3588 C CA . GLY B 1 83 ? -1.189 1.683 4.848 1 97.06 83 GLY B CA 1
ATOM 3589 C C . GLY B 1 83 ? -0.917 3.15 5.113 1 97.06 83 GLY B C 1
ATOM 3590 O O . GLY B 1 83 ? -0.17 3.793 4.375 1 97.06 83 GLY B O 1
ATOM 3591 N N . GLY B 1 84 ? -1.534 3.715 6.105 1 97.5 84 GLY B N 1
ATOM 3592 C CA . GLY B 1 84 ? -1.54 5.148 6.348 1 97.5 84 GLY B CA 1
ATOM 3593 C C . GLY B 1 84 ? -2.832 5.82 5.922 1 97.5 84 GLY B C 1
ATOM 3594 O O . GLY B 1 84 ? -3.705 5.18 5.332 1 97.5 84 GLY B O 1
ATOM 3595 N N . THR B 1 85 ? -2.934 7.055 6.234 1 97.94 85 THR B N 1
ATOM 3596 C CA . THR B 1 85 ? -4.195 7.75 5.996 1 97.94 85 THR B CA 1
ATOM 3597 C C . THR B 1 85 ? -4.426 7.957 4.504 1 97.94 85 THR B C 1
ATOM 3599 O O . THR B 1 85 ? -5.562 7.902 4.031 1 97.94 85 THR B O 1
ATOM 3602 N N . SER B 1 86 ? -3.355 8.219 3.713 1 97.62 86 SER B N 1
ATOM 3603 C CA . SER B 1 86 ? -3.533 8.375 2.271 1 97.62 86 SER B CA 1
ATOM 3604 C C . SER B 1 86 ? -4.133 7.121 1.648 1 97.62 86 SER B C 1
ATOM 3606 O O . SER B 1 86 ? -5.098 7.203 0.886 1 97.62 86 SER B O 1
ATOM 3608 N N . GLN B 1 87 ? -3.602 5.996 1.994 1 97.12 87 GLN B N 1
ATOM 3609 C CA . GLN B 1 87 ? -4.125 4.742 1.465 1 97.12 87 GLN B CA 1
ATOM 3610 C C . GLN B 1 87 ? -5.5 4.43 2.051 1 97.12 87 GLN B C 1
ATOM 3612 O O . GLN B 1 87 ? -6.348 3.84 1.379 1 97.12 87 GLN B O 1
ATOM 3617 N N . ALA B 1 88 ? -5.699 4.82 3.305 1 98.62 88 ALA B N 1
ATOM 3618 C CA . ALA B 1 88 ? -7.016 4.637 3.91 1 98.62 88 ALA B CA 1
ATOM 3619 C C . ALA B 1 88 ? -8.078 5.438 3.162 1 98.62 88 ALA B C 1
ATOM 3621 O O . ALA B 1 88 ? -9.18 4.941 2.92 1 98.62 88 ALA B O 1
ATOM 3622 N N . ILE B 1 89 ? -7.73 6.688 2.826 1 98.81 89 ILE B N 1
ATOM 3623 C CA . ILE B 1 89 ? -8.656 7.52 2.066 1 98.81 89 ILE B CA 1
ATOM 3624 C C . ILE B 1 89 ? -8.938 6.875 0.709 1 98.81 89 ILE B C 1
ATOM 3626 O O . ILE B 1 89 ? -10.086 6.773 0.288 1 98.81 89 ILE B O 1
ATOM 3630 N N . ASP B 1 90 ? -7.914 6.445 0.063 1 98.12 90 ASP B N 1
ATOM 3631 C CA . ASP B 1 90 ? -8.047 5.762 -1.22 1 98.12 90 ASP B CA 1
ATOM 3632 C C . ASP B 1 90 ? -8.961 4.547 -1.101 1 98.12 90 ASP B C 1
ATOM 3634 O O . ASP B 1 90 ? -9.844 4.344 -1.936 1 98.12 90 ASP B O 1
ATOM 3638 N N . LEU B 1 91 ? -8.727 3.727 -0.088 1 98.38 91 LEU B N 1
ATOM 3639 C CA . LEU B 1 91 ? -9.523 2.531 0.176 1 98.38 91 LEU B CA 1
ATOM 3640 C C . LEU B 1 91 ? -10.984 2.891 0.397 1 98.38 91 LEU B C 1
ATOM 3642 O O . LEU B 1 91 ? -11.875 2.236 -0.148 1 98.38 91 LEU B O 1
ATOM 3646 N N . CYS B 1 92 ? -11.227 3.9 1.216 1 98.81 92 CYS B N 1
ATOM 3647 C CA . CYS B 1 92 ? -12.586 4.336 1.496 1 98.81 92 CYS B CA 1
ATOM 3648 C C . CYS B 1 92 ? -13.281 4.816 0.225 1 98.81 92 CYS B C 1
ATOM 3650 O O . CYS B 1 92 ? -14.438 4.477 -0.022 1 98.81 92 CYS B O 1
ATOM 3652 N N . CYS B 1 93 ? -12.547 5.582 -0.6 1 98.56 93 CYS B N 1
ATOM 3653 C CA . CYS B 1 93 ? -13.133 6.035 -1.855 1 98.56 93 CYS B CA 1
ATOM 3654 C C . CYS B 1 93 ? -13.477 4.852 -2.756 1 98.56 93 CYS B C 1
ATOM 3656 O O . CYS B 1 93 ? -14.555 4.812 -3.35 1 98.56 93 CYS B O 1
ATOM 3658 N N . ALA B 1 94 ? -12.594 3.906 -2.822 1 97.88 94 ALA B N 1
ATOM 3659 C CA . ALA B 1 94 ? -12.773 2.75 -3.693 1 97.88 94 ALA B CA 1
ATOM 3660 C C . ALA B 1 94 ? -13.992 1.929 -3.266 1 97.88 94 ALA B C 1
ATOM 3662 O O . ALA B 1 94 ? -14.711 1.39 -4.109 1 97.88 94 ALA B O 1
ATOM 3663 N N . MET B 1 95 ? -14.211 1.835 -1.95 1 98.31 95 MET B N 1
ATOM 3664 C CA . MET B 1 95 ? -15.156 0.842 -1.454 1 98.31 95 MET B CA 1
ATOM 3665 C C . MET B 1 95 ? -16.484 1.498 -1.065 1 98.31 95 MET B C 1
ATOM 3667 O O . MET B 1 95 ? -17.5 0.823 -0.96 1 98.31 95 MET B O 1
ATOM 3671 N N . LEU B 1 96 ? -16.469 2.832 -0.874 1 98.31 96 LEU B N 1
ATOM 3672 C CA . LEU B 1 96 ? -17.656 3.453 -0.302 1 98.31 96 LEU B CA 1
ATOM 3673 C C . LEU B 1 96 ? -18.266 4.453 -1.276 1 98.31 96 LEU B C 1
ATOM 3675 O O . LEU B 1 96 ? -19.312 5.051 -0.989 1 98.31 96 LEU B O 1
ATOM 3679 N N . THR B 1 97 ? -17.594 4.688 -2.404 1 98 97 THR B N 1
ATOM 3680 C CA . THR B 1 97 ? -18.125 5.656 -3.359 1 98 97 THR B CA 1
ATOM 3681 C C . THR B 1 97 ? -18.109 5.086 -4.773 1 98 97 THR B C 1
ATOM 3683 O O . THR B 1 97 ? -17.641 3.967 -4.992 1 98 97 THR B O 1
ATOM 3686 N N . ARG B 1 98 ? -18.688 5.797 -5.699 1 96.56 98 ARG B N 1
ATOM 3687 C CA . ARG B 1 98 ? -18.625 5.566 -7.141 1 96.56 98 ARG B CA 1
ATOM 3688 C C . ARG B 1 98 ? -18.312 6.852 -7.895 1 96.56 98 ARG B C 1
ATOM 3690 O O . ARG B 1 98 ? -18.578 7.949 -7.395 1 96.56 98 ARG B O 1
ATOM 3697 N N . PRO B 1 99 ? -17.656 6.688 -9.086 1 96.94 99 PRO B N 1
ATOM 3698 C CA . PRO B 1 99 ? -17.453 7.902 -9.875 1 96.94 99 PRO B CA 1
ATOM 3699 C C . PRO B 1 99 ? -18.734 8.719 -10.047 1 96.94 99 PRO B C 1
ATOM 3701 O O . PRO B 1 99 ? -19.797 8.156 -10.297 1 96.94 99 PRO B O 1
ATOM 3704 N N . GLY B 1 100 ? -18.594 10 -9.867 1 97.75 100 GLY B N 1
ATOM 3705 C CA . GLY B 1 100 ? -19.75 10.875 -9.969 1 97.75 100 GLY B CA 1
ATOM 3706 C C . GLY B 1 100 ? -20.312 11.289 -8.617 1 97.75 100 GLY B C 1
ATOM 3707 O O . GLY B 1 100 ? -21.031 12.281 -8.523 1 97.75 100 GLY B O 1
ATOM 3708 N N . ASP B 1 101 ? -20 10.555 -7.531 1 98.5 101 ASP B N 1
ATOM 3709 C CA . ASP B 1 101 ? -20.43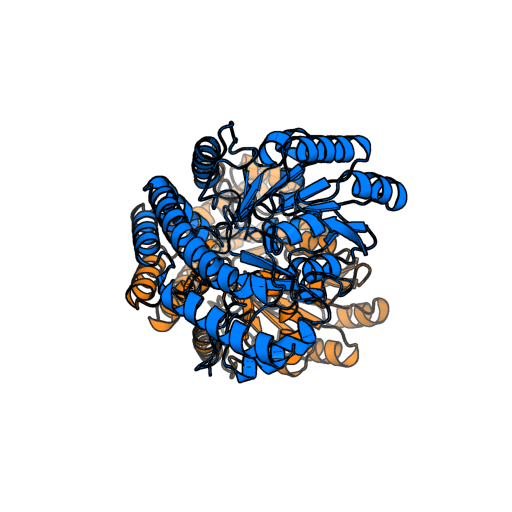8 10.93 -6.188 1 98.5 101 ASP B CA 1
ATOM 3710 C C . ASP B 1 101 ? -19.781 12.234 -5.746 1 98.5 101 ASP B C 1
ATOM 3712 O O . ASP B 1 101 ? -18.781 12.664 -6.324 1 98.5 101 ASP B O 1
ATOM 3716 N N . THR B 1 102 ? -20.344 12.883 -4.73 1 98.88 102 THR B N 1
ATOM 3717 C CA . THR B 1 102 ? -19.828 14.148 -4.211 1 98.88 102 THR B CA 1
ATOM 3718 C C . THR B 1 102 ? -19.141 13.938 -2.867 1 98.88 102 THR B C 1
ATOM 3720 O O . THR B 1 102 ? -19.625 13.195 -2.018 1 98.88 102 THR B O 1
ATOM 3723 N N . VAL B 1 103 ? -18.016 14.531 -2.736 1 98.94 103 VAL B N 1
ATOM 3724 C CA . VAL B 1 103 ? -17.328 14.664 -1.452 1 98.94 103 VAL B CA 1
ATOM 3725 C C . VAL B 1 103 ? -17.266 16.141 -1.059 1 98.94 103 VAL B C 1
ATOM 3727 O O . VAL B 1 103 ? -16.938 16.984 -1.888 1 98.94 103 VAL B O 1
ATOM 3730 N N . ILE B 1 104 ? -17.688 16.453 0.166 1 98.94 104 ILE B N 1
ATOM 3731 C CA . ILE B 1 104 ? -17.484 17.812 0.693 1 98.94 104 ILE B CA 1
ATOM 3732 C C . ILE B 1 104 ? -16.219 17.859 1.544 1 98.94 104 ILE B C 1
ATOM 3734 O O . ILE B 1 104 ? -16.016 17 2.41 1 98.94 104 ILE B O 1
ATOM 3738 N N . VAL B 1 105 ? -15.359 18.766 1.25 1 98.88 105 VAL B N 1
ATOM 3739 C CA . VAL B 1 105 ? -14.117 18.938 1.998 1 98.88 105 VAL B CA 1
ATOM 3740 C C . VAL B 1 105 ? -14.078 20.344 2.619 1 98.88 105 VAL B C 1
ATOM 3742 O O . VAL B 1 105 ? -14.781 21.25 2.168 1 98.88 105 VAL B O 1
ATOM 3745 N N . GLU B 1 106 ? -13.281 20.453 3.629 1 98.75 106 GLU B N 1
ATOM 3746 C CA . GLU B 1 106 ? -13.023 21.75 4.234 1 98.75 106 GLU B CA 1
ATOM 3747 C C . GLU B 1 106 ? -12.25 22.672 3.283 1 98.75 106 GLU B C 1
ATOM 3749 O O . GLU B 1 106 ? -11.477 22.188 2.453 1 98.75 106 GLU B O 1
ATOM 3754 N N . ASP B 1 107 ? -12.508 23.938 3.441 1 98.44 107 ASP B N 1
ATOM 3755 C CA . ASP B 1 107 ? -11.711 24.938 2.742 1 98.44 107 ASP B CA 1
ATOM 3756 C C . ASP B 1 107 ? -11.242 26.031 3.699 1 98.44 107 ASP B C 1
ATOM 3758 O O . ASP B 1 107 ? -12.023 26.906 4.09 1 98.44 107 ASP B O 1
ATOM 3762 N N . PRO B 1 108 ? -9.93 26.047 4.02 1 98.38 108 PRO B N 1
ATOM 3763 C CA . PRO B 1 108 ? -8.844 25.25 3.449 1 98.38 108 PRO B CA 1
ATOM 3764 C C . PRO B 1 108 ? -8.773 23.844 4.035 1 98.38 108 PRO B C 1
ATOM 3766 O O . PRO B 1 108 ? -9.406 23.562 5.055 1 98.38 108 PRO B O 1
ATOM 3769 N N . THR B 1 109 ? -8.07 22.938 3.34 1 98.56 109 THR B N 1
ATOM 3770 C CA . THR B 1 109 ? -7.832 21.594 3.855 1 98.56 109 THR B CA 1
ATOM 3771 C C . THR B 1 109 ? -6.535 21.031 3.287 1 98.56 109 THR B C 1
ATOM 3773 O O . THR B 1 109 ? -5.738 21.75 2.693 1 98.56 109 THR B O 1
ATOM 3776 N N . TYR B 1 110 ? -6.215 19.797 3.635 1 98.44 110 TYR B N 1
ATOM 3777 C CA . TYR B 1 110 ? -5.027 19.078 3.184 1 98.44 110 TYR B CA 1
ATOM 3778 C C . TYR B 1 110 ? -5.012 18.953 1.665 1 98.44 110 TYR B C 1
ATOM 3780 O O . TYR B 1 110 ? -5.867 18.281 1.086 1 98.44 110 TYR B O 1
ATOM 3788 N N . PHE B 1 111 ? -4.031 19.453 0.994 1 97.56 111 PHE B N 1
ATOM 3789 C CA . PHE B 1 111 ? -4.082 19.672 -0.445 1 97.56 111 PHE B CA 1
ATOM 3790 C C . PHE B 1 111 ? -3.885 18.375 -1.206 1 97.56 111 PHE B C 1
ATOM 3792 O O . PHE B 1 111 ? -4.391 18.219 -2.318 1 97.56 111 PHE B O 1
ATOM 3799 N N . PHE B 1 112 ? -3.193 17.391 -0.668 1 97 112 PHE B N 1
ATOM 3800 C CA . PHE B 1 112 ? -2.99 16.141 -1.399 1 97 112 PHE B CA 1
ATOM 3801 C C . PHE B 1 112 ? -4.277 15.328 -1.443 1 97 112 PHE B C 1
ATOM 3803 O O . PHE B 1 112 ? -4.406 14.406 -2.252 1 97 112 PHE B O 1
ATOM 3810 N N . ALA B 1 113 ? -5.215 15.609 -0.599 1 97.81 113 ALA B N 1
ATOM 3811 C CA . ALA B 1 113 ? -6.488 14.891 -0.608 1 97.81 113 ALA B CA 1
ATOM 3812 C C . ALA B 1 113 ? -7.227 15.102 -1.925 1 97.81 113 ALA B C 1
ATOM 3814 O O . ALA B 1 113 ? -7.945 14.211 -2.393 1 97.81 113 ALA B O 1
ATOM 3815 N N . PHE B 1 114 ? -7.035 16.281 -2.551 1 98.12 114 PHE B N 1
ATOM 3816 C CA . PHE B 1 114 ? -7.742 16.609 -3.781 1 98.12 114 PHE B CA 1
ATOM 3817 C C . PHE B 1 114 ? -7.453 15.578 -4.867 1 98.12 114 PHE B C 1
ATOM 3819 O O . PHE B 1 114 ? -8.375 15.07 -5.508 1 98.12 114 PHE B O 1
ATOM 3826 N N . GLY B 1 115 ? -6.148 15.289 -5 1 97.44 115 GLY B N 1
ATOM 3827 C CA . GLY B 1 115 ? -5.762 14.305 -6.004 1 97.44 115 GLY B CA 1
ATOM 3828 C C . GLY B 1 115 ? -6.348 12.93 -5.75 1 97.44 115 GLY B C 1
ATOM 3829 O O . GLY B 1 115 ? -6.742 12.234 -6.688 1 97.44 115 GLY B O 1
ATOM 3830 N N . MET B 1 116 ? -6.469 12.531 -4.527 1 98.19 116 MET B N 1
ATOM 3831 C CA . MET B 1 116 ? -7.004 11.219 -4.156 1 98.19 116 MET B CA 1
ATOM 3832 C C . MET B 1 116 ? -8.492 11.125 -4.496 1 98.19 116 MET B C 1
ATOM 3834 O O . MET B 1 116 ? -8.945 10.117 -5.027 1 98.19 116 MET B O 1
ATOM 3838 N N . PHE B 1 117 ? -9.273 12.18 -4.211 1 98.56 117 PHE B N 1
ATOM 3839 C CA . PHE B 1 117 ? -10.695 12.188 -4.531 1 98.56 117 PHE B CA 1
ATOM 3840 C C . PHE B 1 117 ? -10.906 12.234 -6.039 1 98.56 117 PHE B C 1
ATOM 3842 O O . PHE B 1 117 ? -11.789 11.547 -6.566 1 98.56 117 PHE B O 1
ATOM 3849 N N . ARG B 1 118 ? -10.062 13.008 -6.734 1 97.56 118 ARG B N 1
ATOM 3850 C CA . ARG B 1 118 ? -10.195 13.125 -8.18 1 97.56 118 ARG B CA 1
ATOM 3851 C C . ARG B 1 118 ? -9.859 11.812 -8.875 1 97.56 118 ARG B C 1
ATOM 3853 O O . ARG B 1 118 ? -10.461 11.461 -9.891 1 97.56 118 ARG B O 1
ATOM 3860 N N . ASP B 1 119 ? -8.891 11.125 -8.344 1 97.31 119 ASP B N 1
ATOM 3861 C CA . ASP B 1 119 ? -8.516 9.828 -8.898 1 97.31 119 ASP B CA 1
ATOM 3862 C C . ASP B 1 119 ? -9.703 8.875 -8.93 1 97.31 119 ASP B C 1
ATOM 3864 O O . ASP B 1 119 ? -9.742 7.945 -9.734 1 97.31 119 ASP B O 1
ATOM 3868 N N . HIS B 1 120 ? -10.695 9.047 -8.062 1 97.44 120 HIS B N 1
ATOM 3869 C CA . HIS B 1 120 ? -11.859 8.172 -7.988 1 97.44 120 HIS B CA 1
ATOM 3870 C C . HIS B 1 120 ? -13.07 8.812 -8.672 1 97.44 120 HIS B C 1
ATOM 3872 O O . HIS B 1 120 ? -14.188 8.312 -8.547 1 97.44 120 HIS B O 1
ATOM 3878 N N . GLY B 1 121 ? -12.852 9.992 -9.344 1 97.44 121 GLY B N 1
ATOM 3879 C CA . GLY B 1 121 ? -13.883 10.656 -10.117 1 97.44 121 GLY B CA 1
ATOM 3880 C C . GLY B 1 121 ? -14.93 11.344 -9.25 1 97.44 121 GLY B C 1
ATOM 3881 O O . GLY B 1 121 ? -16.078 11.477 -9.648 1 97.44 121 GLY B O 1
ATOM 3882 N N . LEU B 1 122 ? -14.586 11.742 -8.031 1 98.31 122 LEU B N 1
ATOM 3883 C CA . LEU B 1 122 ? -15.547 12.383 -7.137 1 98.31 122 LEU B CA 1
ATOM 3884 C C . LEU B 1 122 ? -15.648 13.875 -7.43 1 98.31 122 LEU B C 1
ATOM 3886 O O . LEU B 1 122 ? -14.648 14.508 -7.785 1 98.31 122 LEU B O 1
ATOM 3890 N N . ASN B 1 123 ? -16.828 14.391 -7.273 1 98.56 123 ASN B N 1
ATOM 3891 C CA . ASN B 1 123 ? -17.047 15.828 -7.309 1 98.56 123 ASN B CA 1
ATOM 3892 C C . ASN B 1 123 ? -16.719 16.484 -5.969 1 98.56 123 ASN B C 1
ATOM 3894 O O . ASN B 1 123 ? -17.281 16.109 -4.938 1 98.56 123 ASN B O 1
ATOM 3898 N N . ILE B 1 124 ? -15.844 17.453 -5.996 1 98.75 124 ILE B N 1
ATOM 3899 C CA . ILE B 1 124 ? -15.398 18.094 -4.754 1 98.75 124 ILE B CA 1
ATOM 3900 C C . ILE B 1 124 ? -16.172 19.375 -4.523 1 98.75 124 ILE B C 1
ATOM 3902 O O . ILE B 1 124 ? -16.188 20.266 -5.383 1 98.75 124 ILE B O 1
ATOM 3906 N N . VAL B 1 125 ? -16.828 19.438 -3.41 1 98.75 125 VAL B N 1
ATOM 3907 C CA . VAL B 1 125 ? -17.5 20.641 -2.932 1 98.75 125 VAL B CA 1
ATOM 3908 C C . VAL B 1 125 ? -16.844 21.125 -1.636 1 98.75 125 VAL B C 1
ATOM 3910 O O . VAL B 1 125 ? -16.391 20.312 -0.828 1 98.75 125 VAL B O 1
ATOM 3913 N N . THR B 1 126 ? -16.781 22.453 -1.396 1 98.62 126 THR B N 1
ATOM 3914 C CA . THR B 1 126 ? -16.047 22.969 -0.242 1 98.62 126 THR B CA 1
ATOM 3915 C C . THR B 1 126 ? -17 23.531 0.8 1 98.62 126 THR B C 1
ATOM 3917 O O . THR B 1 126 ? -18.016 24.141 0.451 1 98.62 126 THR B O 1
ATOM 3920 N N . ALA B 1 127 ? -16.703 23.281 1.993 1 98.69 127 ALA B N 1
ATOM 3921 C CA . ALA B 1 127 ? -17.328 23.922 3.148 1 98.69 127 ALA B CA 1
ATOM 3922 C C . ALA B 1 127 ? -16.344 24.812 3.883 1 98.69 127 ALA B C 1
ATOM 3924 O O . ALA B 1 127 ? -15.172 24.469 4.02 1 98.69 127 ALA B O 1
ATOM 3925 N N . PRO B 1 128 ? -16.797 25.906 4.395 1 98.12 128 PRO B N 1
ATOM 3926 C CA . PRO B 1 128 ? -15.867 26.859 5.012 1 98.12 128 PRO B CA 1
ATOM 3927 C C . PRO B 1 128 ? -15.359 26.391 6.375 1 98.12 128 PRO B C 1
ATOM 3929 O O . PRO B 1 128 ? -16.047 25.641 7.07 1 98.12 128 PRO B O 1
ATOM 3932 N N . VAL B 1 129 ? -14.172 26.766 6.703 1 98 129 VAL B N 1
ATOM 3933 C CA . VAL B 1 129 ? -13.539 26.578 8 1 98 129 VAL B CA 1
ATOM 3934 C C . VAL B 1 129 ? -13.367 27.922 8.703 1 98 129 VAL B C 1
ATOM 3936 O O . VAL B 1 129 ? -12.891 28.891 8.102 1 98 129 VAL B O 1
ATOM 3939 N N . ASP B 1 130 ? -13.828 28.047 9.922 1 96.88 130 ASP B N 1
ATOM 3940 C CA . ASP B 1 130 ? -13.625 29.25 10.703 1 96.88 130 ASP B CA 1
ATOM 3941 C C . ASP B 1 130 ? -12.695 29 11.883 1 96.88 130 ASP B C 1
ATOM 3943 O O . ASP B 1 130 ? -11.914 28.047 11.867 1 96.88 130 ASP B O 1
ATOM 3947 N N . GLU B 1 131 ? -12.664 29.812 12.844 1 95.75 131 GLU B N 1
ATOM 3948 C CA . GLU B 1 131 ? -11.719 29.75 13.945 1 95.75 131 GLU B CA 1
ATOM 3949 C C . GLU B 1 131 ? -11.969 28.531 14.82 1 95.75 131 GLU B C 1
ATOM 3951 O O . GLU B 1 131 ? -11.125 28.156 15.641 1 95.75 131 GLU B O 1
ATOM 3956 N N . GLN B 1 132 ? -13.102 27.922 14.555 1 96.31 132 GLN B N 1
ATOM 3957 C CA . GLN B 1 132 ? -13.438 26.734 15.344 1 96.31 132 GLN B CA 1
ATOM 3958 C C . GLN B 1 132 ? -13.508 25.484 14.453 1 96.31 132 GLN B C 1
ATOM 3960 O O . GLN B 1 132 ? -14.086 24.469 14.852 1 96.31 132 GLN B O 1
ATOM 3965 N N . GLY B 1 133 ? -13 25.578 13.289 1 97.75 133 GLY B N 1
ATOM 3966 C CA . GLY B 1 133 ? -12.992 24.422 12.406 1 97.75 133 GLY B CA 1
ATOM 3967 C C . GLY B 1 133 ? -14.125 24.453 11.391 1 97.75 133 GLY B C 1
ATOM 3968 O O . GLY B 1 133 ? -14.578 25.516 10.984 1 97.75 133 GLY B O 1
ATOM 3969 N N . LEU B 1 134 ? -14.5 23.312 10.883 1 98.69 134 LEU B N 1
ATOM 3970 C CA . LEU B 1 134 ? -15.547 23.141 9.875 1 98.69 134 LEU B CA 1
ATOM 3971 C C . LEU B 1 134 ? -16.828 23.844 10.297 1 98.69 134 LEU B C 1
ATOM 3973 O O . LEU B 1 134 ? -17.297 23.672 11.422 1 98.69 134 LEU B O 1
ATOM 3977 N N . ASP B 1 135 ? -17.359 24.734 9.414 1 98.69 135 ASP B N 1
ATOM 3978 C CA . ASP B 1 135 ? -18.656 25.344 9.648 1 98.69 135 ASP B CA 1
ATOM 3979 C C . ASP B 1 135 ? -19.781 24.359 9.367 1 98.69 135 ASP B C 1
ATOM 3981 O O . ASP B 1 135 ? -20.281 24.281 8.242 1 98.69 135 ASP B O 1
ATOM 3985 N N . VAL B 1 136 ? -20.281 23.75 10.414 1 98.56 136 VAL B N 1
ATOM 3986 C CA . VAL B 1 136 ? -21.234 22.656 10.273 1 98.56 136 VAL B CA 1
ATOM 3987 C C . VAL B 1 136 ? -22.609 23.219 9.875 1 98.56 136 VAL B C 1
ATOM 3989 O O . VAL B 1 136 ? -23.406 22.531 9.25 1 98.56 136 VAL B O 1
ATOM 3992 N N . ASP B 1 137 ? -22.875 24.516 10.211 1 97.94 137 ASP B N 1
ATOM 3993 C CA . ASP B 1 137 ? -24.109 25.141 9.75 1 97.94 137 ASP B CA 1
ATOM 3994 C C . ASP B 1 137 ? -24.109 25.297 8.234 1 97.94 137 ASP B C 1
ATOM 3996 O O . ASP B 1 137 ? -25.094 24.969 7.566 1 97.94 137 ASP B O 1
ATOM 4000 N N . ALA B 1 138 ? -23.031 25.828 7.73 1 98.38 138 ALA B N 1
ATOM 4001 C CA . ALA B 1 138 ? -22.891 25.938 6.281 1 98.38 138 ALA B CA 1
ATOM 4002 C C . ALA B 1 138 ? -22.938 24.547 5.625 1 98.38 138 ALA B C 1
ATOM 4004 O O . ALA B 1 138 ? -23.5 24.391 4.547 1 98.38 138 ALA B O 1
ATOM 4005 N N . LEU B 1 139 ? -22.328 23.625 6.281 1 98.69 139 LEU B N 1
ATOM 4006 C CA . LEU B 1 139 ? -22.297 22.266 5.777 1 98.69 139 LEU B CA 1
ATOM 4007 C C . LEU B 1 139 ? -23.719 21.703 5.641 1 98.69 139 LEU B C 1
ATOM 4009 O O . LEU B 1 139 ? -24.016 20.984 4.688 1 98.69 139 L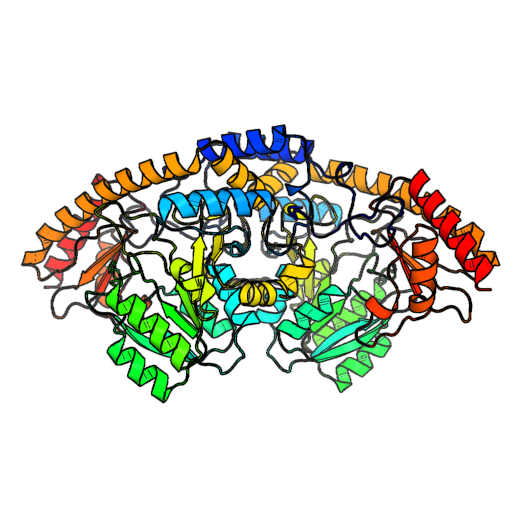EU B O 1
ATOM 4013 N N . GLU B 1 140 ? -24.531 21.984 6.598 1 98.31 140 GLU B N 1
ATOM 4014 C CA . GLU B 1 140 ? -25.906 21.484 6.57 1 98.31 140 GLU B CA 1
ATOM 4015 C C . GLU B 1 140 ? -26.609 21.891 5.285 1 98.31 140 GLU B C 1
ATOM 4017 O O . GLU B 1 140 ? -27.297 21.078 4.664 1 98.31 140 GLU B O 1
ATOM 4022 N N . THR B 1 141 ? -26.406 23.094 4.875 1 98.31 141 THR B N 1
ATOM 4023 C CA . THR B 1 141 ? -26.984 23.594 3.639 1 98.31 141 THR B CA 1
ATOM 4024 C C . THR B 1 141 ? -26.406 22.875 2.428 1 98.31 141 THR B C 1
ATOM 4026 O O . THR B 1 141 ? -27.156 22.484 1.517 1 98.31 141 THR B O 1
ATOM 4029 N N . LEU B 1 142 ? -25.141 22.703 2.432 1 98.56 142 LEU B N 1
ATOM 4030 C CA . LEU B 1 142 ? -24.453 22.047 1.327 1 98.56 142 LEU B CA 1
ATOM 4031 C C . LEU B 1 142 ? -24.906 20.594 1.201 1 98.56 142 LEU B C 1
ATOM 4033 O O . LEU B 1 142 ? -25.062 20.078 0.09 1 98.56 142 LEU B O 1
ATOM 4037 N N . VAL B 1 143 ? -25.094 19.938 2.357 1 98.56 143 VAL B N 1
ATOM 4038 C CA . VAL B 1 143 ? -25.516 18.531 2.389 1 98.56 143 VAL B CA 1
ATOM 4039 C C . VAL B 1 143 ? -26.906 18.406 1.763 1 98.56 143 VAL B C 1
ATOM 4041 O O . VAL B 1 143 ? -27.156 17.469 0.99 1 98.56 143 VAL B O 1
ATOM 4044 N N . ALA B 1 144 ? -27.75 19.328 2.121 1 97.56 144 ALA B N 1
ATOM 4045 C CA . ALA B 1 144 ? -29.094 19.312 1.559 1 97.56 144 ALA B CA 1
ATOM 4046 C C . ALA B 1 144 ? -29.062 19.531 0.048 1 97.56 144 ALA B C 1
ATOM 4048 O O . ALA B 1 144 ? -29.859 18.938 -0.688 1 97.56 144 ALA B O 1
ATOM 4049 N N . GLN B 1 145 ? -28.141 20.281 -0.403 1 98.12 145 GLN B N 1
ATOM 4050 C CA . GLN B 1 145 ? -28.062 20.656 -1.808 1 98.12 145 GLN B CA 1
ATOM 4051 C C . GLN B 1 145 ? -27.375 19.578 -2.633 1 98.12 145 GLN B C 1
ATOM 4053 O O . GLN B 1 145 ? -27.797 19.281 -3.754 1 98.12 145 GLN B O 1
ATOM 4058 N N . HIS B 1 146 ? -26.312 18.953 -2.066 1 98.44 146 HIS B N 1
ATOM 4059 C CA . HIS B 1 146 ? -25.422 18.141 -2.898 1 98.44 146 HIS B CA 1
ATOM 4060 C C . HIS B 1 146 ? -25.547 16.672 -2.564 1 98.44 146 HIS B C 1
ATOM 4062 O O . HIS B 1 146 ? -25.094 15.812 -3.326 1 98.44 146 HIS B O 1
ATOM 4068 N N . ARG B 1 147 ? -26.188 16.297 -1.452 1 97.75 147 ARG B N 1
ATOM 4069 C CA . ARG B 1 147 ? -26.344 14.914 -1.022 1 97.75 147 ARG B CA 1
ATOM 4070 C C . ARG B 1 147 ? -25.047 14.141 -1.139 1 97.75 147 ARG B C 1
ATOM 4072 O O . ARG B 1 147 ? -24.969 13.133 -1.85 1 97.75 147 ARG B O 1
ATOM 4079 N N . PRO B 1 148 ? -23.984 14.602 -0.432 1 98.88 148 PRO B N 1
ATOM 4080 C CA . PRO B 1 148 ? -22.656 13.977 -0.563 1 98.88 148 PRO B CA 1
ATOM 4081 C C . PRO B 1 148 ? -22.625 12.539 -0.068 1 98.88 148 PRO B C 1
ATOM 4083 O O . PRO B 1 148 ? -23.453 12.148 0.77 1 98.88 148 PRO B O 1
ATOM 4086 N N . LYS B 1 149 ? -21.719 11.789 -0.628 1 98.81 149 LYS B N 1
ATOM 4087 C CA . LYS B 1 149 ? -21.438 10.453 -0.103 1 98.81 149 LYS B CA 1
ATOM 4088 C C . LYS B 1 149 ? -20.438 10.523 1.049 1 98.81 149 LYS B C 1
ATOM 4090 O O . LYS B 1 149 ? -20.469 9.688 1.954 1 98.81 149 LYS B O 1
ATOM 4095 N N . LEU B 1 150 ? -19.516 11.477 1.003 1 98.88 150 LEU B N 1
ATOM 4096 C CA . LEU B 1 150 ? -18.453 11.641 1.99 1 98.88 150 LEU B CA 1
ATOM 4097 C C . LEU B 1 150 ? -18.344 13.102 2.426 1 98.88 150 LEU B C 1
ATOM 4099 O O . LEU B 1 150 ? -18.547 14.008 1.618 1 98.88 150 LEU B O 1
ATOM 4103 N N . VAL B 1 151 ? -18.047 13.312 3.645 1 98.94 151 VAL B N 1
ATOM 4104 C CA . VAL B 1 151 ? -17.531 14.57 4.168 1 98.94 151 VAL B CA 1
ATOM 4105 C C . VAL B 1 151 ? -16.156 14.344 4.797 1 98.94 151 VAL B C 1
ATOM 4107 O O . VAL B 1 151 ? -16.031 13.57 5.746 1 98.94 151 VAL B O 1
ATOM 4110 N N . TYR B 1 152 ? -15.188 14.961 4.227 1 98.94 152 TYR B N 1
ATOM 4111 C CA . TYR B 1 152 ? -13.812 14.859 4.699 1 98.94 152 TYR B CA 1
ATOM 4112 C C . TYR B 1 152 ? -13.461 16.016 5.629 1 98.94 152 TYR B C 1
ATOM 4114 O O . TYR B 1 152 ? -13.633 17.188 5.266 1 98.94 152 TYR B O 1
ATOM 4122 N N . THR B 1 153 ? -12.961 15.68 6.832 1 98.88 153 THR B N 1
ATOM 4123 C CA . THR B 1 153 ? -12.617 16.719 7.797 1 98.88 153 THR B CA 1
ATOM 4124 C C . THR B 1 153 ? -11.328 16.359 8.539 1 98.88 153 THR B C 1
ATOM 4126 O O . THR B 1 153 ? -11.008 15.18 8.711 1 98.88 153 THR B O 1
ATOM 4129 N N . ILE B 1 154 ? -10.555 17.266 8.867 1 98.81 154 ILE B N 1
ATOM 4130 C CA . ILE B 1 154 ? -9.43 17.188 9.797 1 98.81 154 ILE B CA 1
ATOM 4131 C C . ILE B 1 154 ? -9.789 17.875 11.109 1 98.81 154 ILE B C 1
ATOM 4133 O O . ILE B 1 154 ? -9.547 19.078 11.273 1 98.81 154 ILE B O 1
ATOM 4137 N N . PRO B 1 155 ? -10.273 17.141 12.031 1 98.5 155 PRO B N 1
ATOM 4138 C CA . PRO B 1 155 ? -11.023 17.766 13.125 1 98.5 155 PRO B CA 1
ATOM 4139 C C . PRO B 1 155 ? -10.117 18.25 14.258 1 98.5 155 PRO B C 1
ATOM 4141 O O . PRO B 1 155 ? -10.578 18.953 15.164 1 98.5 155 PRO B O 1
ATOM 4144 N N . VAL B 1 156 ? -8.867 17.859 14.266 1 98.12 156 VAL B N 1
ATOM 4145 C CA . VAL B 1 156 ? -7.961 18.25 15.336 1 98.12 156 VAL B CA 1
ATOM 4146 C C . VAL B 1 156 ? -6.66 18.797 14.734 1 98.12 156 VAL B C 1
ATOM 4148 O O . VAL B 1 156 ? -6.035 18.141 13.898 1 98.12 156 VAL B O 1
ATOM 4151 N N . HIS B 1 157 ? -6.301 20.031 15.234 1 98.25 157 HIS B N 1
ATOM 4152 C CA . HIS B 1 157 ? -5.105 20.688 14.711 1 98.25 157 HIS B CA 1
ATOM 4153 C C . HIS B 1 157 ? -5.074 20.641 13.188 1 98.25 157 HIS B C 1
ATOM 4155 O O . HIS B 1 157 ? -4.09 20.188 12.594 1 98.25 157 HIS B O 1
ATOM 4161 N N . GLN B 1 158 ? -6.094 21.203 12.633 1 98.44 158 GLN B N 1
ATOM 4162 C CA . GLN B 1 158 ? -6.449 21.094 11.219 1 98.44 158 GLN B CA 1
ATOM 4163 C C . GLN B 1 158 ? -5.305 21.562 10.328 1 98.44 158 GLN B C 1
ATOM 4165 O O . GLN B 1 158 ? -4.672 22.578 10.609 1 98.44 158 GLN B O 1
ATOM 4170 N N . ASN B 1 159 ? -4.891 20.797 9.367 1 98.5 159 ASN B N 1
ATOM 4171 C CA . ASN B 1 159 ? -3.967 21.172 8.312 1 98.5 159 ASN B CA 1
ATOM 4172 C C . ASN B 1 159 ? -4.699 21.828 7.137 1 98.5 159 ASN B C 1
ATOM 4174 O O . ASN B 1 159 ? -5.426 21.156 6.406 1 98.5 159 ASN B O 1
ATOM 4178 N N . PRO B 1 160 ? -4.574 23.047 7.004 1 98.19 160 PRO B N 1
ATOM 4179 C CA . PRO B 1 160 ? -3.439 23.859 7.449 1 98.19 160 PRO B CA 1
ATOM 4180 C C . PRO B 1 160 ? -3.797 24.797 8.602 1 98.19 160 PRO B C 1
ATOM 4182 O O . PRO B 1 160 ? -2.914 25.438 9.188 1 98.19 160 PRO B O 1
ATOM 4185 N N . ALA B 1 161 ? -4.992 24.859 9.055 1 97.62 161 ALA B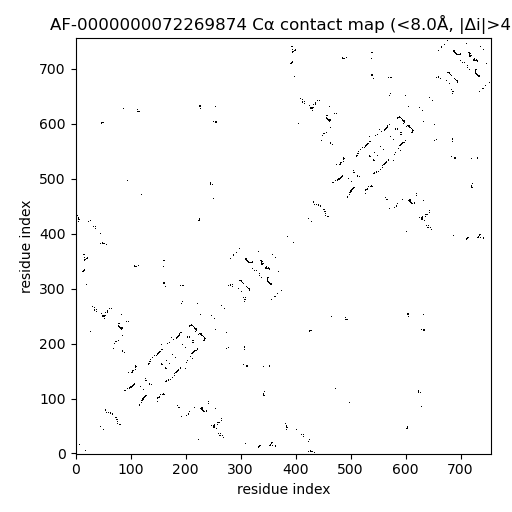 N 1
ATOM 4186 C CA . ALA B 1 161 ? -5.52 26 9.797 1 97.62 161 ALA B CA 1
ATOM 4187 C C . ALA B 1 161 ? -5.152 25.922 11.273 1 97.62 161 ALA B C 1
ATOM 4189 O O . ALA B 1 161 ? -5.262 26.906 12.008 1 97.62 161 ALA B O 1
ATOM 4190 N N . GLY B 1 162 ? -4.809 24.734 11.695 1 97.56 162 GLY B N 1
ATOM 4191 C CA . GLY B 1 162 ? -4.387 24.562 13.078 1 97.56 162 GLY B CA 1
ATOM 4192 C C . GLY B 1 162 ? -5.543 24.562 14.062 1 97.56 162 GLY B C 1
ATOM 4193 O O . GLY B 1 162 ? -5.336 24.438 15.273 1 97.56 162 GLY B O 1
ATOM 4194 N N . VAL B 1 163 ? -6.734 24.672 13.586 1 97.62 163 VAL B N 1
ATOM 4195 C CA . VAL B 1 163 ? -7.91 24.781 14.438 1 97.62 163 VAL B CA 1
ATOM 4196 C C . VAL B 1 163 ? -8.438 23.391 14.789 1 97.62 163 VAL B C 1
ATOM 4198 O O . VAL B 1 163 ? -8.102 22.422 14.117 1 97.62 163 VAL B O 1
ATOM 4201 N N . THR B 1 164 ? -9.188 23.281 15.836 1 98.25 164 THR B N 1
ATOM 4202 C CA . THR B 1 164 ? -9.773 22.047 16.344 1 98.25 164 THR B CA 1
ATOM 4203 C C . THR B 1 164 ? -11.289 22.172 16.453 1 98.25 164 THR B C 1
ATOM 4205 O O . THR B 1 164 ? -11.797 23.125 17.047 1 98.25 164 THR B O 1
ATOM 4208 N N . LEU B 1 165 ? -11.961 21.266 15.828 1 98.56 165 LEU B N 1
ATOM 4209 C CA . LEU B 1 165 ? -13.414 21.219 15.859 1 98.56 165 LEU B CA 1
ATOM 4210 C C . LEU B 1 165 ? -13.922 20.922 17.266 1 98.56 165 LEU B C 1
ATOM 4212 O O . LEU B 1 165 ? -13.586 19.875 17.844 1 98.56 165 LEU B O 1
ATOM 4216 N N . PRO B 1 166 ? -14.695 21.844 17.844 1 98.06 166 PRO B N 1
ATOM 4217 C CA . PRO B 1 166 ? -15.164 21.594 19.203 1 98.06 166 PRO B CA 1
ATOM 4218 C C . PRO B 1 166 ? -16.188 20.469 19.297 1 98.06 166 PRO B C 1
ATOM 4220 O O . PRO B 1 166 ? -16.75 20.062 18.281 1 98.06 166 PRO B O 1
ATOM 4223 N N . GLN B 1 167 ? -16.422 19.984 20.484 1 97.88 167 GLN B N 1
ATOM 4224 C CA . GLN B 1 167 ? -17.281 18.844 20.75 1 97.88 167 GLN B CA 1
ATOM 4225 C C . GLN B 1 167 ? -18.672 19.062 20.172 1 97.88 167 GLN B C 1
ATOM 4227 O O . GLN B 1 167 ? -19.25 18.156 19.578 1 97.88 167 GLN B O 1
ATOM 4232 N N . GLU B 1 168 ? -19.203 20.234 20.344 1 98 168 GLU B N 1
ATOM 4233 C CA . GLU B 1 168 ? -20.562 20.531 19.906 1 98 168 GLU B CA 1
ATOM 4234 C C . GLU B 1 168 ? -20.688 20.391 18.391 1 98 168 GLU B C 1
ATOM 4236 O O . GLU B 1 168 ? -21.672 19.812 17.891 1 98 168 GLU B O 1
ATOM 4241 N N . ARG B 1 169 ? -19.703 20.875 17.656 1 98.5 169 ARG B N 1
ATOM 4242 C CA . ARG B 1 169 ? -19.734 20.781 16.203 1 98.5 169 ARG B CA 1
ATOM 4243 C C . ARG B 1 169 ? -19.516 19.344 15.742 1 98.5 169 ARG B C 1
ATOM 4245 O O . ARG B 1 169 ? -20.062 18.922 14.727 1 98.5 169 ARG B O 1
ATOM 4252 N N . ARG B 1 170 ? -18.719 18.578 16.484 1 98.62 170 ARG B N 1
ATOM 4253 C CA . ARG B 1 170 ? -18.547 17.156 16.188 1 98.62 170 ARG B CA 1
ATOM 4254 C C . ARG B 1 170 ? -19.875 16.422 16.297 1 98.62 170 ARG B C 1
ATOM 4256 O O . ARG B 1 170 ? -20.234 15.656 15.391 1 98.62 170 ARG B O 1
ATOM 4263 N N . GLU B 1 171 ? -20.547 16.656 17.391 1 98.5 171 GLU B N 1
ATOM 4264 C CA . GLU B 1 171 ? -21.844 16.016 17.625 1 98.5 171 GLU B CA 1
ATOM 4265 C C . GLU B 1 171 ? -22.844 16.375 16.531 1 98.5 171 GLU B C 1
ATOM 4267 O O . GLU B 1 171 ? -23.578 15.516 16.047 1 98.5 171 GLU B O 1
ATOM 4272 N N . LYS B 1 172 ? -22.844 17.641 16.219 1 98.69 172 LYS B N 1
ATOM 4273 C CA . LYS B 1 172 ? -23.75 18.109 15.164 1 98.69 172 LYS B CA 1
ATOM 4274 C C . LYS B 1 172 ? -23.406 17.438 13.836 1 98.69 172 LYS B C 1
ATOM 4276 O O . LYS B 1 172 ? -24.312 17.047 13.086 1 98.69 172 LYS B O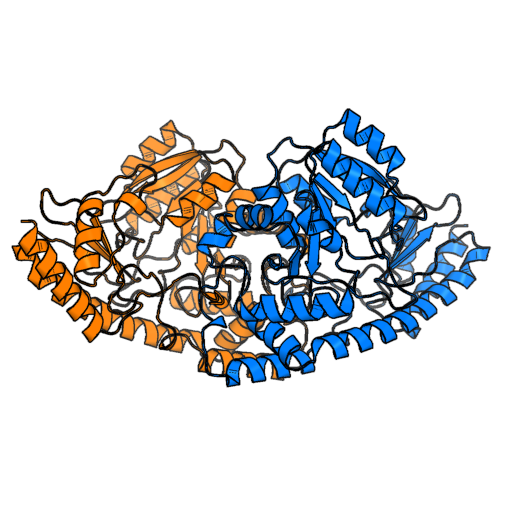 1
ATOM 4281 N N . LEU B 1 173 ? -22.156 17.344 13.523 1 98.81 173 LEU B N 1
ATOM 4282 C CA . LEU B 1 173 ? -21.703 16.703 12.289 1 98.81 173 LEU B CA 1
ATOM 4283 C C . LEU B 1 173 ? -22.156 15.25 12.219 1 98.81 173 LEU B C 1
ATOM 4285 O O . LEU B 1 173 ? -22.641 14.797 11.188 1 98.81 173 LEU B O 1
ATOM 4289 N N . VAL B 1 174 ? -22.016 14.492 13.312 1 98.81 174 VAL B N 1
ATOM 4290 C CA . VAL B 1 174 ? -22.406 13.086 13.375 1 98.81 174 VAL B CA 1
ATOM 4291 C C . VAL B 1 174 ? -23.906 12.961 13.195 1 98.81 174 VAL B C 1
ATOM 4293 O O . VAL B 1 174 ? -24.391 12.078 12.477 1 98.81 174 VAL B O 1
ATOM 4296 N N . ARG B 1 175 ? -24.625 13.867 13.828 1 98.44 175 ARG B N 1
ATOM 4297 C CA . ARG B 1 175 ? -26.078 13.859 13.68 1 98.44 175 ARG B CA 1
ATOM 4298 C C . ARG B 1 175 ? -26.469 14.086 12.219 1 98.44 175 ARG B C 1
ATOM 4300 O O . ARG B 1 175 ? -27.359 13.398 11.703 1 98.44 175 ARG B O 1
ATOM 4307 N N . LEU B 1 176 ? -25.844 15.055 11.578 1 98.56 176 LEU B N 1
ATOM 4308 C CA . LEU B 1 176 ? -26.125 15.328 10.172 1 98.56 176 LEU B CA 1
ATOM 4309 C C . LEU B 1 176 ? -25.828 14.102 9.312 1 98.56 176 LEU B C 1
ATOM 4311 O O . LEU B 1 176 ? -26.578 13.797 8.383 1 98.56 176 LEU B O 1
ATOM 4315 N N . ALA B 1 177 ? -24.719 13.422 9.617 1 98.81 177 ALA B N 1
ATOM 4316 C CA . ALA B 1 177 ? -24.328 12.227 8.867 1 98.81 177 ALA B CA 1
ATOM 4317 C C . ALA B 1 177 ? -25.391 11.141 8.992 1 98.81 177 ALA B C 1
ATOM 4319 O O . ALA B 1 177 ? -25.719 10.469 8.008 1 98.81 177 ALA B O 1
ATOM 4320 N N . GLN B 1 178 ? -25.938 10.922 10.164 1 98 178 GLN B N 1
ATOM 4321 C CA . GLN B 1 178 ? -26.969 9.922 10.414 1 98 178 GLN B CA 1
ATOM 4322 C C . GLN B 1 178 ? -28.266 10.273 9.703 1 98 178 GLN B C 1
ATOM 4324 O O . GLN B 1 178 ? -28.938 9.406 9.141 1 98 178 GLN B O 1
ATOM 4329 N N . GLU B 1 179 ? -28.578 11.547 9.758 1 97.94 179 GLU B N 1
ATOM 4330 C CA . GLU B 1 179 ? -29.828 12.023 9.172 1 97.94 179 GLU B CA 1
ATOM 4331 C C . GLU B 1 179 ? -29.797 11.938 7.645 1 97.94 179 GLU B C 1
ATOM 4333 O O . GLU B 1 179 ? -30.812 11.609 7.016 1 97.94 179 GLU B O 1
ATOM 4338 N N . HIS B 1 180 ? -28.641 12.242 7.059 1 98.19 180 HIS B N 1
ATOM 4339 C CA . HIS B 1 180 ? -28.594 12.391 5.609 1 98.19 180 HIS B CA 1
ATOM 4340 C C . HIS B 1 180 ? -27.891 11.211 4.957 1 98.19 180 HIS B C 1
ATOM 4342 O O . HIS B 1 180 ? -27.859 11.102 3.729 1 98.19 180 HIS B O 1
ATOM 4348 N N . GLY B 1 181 ? -27.234 10.367 5.738 1 97.94 181 GLY B N 1
ATOM 4349 C CA . GLY B 1 181 ? -26.719 9.086 5.266 1 97.94 181 GLY B CA 1
ATOM 4350 C C . GLY B 1 181 ? -25.344 9.18 4.633 1 97.94 181 GLY B C 1
ATOM 4351 O O . GLY B 1 181 ? -24.953 8.312 3.852 1 97.94 181 GLY B O 1
ATOM 4352 N N . PHE B 1 182 ? -24.578 10.258 4.836 1 98.69 182 PHE B N 1
ATOM 4353 C CA . PHE B 1 182 ? -23.219 10.336 4.32 1 98.69 182 PHE B CA 1
ATOM 4354 C C . PHE B 1 182 ? -22.219 9.812 5.348 1 98.69 182 PHE B C 1
ATOM 4356 O O . PHE B 1 182 ? -22.562 9.648 6.523 1 98.69 182 PHE B O 1
ATOM 4363 N N . THR B 1 183 ? -21.016 9.438 4.898 1 98.88 183 THR B N 1
ATOM 4364 C CA . THR B 1 183 ? -19.938 8.969 5.758 1 98.88 183 THR B CA 1
ATOM 4365 C C . THR B 1 183 ? -18.984 10.109 6.082 1 98.88 183 THR B C 1
ATOM 4367 O O . THR B 1 183 ? -18.578 10.859 5.195 1 98.88 183 THR B O 1
ATOM 4370 N N . ILE B 1 184 ? -18.703 10.297 7.391 1 98.94 184 ILE B N 1
ATOM 4371 C CA . ILE B 1 184 ? -17.656 11.219 7.816 1 98.94 184 ILE B CA 1
ATOM 4372 C C . ILE B 1 184 ? -16.297 10.539 7.715 1 98.94 184 ILE B C 1
ATOM 4374 O O . ILE B 1 184 ? -16.062 9.492 8.328 1 98.94 184 ILE B O 1
ATOM 4378 N N . LEU B 1 185 ? -15.445 11.008 6.906 1 98.88 185 LEU B N 1
ATOM 4379 C CA . LEU B 1 185 ? -14.039 10.633 6.895 1 98.88 185 LEU B CA 1
ATOM 4380 C C . LEU B 1 185 ? -13.211 11.594 7.75 1 98.88 185 LEU B C 1
ATOM 4382 O O . LEU B 1 185 ? -12.805 12.656 7.281 1 98.88 185 LEU B O 1
ATOM 4386 N N . ALA B 1 186 ? -12.945 11.227 8.953 1 98.94 186 ALA B N 1
ATOM 4387 C CA . ALA B 1 186 ? -12.227 12.07 9.898 1 98.94 186 ALA B CA 1
ATOM 4388 C C . ALA B 1 186 ? -10.734 11.766 9.883 1 98.94 186 ALA B C 1
ATOM 4390 O O . ALA B 1 186 ? -10.297 10.734 10.398 1 98.94 186 ALA B O 1
ATOM 4391 N N . ASP B 1 187 ? -9.969 12.602 9.289 1 98.75 187 ASP B N 1
ATOM 4392 C CA . ASP B 1 187 ? -8.516 12.516 9.234 1 98.75 187 ASP B CA 1
ATOM 4393 C C . ASP B 1 187 ? -7.883 13.031 10.523 1 98.75 187 ASP B C 1
ATOM 4395 O O . ASP B 1 187 ? -7.699 14.242 10.688 1 98.75 187 ASP B O 1
ATOM 4399 N N . GLU B 1 188 ? -7.473 12.125 11.352 1 98.5 188 GLU B N 1
ATOM 4400 C CA . GLU B 1 188 ? -7.082 12.508 12.711 1 98.5 188 GLU B CA 1
ATOM 4401 C C . GLU B 1 188 ? -5.609 12.203 12.961 1 98.5 188 GLU B C 1
ATOM 4403 O O . GLU B 1 188 ? -5.246 11.703 14.023 1 98.5 188 GLU B O 1
ATOM 4408 N N . VAL B 1 189 ? -4.785 12.508 12.016 1 98.25 189 VAL B N 1
ATOM 4409 C CA . VAL B 1 189 ? -3.359 12.203 12.078 1 98.25 189 VAL B CA 1
ATOM 4410 C C . VAL B 1 189 ? -2.703 13.016 13.188 1 98.25 189 VAL B C 1
ATOM 4412 O O . VAL B 1 189 ? -1.622 12.664 13.672 1 98.25 189 VAL B O 1
ATOM 4415 N N . TYR B 1 190 ? -3.379 14.094 13.711 1 98.31 190 TYR B N 1
ATOM 4416 C CA . TYR B 1 190 ? -2.754 14.969 14.695 1 98.31 190 TYR B CA 1
ATOM 4417 C C . TYR B 1 190 ? -3.385 14.773 16.078 1 98.31 190 TYR B C 1
ATOM 4419 O O . TYR B 1 190 ? -3.043 15.484 17.016 1 98.31 190 TYR B O 1
ATOM 4427 N N . GLN B 1 191 ? -4.332 13.852 16.203 1 97.56 191 GLN B N 1
ATOM 4428 C CA . GLN B 1 191 ? -5.07 13.641 17.438 1 97.56 191 GLN B CA 1
ATOM 4429 C C . GLN B 1 191 ? -4.121 13.391 18.609 1 97.56 191 GLN B C 1
ATOM 4431 O O . GLN B 1 191 ? -4.363 13.875 19.719 1 97.56 191 GLN B O 1
ATOM 4436 N N . LEU B 1 192 ? -3.027 12.734 18.375 1 97.94 192 LEU B N 1
ATOM 4437 C CA . LEU B 1 192 ? -2.111 12.328 19.438 1 97.94 192 LEU B CA 1
ATOM 4438 C C . LEU B 1 192 ? -0.981 13.344 19.594 1 97.94 192 LEU B C 1
ATOM 4440 O O . LEU B 1 192 ? -0.045 13.117 20.359 1 97.94 192 LEU B O 1
ATOM 4444 N N . LEU B 1 193 ? -1.037 14.43 18.875 1 98.19 193 LEU B N 1
ATOM 4445 C CA . LEU B 1 193 ? 0.019 15.438 18.891 1 98.19 193 LEU B CA 1
ATOM 4446 C C . LEU B 1 193 ? -0.483 16.75 19.484 1 98.19 193 LEU B C 1
ATOM 4448 O O . LEU B 1 193 ? -0.19 17.828 18.969 1 98.19 193 LEU B O 1
ATOM 4452 N N . THR B 1 194 ? -1.316 16.672 20.469 1 97.81 194 THR B N 1
ATOM 4453 C CA . THR B 1 194 ? -1.705 17.828 21.266 1 97.81 194 THR B CA 1
ATOM 4454 C C . THR B 1 194 ? -0.694 18.062 22.391 1 97.81 194 THR B C 1
ATOM 4456 O O . THR B 1 194 ? -0.438 17.188 23.203 1 97.81 194 THR B O 1
ATOM 4459 N N . PHE B 1 195 ? -0.091 19.203 22.406 1 96.38 195 PHE B N 1
ATOM 4460 C CA . PHE B 1 195 ? 0.952 19.422 23.406 1 96.38 195 PHE B CA 1
ATOM 4461 C C . PHE B 1 195 ? 0.524 20.484 24.406 1 96.38 195 PHE B C 1
ATOM 4463 O O . PHE B 1 195 ? 1.24 20.75 25.375 1 96.38 195 PHE B O 1
ATOM 4470 N N . GLU B 1 196 ? -0.599 21.109 24.203 1 95.06 196 GLU B N 1
ATOM 4471 C CA . GLU B 1 196 ? -1.229 22 25.188 1 95.06 196 GLU B CA 1
ATOM 4472 C C . GLU B 1 196 ? -2.725 21.703 25.297 1 95.06 196 GLU B C 1
ATOM 4474 O O . GLU B 1 196 ? -3.436 21.672 24.297 1 95.06 196 GLU B O 1
ATOM 4479 N N . GLY B 1 197 ? -3.156 21.484 26.531 1 93.19 197 GLY B N 1
ATOM 4480 C CA . GLY B 1 197 ? -4.566 21.188 26.75 1 93.19 197 GLY B CA 1
ATOM 4481 C C . GLY B 1 197 ? -4.953 19.781 26.359 1 93.19 197 GLY B C 1
ATOM 4482 O O . GLY B 1 197 ? -4.09 18.906 26.203 1 93.19 197 GLY B O 1
ATOM 4483 N N . THR B 1 198 ? -6.289 19.578 26.375 1 92.25 198 THR B N 1
ATOM 4484 C CA . THR B 1 198 ? -6.859 18.297 25.969 1 92.25 198 THR B CA 1
ATOM 4485 C C . THR B 1 198 ? -7.801 18.469 24.781 1 92.25 198 THR B C 1
ATOM 4487 O O . THR B 1 198 ? -8.75 19.266 24.844 1 92.25 198 THR B O 1
ATOM 4490 N N . PRO B 1 199 ? -7.457 17.781 23.75 1 92.25 199 PRO B N 1
ATOM 4491 C CA . PRO B 1 199 ? -8.383 17.906 22.609 1 92.25 199 PRO B CA 1
ATOM 4492 C C . PRO B 1 199 ? -9.711 17.188 22.859 1 92.25 199 PRO B C 1
ATOM 4494 O O . PRO B 1 199 ? -9.805 16.344 23.766 1 92.25 199 PRO B O 1
ATOM 4497 N N . PRO B 1 200 ? -10.789 17.625 22.031 1 95.44 200 PRO B N 1
ATOM 4498 C CA . PRO B 1 200 ? -12.016 16.828 22.078 1 95.44 200 PRO B CA 1
ATOM 4499 C C . PRO B 1 200 ? -11.781 15.367 21.703 1 95.44 200 PRO B C 1
ATOM 4501 O O . PRO B 1 200 ? -10.758 15.039 21.094 1 95.44 200 PRO B O 1
ATOM 4504 N N . PRO B 1 201 ? -12.719 14.516 22.047 1 96.06 201 PRO B N 1
ATOM 4505 C CA . PRO B 1 201 ? -12.562 13.094 21.719 1 96.06 201 PRO B CA 1
ATOM 4506 C C . PRO B 1 201 ? -12.43 12.852 20.219 1 96.06 201 PRO B C 1
ATOM 4508 O O . PRO B 1 201 ? -13.07 13.539 19.406 1 96.06 201 PRO B O 1
ATOM 4511 N N . SER B 1 202 ? -11.609 11.812 19.922 1 98.19 202 SER B N 1
ATOM 4512 C CA . SER B 1 202 ? -11.531 11.328 18.547 1 98.19 202 SER B CA 1
ATOM 4513 C C . SER B 1 202 ? -12.906 10.93 18.016 1 98.19 202 SER B C 1
ATOM 4515 O O . SER B 1 202 ? -13.781 10.539 18.781 1 98.19 202 SER B O 1
ATOM 4517 N N . PHE B 1 203 ? -13.078 11.062 16.703 1 98.75 203 PHE B N 1
ATOM 4518 C CA . PHE B 1 203 ? -14.32 10.633 16.062 1 98.75 203 PHE B CA 1
ATOM 4519 C C . PHE B 1 203 ? -14.516 9.133 16.219 1 98.75 203 PHE B C 1
ATOM 4521 O O . PHE B 1 203 ? -15.617 8.617 16.016 1 98.75 203 PHE B O 1
ATOM 4528 N N . ALA B 1 204 ? -13.484 8.367 16.578 1 98.62 204 ALA B N 1
ATOM 4529 C CA . ALA B 1 204 ? -13.609 6.938 16.844 1 98.62 204 ALA B CA 1
ATOM 4530 C C . ALA B 1 204 ? -14.672 6.672 17.906 1 98.62 204 ALA B C 1
ATOM 4532 O O . ALA B 1 204 ? -15.219 5.574 17.984 1 98.62 204 ALA B O 1
ATOM 4533 N N . ALA B 1 205 ? -14.945 7.68 18.719 1 98.25 205 ALA B N 1
ATOM 4534 C CA . ALA B 1 205 ? -15.953 7.555 19.766 1 98.25 205 ALA B CA 1
ATOM 4535 C C . ALA B 1 205 ? -17.328 7.293 19.172 1 98.25 205 ALA B C 1
ATOM 4537 O O . ALA B 1 205 ? -18.219 6.773 19.844 1 98.25 205 ALA B O 1
ATOM 4538 N N . TRP B 1 206 ? -17.5 7.637 17.891 1 98.25 206 TRP B N 1
ATOM 4539 C CA . TRP B 1 206 ? -18.781 7.48 17.219 1 98.25 206 TRP B CA 1
ATOM 4540 C C . TRP B 1 206 ? -18.719 6.391 16.156 1 98.25 206 TRP B C 1
ATOM 4542 O O . TRP B 1 206 ? -19.547 6.344 15.25 1 98.25 206 TRP B O 1
ATOM 4552 N N . ALA B 1 207 ? -17.734 5.512 16.234 1 97.19 207 ALA B N 1
ATOM 4553 C CA . ALA B 1 207 ? -17.531 4.469 15.234 1 97.19 207 ALA B CA 1
ATOM 4554 C C . ALA B 1 207 ? -18.781 3.604 15.094 1 97.19 207 ALA B C 1
ATOM 4556 O O . ALA B 1 207 ? -19.109 3.162 13.984 1 97.19 207 ALA B O 1
ATOM 4557 N N . ASP B 1 208 ? -19.516 3.41 16.141 1 96.88 208 ASP B N 1
ATOM 4558 C CA . ASP B 1 208 ? -20.641 2.477 16.172 1 96.88 208 ASP B CA 1
ATOM 4559 C C . ASP B 1 208 ? -21.828 3.02 15.391 1 96.88 208 ASP B C 1
ATOM 4561 O O . ASP B 1 208 ? -22.781 2.281 15.086 1 96.88 208 ASP B O 1
ATOM 4565 N N . THR B 1 209 ? -21.828 4.305 15.008 1 96.62 209 THR B N 1
ATOM 4566 C CA . THR B 1 209 ? -22.953 4.898 14.297 1 96.62 209 THR B CA 1
ATOM 4567 C C . THR B 1 209 ? -23.031 4.363 12.875 1 96.62 209 THR B C 1
ATOM 4569 O O . THR B 1 209 ? -24.078 4.445 12.227 1 96.62 209 THR B O 1
ATOM 4572 N N . GLY B 1 210 ? -21.922 3.916 12.367 1 97.38 210 GLY B N 1
ATOM 4573 C CA . GLY B 1 210 ? -21.875 3.42 11 1 97.38 210 GLY B CA 1
ATOM 4574 C C . GLY B 1 210 ? -21.578 4.504 9.984 1 97.38 210 GLY B C 1
ATOM 4575 O O . GLY B 1 210 ? -21.25 4.207 8.828 1 97.38 210 GLY B O 1
ATOM 4576 N N . GLN B 1 211 ? -21.594 5.781 10.477 1 98.38 211 GLN B N 1
ATOM 4577 C CA . GLN B 1 211 ? -21.391 6.906 9.57 1 98.38 211 GLN B CA 1
ATOM 4578 C C . GLN B 1 211 ? -20 7.52 9.75 1 98.38 211 GLN B C 1
ATOM 4580 O O . GLN B 1 211 ? -19.625 8.453 9.039 1 98.38 211 GLN B O 1
ATOM 4585 N N . VAL B 1 212 ? -19.219 6.953 10.672 1 98.81 212 VAL B N 1
ATOM 4586 C CA . VAL B 1 212 ? -17.938 7.566 10.992 1 98.81 212 VAL B CA 1
ATOM 4587 C C . VAL B 1 212 ? -16.797 6.602 10.648 1 98.81 212 VAL B C 1
ATOM 4589 O O . VAL B 1 212 ? -16.812 5.441 11.062 1 98.81 212 VAL B O 1
ATOM 4592 N N . VAL B 1 213 ? -15.875 7.043 9.906 1 98.94 213 VAL B N 1
ATOM 4593 C CA . VAL B 1 213 ? -14.586 6.406 9.656 1 98.94 213 VAL B CA 1
ATOM 4594 C C . VAL B 1 213 ? -13.461 7.316 10.148 1 98.94 213 VAL B C 1
ATOM 4596 O O . VAL B 1 213 ? -13.148 8.328 9.516 1 98.94 213 VAL B O 1
ATOM 4599 N N . SER B 1 214 ? -12.945 6.965 11.297 1 98.88 214 SER B N 1
ATOM 4600 C CA . SER B 1 214 ? -11.844 7.719 11.898 1 98.88 214 SER B CA 1
ATOM 4601 C C . SER B 1 214 ? -10.492 7.172 11.453 1 98.88 214 SER B C 1
ATOM 4603 O O . SER B 1 214 ? -10.227 5.973 11.57 1 98.88 214 SER B O 1
ATOM 4605 N N . LEU B 1 215 ? -9.664 8.039 10.914 1 98.88 215 LEU B N 1
ATOM 4606 C CA . LEU B 1 215 ? -8.391 7.633 10.328 1 98.88 215 LEU B CA 1
ATOM 4607 C C . LEU B 1 215 ? -7.219 8.117 11.18 1 98.88 215 LEU B C 1
ATOM 4609 O O . LEU B 1 215 ? -7.109 9.312 11.461 1 98.88 215 LEU B O 1
ATOM 4613 N N . GLY B 1 216 ? -6.355 7.219 11.547 1 98.62 216 GLY B N 1
ATOM 4614 C CA . GLY B 1 216 ? -5.082 7.523 12.18 1 98.62 216 GLY B CA 1
ATOM 4615 C C . GLY B 1 216 ? -3.887 7.016 11.398 1 98.62 216 GLY B C 1
ATOM 4616 O O . GLY B 1 216 ? -4.035 6.18 10.5 1 98.62 216 GLY B O 1
ATOM 4617 N N . SER B 1 217 ? -2.746 7.535 11.68 1 98.19 217 SER B N 1
ATOM 4618 C CA . SER B 1 217 ? -1.539 7.141 10.961 1 98.19 217 SER B CA 1
ATOM 4619 C C . SER B 1 217 ? -0.31 7.223 11.859 1 98.19 217 SER B C 1
ATOM 4621 O O . SER B 1 217 ? -0.249 8.055 12.766 1 98.19 217 SER B O 1
ATOM 4623 N N . PHE B 1 218 ? 0.635 6.43 11.602 1 98.31 218 PHE B N 1
ATOM 4624 C CA . PHE B 1 218 ? 1.92 6.48 12.289 1 98.31 218 PHE B CA 1
ATOM 4625 C C . PHE B 1 218 ? 2.855 7.477 11.617 1 98.31 218 PHE B C 1
ATOM 4627 O O . PHE B 1 218 ? 3.943 7.758 12.125 1 98.31 218 PHE B O 1
ATOM 4634 N N . SER B 1 219 ? 2.463 8.086 10.531 1 97.31 219 SER B N 1
ATOM 4635 C CA . SER B 1 219 ? 3.33 8.938 9.719 1 97.31 219 SER B CA 1
ATOM 4636 C C . SER B 1 219 ? 3.758 10.18 10.492 1 97.31 219 SER B C 1
ATOM 4638 O O . SER B 1 219 ? 4.871 10.672 10.312 1 97.31 219 SER B O 1
ATOM 4640 N N . LYS B 1 220 ? 2.83 10.703 11.312 1 97.94 220 LYS B N 1
ATOM 4641 C CA . LYS B 1 220 ? 3.1 11.969 11.992 1 97.94 220 LYS B CA 1
ATOM 4642 C C . LYS B 1 220 ? 3.59 11.734 13.422 1 97.94 220 LYS B C 1
ATOM 4644 O O . LYS B 1 220 ? 4.152 12.633 14.047 1 97.94 220 LYS B O 1
ATOM 4649 N N . ILE B 1 221 ? 3.439 10.531 13.898 1 98.19 221 ILE B N 1
ATOM 4650 C CA . ILE B 1 221 ? 3.717 10.305 15.312 1 98.19 221 ILE B CA 1
ATOM 4651 C C . ILE B 1 221 ? 4.848 9.289 15.469 1 98.19 221 ILE B C 1
ATOM 4653 O O . ILE B 1 221 ? 5.277 8.992 16.578 1 98.19 221 ILE B O 1
ATOM 4657 N N . LEU B 1 222 ? 5.324 8.727 14.398 1 97.75 222 LEU B N 1
ATOM 4658 C CA . LEU B 1 222 ? 6.422 7.766 14.391 1 97.75 222 LEU B CA 1
ATOM 4659 C C . LEU B 1 222 ? 7.324 7.973 13.18 1 97.75 222 LEU B C 1
ATOM 4661 O O . LEU B 1 222 ? 8.227 8.812 13.211 1 97.75 222 LEU B O 1
ATOM 4665 N N . ALA B 1 223 ? 6.906 7.363 12 1 97.19 223 ALA B N 1
ATOM 4666 C CA . ALA B 1 223 ? 7.711 7.434 10.781 1 97.19 223 ALA B CA 1
ATOM 4667 C C . ALA B 1 223 ? 6.852 7.203 9.539 1 97.19 223 ALA B C 1
ATOM 4669 O O . ALA B 1 223 ? 6.23 6.148 9.398 1 97.19 223 ALA B O 1
ATOM 4670 N N . PRO B 1 224 ? 6.871 8.227 8.664 1 96.69 224 PRO B N 1
ATOM 4671 C CA . PRO B 1 224 ? 6.047 8.039 7.465 1 96.69 224 PRO B CA 1
ATOM 4672 C C . PRO B 1 224 ? 6.516 6.867 6.605 1 96.69 224 PRO B C 1
ATOM 4674 O O . PRO B 1 224 ? 5.719 6.277 5.871 1 96.69 224 PRO B O 1
ATOM 4677 N N . GLY B 1 225 ? 7.773 6.426 6.73 1 97 225 GLY B N 1
ATOM 4678 C CA . GLY B 1 225 ? 8.312 5.32 5.949 1 97 225 GLY B CA 1
ATOM 4679 C C . GLY B 1 225 ? 7.703 3.98 6.312 1 97 225 GLY B C 1
ATOM 4680 O O . GLY B 1 225 ? 7.855 3.002 5.578 1 97 225 GLY B O 1
ATOM 4681 N N . THR B 1 226 ? 7.02 3.889 7.441 1 96.25 226 THR B N 1
ATOM 4682 C CA . THR B 1 226 ? 6.355 2.648 7.832 1 96.25 226 THR B CA 1
ATOM 4683 C C . THR B 1 226 ? 5.141 2.387 6.945 1 96.25 226 THR B C 1
ATOM 4685 O O . THR B 1 226 ? 4.711 1.24 6.797 1 96.25 226 THR B O 1
ATOM 4688 N N . ARG B 1 227 ? 4.574 3.461 6.414 1 95.88 227 ARG B N 1
ATOM 4689 C CA . ARG B 1 227 ? 3.338 3.395 5.641 1 95.88 227 ARG B CA 1
ATOM 4690 C C . ARG B 1 227 ? 2.287 2.555 6.359 1 95.88 227 ARG B C 1
ATOM 4692 O O . ARG B 1 227 ? 1.724 1.624 5.777 1 95.88 227 ARG B O 1
ATOM 4699 N N . LEU B 1 228 ? 2.016 2.947 7.598 1 97.81 228 LEU B N 1
ATOM 4700 C CA . LEU B 1 228 ? 1.043 2.246 8.43 1 97.81 228 LEU B CA 1
ATOM 4701 C C . LEU B 1 228 ? 0.115 3.234 9.133 1 97.81 228 LEU B C 1
ATOM 4703 O O . LEU B 1 228 ? 0.542 4.324 9.523 1 97.81 228 LEU B O 1
ATOM 4707 N N . GLY B 1 229 ? -1.04 2.922 9.273 1 98.56 229 GLY B N 1
ATOM 4708 C CA . GLY B 1 229 ? -2.076 3.627 10.008 1 98.56 229 GLY B CA 1
ATOM 4709 C C . GLY B 1 229 ? -3.209 2.723 10.461 1 98.56 229 GLY B C 1
ATOM 4710 O O . GLY B 1 229 ? -3.031 1.509 10.578 1 98.56 229 GLY B O 1
ATOM 4711 N N . TRP B 1 230 ? -4.312 3.32 10.781 1 98.88 230 TRP B N 1
ATOM 4712 C CA . TRP B 1 230 ? -5.453 2.521 11.219 1 98.88 230 TRP B CA 1
ATOM 4713 C C . TRP B 1 230 ? -6.766 3.236 10.906 1 98.88 230 TRP B C 1
ATOM 4715 O O . TRP B 1 230 ? -6.777 4.441 10.641 1 98.88 230 TRP B O 1
ATOM 4725 N N . ILE B 1 231 ? -7.77 2.494 10.805 1 98.94 231 ILE B N 1
ATOM 4726 C CA . ILE B 1 231 ? -9.148 2.941 10.625 1 98.94 231 ILE B CA 1
ATOM 4727 C C . ILE B 1 231 ? -10.008 2.443 11.781 1 98.94 231 ILE B C 1
ATOM 4729 O O . ILE B 1 231 ? -9.992 1.255 12.109 1 98.94 231 ILE B O 1
ATOM 4733 N N . ASN B 1 232 ? -10.656 3.297 12.469 1 98.94 232 ASN B N 1
ATOM 4734 C CA . ASN B 1 232 ? -11.711 2.932 13.406 1 98.94 232 ASN B CA 1
ATOM 4735 C C . ASN B 1 232 ? -13.094 3.184 12.82 1 98.94 232 ASN B C 1
ATOM 4737 O O . ASN B 1 232 ? -13.414 4.309 12.43 1 98.94 232 ASN B O 1
ATOM 4741 N N . ALA B 1 233 ? -13.914 2.281 12.75 1 98.88 233 ALA B N 1
ATOM 4742 C CA . ALA B 1 233 ? -15.273 2.324 12.219 1 98.88 233 ALA B CA 1
ATOM 4743 C C . ALA B 1 233 ? -16.094 1.127 12.703 1 98.88 233 ALA B C 1
ATOM 4745 O O . ALA B 1 233 ? -15.562 0.254 13.398 1 98.88 233 ALA B O 1
ATOM 4746 N N . ARG B 1 234 ? -17.375 1.172 12.391 1 98.62 234 ARG B N 1
ATOM 4747 C CA . ARG B 1 234 ? -18.203 0.025 12.727 1 98.62 234 ARG B CA 1
ATOM 4748 C C . ARG B 1 234 ? -17.766 -1.219 11.961 1 98.62 234 ARG B C 1
ATOM 4750 O O . ARG B 1 234 ? -17.25 -1.118 10.844 1 98.62 234 ARG B O 1
ATOM 4757 N N . GLU B 1 235 ? -17.969 -2.361 12.57 1 98.19 235 GLU B N 1
ATOM 4758 C CA . GLU B 1 235 ? -17.453 -3.621 12.047 1 98.19 235 GLU B CA 1
ATOM 4759 C C . GLU B 1 235 ? -17.953 -3.875 10.625 1 98.19 235 GLU B C 1
ATOM 4761 O O . GLU B 1 235 ? -17.188 -4.348 9.773 1 98.19 235 GLU B O 1
ATOM 4766 N N . ASP B 1 236 ? -19.156 -3.604 10.328 1 98.44 236 ASP B N 1
ATOM 4767 C CA . ASP B 1 236 ? -19.703 -3.877 9 1 98.44 236 ASP B CA 1
ATOM 4768 C C . ASP B 1 236 ? -19.062 -2.98 7.949 1 98.44 236 ASP B C 1
ATOM 4770 O O . ASP B 1 236 ? -18.906 -3.381 6.793 1 98.44 236 ASP B O 1
ATOM 4774 N N . VAL B 1 237 ? -18.734 -1.719 8.289 1 98.69 237 VAL B N 1
ATOM 4775 C CA . VAL B 1 237 ? -18.016 -0.826 7.387 1 98.69 237 VAL B CA 1
ATOM 4776 C C . VAL B 1 237 ? -16.625 -1.385 7.117 1 98.69 237 VAL B C 1
ATOM 4778 O O . VAL B 1 237 ? -16.172 -1.429 5.969 1 98.69 237 VAL B O 1
ATOM 4781 N N . LEU B 1 238 ? -15.969 -1.867 8.195 1 98.75 238 LEU B N 1
ATOM 4782 C CA . LEU B 1 238 ? -14.633 -2.436 8.055 1 98.75 238 LEU B CA 1
ATOM 4783 C C . LEU B 1 238 ? -14.664 -3.703 7.211 1 98.75 238 LEU B C 1
ATOM 4785 O O . LEU B 1 238 ? -13.742 -3.959 6.434 1 98.75 238 LEU B O 1
ATOM 4789 N N . GLU B 1 239 ? -15.695 -4.523 7.363 1 98.31 239 GLU B N 1
ATOM 4790 C CA . GLU B 1 239 ? -15.867 -5.707 6.531 1 98.31 239 GLU B CA 1
ATOM 4791 C C . GLU B 1 239 ? -15.961 -5.34 5.055 1 98.31 239 GLU B C 1
ATOM 4793 O O . GLU B 1 239 ? -15.383 -6.02 4.203 1 98.31 239 GLU B O 1
ATOM 4798 N N . ARG B 1 240 ? -16.656 -4.301 4.777 1 98.31 240 ARG B N 1
ATOM 4799 C CA . ARG B 1 240 ? -16.781 -3.824 3.404 1 98.31 240 ARG B CA 1
ATOM 4800 C C . ARG B 1 240 ? -15.422 -3.381 2.865 1 98.31 240 ARG B C 1
ATOM 4802 O O . ARG B 1 240 ? -15.062 -3.705 1.73 1 98.31 240 ARG B O 1
ATOM 4809 N N . LEU B 1 241 ? -14.695 -2.617 3.688 1 98.62 241 LEU B N 1
ATOM 4810 C CA . LEU B 1 241 ? -13.367 -2.17 3.279 1 98.62 241 LEU B CA 1
ATOM 4811 C C . LEU B 1 241 ? -12.445 -3.357 3.012 1 98.62 241 LEU B C 1
ATOM 4813 O O . LEU B 1 241 ? -11.656 -3.334 2.066 1 98.62 241 LEU B O 1
ATOM 4817 N N . ALA B 1 242 ? -12.586 -4.395 3.783 1 98.06 242 ALA B N 1
ATOM 4818 C CA . ALA B 1 242 ? -11.719 -5.57 3.711 1 98.06 242 ALA B CA 1
ATOM 4819 C C . ALA B 1 242 ? -11.961 -6.352 2.424 1 98.06 242 ALA B C 1
ATOM 4821 O O . ALA B 1 242 ? -11.164 -7.223 2.061 1 98.06 242 ALA B O 1
ATOM 4822 N N . GLN B 1 243 ? -12.984 -6.07 1.688 1 97.88 243 GLN B N 1
ATOM 4823 C CA . GLN B 1 243 ? -13.336 -6.797 0.471 1 97.88 243 GLN B CA 1
ATOM 4824 C C . GLN B 1 243 ? -12.594 -6.23 -0.739 1 97.88 243 GLN B C 1
ATOM 4826 O O . GLN B 1 243 ? -12.703 -6.766 -1.844 1 97.88 243 GLN B O 1
ATOM 4831 N N . ASN B 1 244 ? -11.875 -5.113 -0.533 1 98.31 244 ASN B N 1
ATOM 4832 C CA . ASN B 1 244 ? -11.086 -4.559 -1.63 1 98.31 244 ASN B CA 1
ATOM 4833 C C . ASN B 1 244 ? -10.203 -5.621 -2.275 1 98.31 244 ASN B C 1
ATOM 4835 O O . ASN B 1 244 ? -9.469 -6.328 -1.583 1 98.31 244 ASN B O 1
ATOM 4839 N N . GLY B 1 245 ? -10.25 -5.703 -3.57 1 98.06 245 GLY B N 1
ATOM 4840 C CA . GLY B 1 245 ? -9.594 -6.773 -4.297 1 98.06 245 GLY B CA 1
ATOM 4841 C C . GLY B 1 245 ? -8.094 -6.816 -4.066 1 98.06 245 GLY B C 1
ATOM 4842 O O . GLY B 1 245 ? -7.52 -7.895 -3.896 1 98.06 245 GLY B O 1
ATOM 4843 N N . ALA B 1 246 ? -7.441 -5.688 -4.145 1 97.25 246 ALA B N 1
ATOM 4844 C CA . ALA B 1 246 ? -5.992 -5.645 -3.947 1 97.25 246 ALA B CA 1
ATOM 4845 C C . ALA B 1 246 ? -5.621 -6.055 -2.525 1 97.25 246 ALA B C 1
ATOM 4847 O O . ALA B 1 246 ? -4.594 -6.703 -2.309 1 97.25 246 ALA B O 1
ATOM 4848 N N . LEU B 1 247 ? -6.453 -5.656 -1.545 1 97.06 247 LEU B N 1
ATOM 4849 C CA . LEU B 1 247 ? -6.234 -6.016 -0.148 1 97.06 247 LEU B CA 1
ATOM 4850 C C . LEU B 1 247 ? -6.395 -7.516 0.059 1 97.06 247 LEU B C 1
ATOM 4852 O O . LEU B 1 247 ? -5.574 -8.148 0.734 1 97.06 247 LEU B O 1
ATOM 4856 N N . VAL B 1 248 ? -7.426 -8.07 -0.514 1 97.06 248 VAL B N 1
ATOM 4857 C CA . VAL B 1 248 ? -7.695 -9.5 -0.411 1 97.06 248 VAL B CA 1
ATOM 4858 C C . VAL B 1 248 ? -6.551 -10.289 -1.048 1 97.06 248 VAL B C 1
ATOM 4860 O O . VAL B 1 248 ? -6.027 -11.227 -0.448 1 97.06 248 VAL B O 1
ATOM 4863 N N . SER B 1 249 ? -6.121 -9.828 -2.199 1 97 249 SER B N 1
ATOM 4864 C CA . SER B 1 249 ? -5.055 -10.508 -2.926 1 97 249 SER B CA 1
ATOM 4865 C C . SER B 1 249 ? -3.725 -10.406 -2.182 1 97 249 SER B C 1
ATOM 4867 O O . SER B 1 249 ? -2.955 -11.375 -2.143 1 97 249 SER B O 1
ATOM 4869 N N . GLY B 1 250 ? -3.441 -9.289 -1.568 1 94.88 250 GLY B N 1
ATOM 4870 C CA . GLY B 1 250 ? -2.148 -9.008 -0.963 1 94.88 250 GLY B CA 1
ATOM 4871 C C . GLY B 1 250 ? -2.039 -9.508 0.465 1 94.88 250 GLY B C 1
ATOM 4872 O O . GLY B 1 250 ? -0.94 -9.594 1.017 1 94.88 250 GLY B O 1
ATOM 4873 N N . GLY B 1 251 ? -3.193 -9.836 1.078 1 94.81 251 GLY B N 1
ATOM 4874 C CA . GLY B 1 251 ? -3.16 -10.273 2.467 1 94.81 251 GLY B CA 1
ATOM 4875 C C . GLY B 1 251 ? -2.961 -9.133 3.443 1 94.81 251 GLY B C 1
ATOM 4876 O O . GLY B 1 251 ? -2.115 -9.211 4.336 1 94.81 251 GLY B O 1
ATOM 4877 N N . GLY B 1 252 ? -3.602 -8.031 3.156 1 93.94 252 GLY B N 1
ATOM 4878 C CA . GLY B 1 252 ? -3.545 -6.895 4.062 1 93.94 252 GLY B CA 1
ATOM 4879 C C . GLY B 1 252 ? -2.418 -5.934 3.744 1 93.94 252 GLY B C 1
ATOM 4880 O O . GLY B 1 252 ? -1.717 -6.098 2.742 1 93.94 252 GLY B O 1
ATOM 4881 N N . TYR B 1 253 ? -2.283 -4.887 4.703 1 94.5 253 TYR B N 1
ATOM 4882 C CA . TYR B 1 253 ? -1.284 -3.842 4.492 1 94.5 253 TYR B CA 1
ATOM 4883 C C . TYR B 1 253 ? -0.033 -4.113 5.32 1 94.5 253 TYR B C 1
ATOM 4885 O O . TYR B 1 253 ? -0.097 -4.191 6.547 1 94.5 253 TYR B O 1
ATOM 4893 N N . SER B 1 254 ? 1.047 -4.324 4.77 1 93.31 254 SER B N 1
ATOM 4894 C CA . SER B 1 254 ? 2.414 -4.293 5.277 1 93.31 254 SER B CA 1
ATOM 4895 C C . SER B 1 254 ? 2.557 -5.141 6.535 1 93.31 254 SER B C 1
ATOM 4897 O O . SER B 1 254 ? 2.846 -4.617 7.613 1 93.31 254 SER B O 1
ATOM 4899 N N . PRO B 1 255 ? 2.447 -6.434 6.5 1 97.31 255 PRO B N 1
ATOM 4900 C CA . PRO B 1 255 ? 2.703 -7.277 7.668 1 97.31 255 PRO B CA 1
ATOM 4901 C C . PRO B 1 255 ? 4.086 -7.047 8.273 1 97.31 255 PRO B C 1
ATOM 4903 O O . PRO B 1 255 ? 4.234 -7.035 9.5 1 97.31 255 PRO B O 1
ATOM 4906 N N . LEU B 1 256 ? 5.094 -6.781 7.473 1 97.81 256 LEU B N 1
ATOM 4907 C CA . LEU B 1 256 ? 6.445 -6.516 7.957 1 97.81 256 LEU B CA 1
ATOM 4908 C C . LEU B 1 256 ? 6.477 -5.258 8.82 1 97.81 256 LEU B C 1
ATOM 4910 O O . LEU B 1 256 ? 6.949 -5.293 9.961 1 97.81 256 LEU B O 1
ATOM 4914 N N . GLY B 1 257 ? 5.957 -4.137 8.258 1 97.5 257 GLY B N 1
ATOM 4915 C CA . GLY B 1 257 ? 5.887 -2.91 9.031 1 97.5 257 GLY B CA 1
ATOM 4916 C C . GLY B 1 257 ? 5.027 -3.033 10.273 1 97.5 257 GLY B C 1
ATOM 4917 O O . GLY B 1 257 ? 5.379 -2.516 11.336 1 97.5 257 GLY B O 1
ATOM 4918 N N . GLY B 1 258 ? 3.9 -3.756 10.117 1 98.06 258 GLY B N 1
ATOM 4919 C CA . GLY B 1 258 ? 3.023 -3.996 11.25 1 98.06 258 GLY B CA 1
ATOM 4920 C C . GLY B 1 258 ? 3.705 -4.738 12.383 1 98.06 258 GLY B C 1
ATOM 4921 O O . GLY B 1 258 ? 3.457 -4.449 13.562 1 98.06 258 GLY B O 1
ATOM 4922 N N . GLY B 1 259 ? 4.535 -5.734 12.008 1 98.25 259 GLY B N 1
ATOM 4923 C CA . GLY B 1 259 ? 5.289 -6.457 13.023 1 98.25 259 GLY B CA 1
ATOM 4924 C C . GLY B 1 259 ? 6.203 -5.562 13.836 1 98.25 259 GLY B C 1
ATOM 4925 O O . GLY B 1 259 ? 6.277 -5.688 15.055 1 98.25 259 GLY B O 1
ATOM 4926 N N . MET B 1 260 ? 6.871 -4.652 13.195 1 98.12 260 MET B N 1
ATOM 4927 C CA . MET B 1 260 ? 7.789 -3.75 13.883 1 98.12 260 MET B CA 1
ATOM 4928 C C . MET B 1 260 ? 7.027 -2.771 14.766 1 98.12 260 MET B C 1
ATOM 4930 O O . MET B 1 260 ? 7.441 -2.498 15.898 1 98.12 260 MET B O 1
ATOM 4934 N N . VAL B 1 261 ? 5.922 -2.26 14.273 1 98.44 261 VAL B N 1
ATOM 4935 C CA . VAL B 1 261 ? 5.117 -1.326 15.055 1 98.44 261 VAL B CA 1
ATOM 4936 C C . VAL B 1 261 ? 4.508 -2.051 16.25 1 98.44 261 VAL B C 1
ATOM 4938 O O . VAL B 1 261 ? 4.395 -1.479 17.344 1 98.44 261 VAL B O 1
ATOM 4941 N N . ARG B 1 262 ? 4.078 -3.326 16.031 1 98.5 262 ARG B N 1
ATOM 4942 C CA . ARG B 1 262 ? 3.615 -4.133 17.156 1 98.5 262 ARG B CA 1
ATOM 4943 C C . ARG B 1 262 ? 4.664 -4.184 18.266 1 98.5 262 ARG B C 1
ATOM 4945 O O . ARG B 1 262 ? 4.344 -4.012 19.438 1 98.5 262 ARG B O 1
ATOM 4952 N N . SER B 1 263 ? 5.906 -4.422 17.844 1 98.75 263 SER B N 1
ATOM 4953 C CA . SER B 1 263 ? 6.996 -4.469 18.812 1 98.75 263 SER B CA 1
ATOM 4954 C C . SER B 1 263 ? 7.191 -3.119 19.5 1 98.75 263 SER B C 1
ATOM 4956 O O . SER B 1 263 ? 7.492 -3.055 20.688 1 98.75 263 SER B O 1
ATOM 4958 N N . MET B 1 264 ? 7.066 -1.979 18.766 1 98.62 264 MET B N 1
ATOM 4959 C CA . MET B 1 264 ? 7.117 -0.65 19.359 1 98.62 264 MET B CA 1
ATOM 4960 C C . MET B 1 264 ? 6.109 -0.526 20.5 1 98.62 264 MET B C 1
ATOM 4962 O O . MET B 1 264 ? 6.41 0.066 21.547 1 98.62 264 MET B O 1
ATOM 4966 N N . LEU B 1 265 ? 4.949 -1.056 20.266 1 98.62 265 LEU B N 1
ATOM 4967 C CA . LEU B 1 265 ? 3.875 -0.982 21.266 1 98.62 265 LEU B CA 1
ATOM 4968 C C . LEU B 1 265 ? 4.141 -1.934 22.422 1 98.62 265 LEU B C 1
ATOM 4970 O O . LEU B 1 265 ? 4.023 -1.545 23.578 1 98.62 265 LEU B O 1
ATOM 4974 N N . GLU B 1 266 ? 4.512 -3.182 22.094 1 98.38 266 GLU B N 1
ATOM 4975 C CA . GLU B 1 266 ? 4.766 -4.203 23.094 1 98.38 266 GLU B CA 1
ATOM 4976 C C . GLU B 1 266 ? 5.879 -3.775 24.047 1 98.38 266 GLU B C 1
ATOM 4978 O O . GLU B 1 266 ? 5.844 -4.094 25.234 1 98.38 266 GLU B O 1
ATOM 4983 N N . LEU B 1 267 ? 6.832 -3.025 23.531 1 98.38 267 LEU B N 1
ATOM 4984 C CA . LEU B 1 267 ? 8 -2.631 24.312 1 98.38 267 LEU B CA 1
ATOM 4985 C C . LEU B 1 267 ? 7.766 -1.294 25.016 1 98.38 267 LEU B C 1
ATOM 4987 O O . LEU B 1 267 ? 8.617 -0.82 25.766 1 98.38 267 LEU B O 1
ATOM 4991 N N . GLY B 1 268 ? 6.633 -0.631 24.734 1 98.06 268 GLY B N 1
ATOM 4992 C CA . GLY B 1 268 ? 6.332 0.657 25.344 1 98.06 268 GLY B CA 1
ATOM 4993 C C . GLY B 1 268 ? 7.129 1.799 24.75 1 98.06 268 GLY B C 1
ATOM 4994 O O . GLY B 1 268 ? 7.184 2.891 25.312 1 98.06 268 GLY B O 1
ATOM 4995 N N . LEU B 1 269 ? 7.699 1.575 23.562 1 98.5 269 LEU B N 1
ATOM 4996 C CA . LEU B 1 269 ? 8.57 2.566 22.938 1 98.5 269 LEU B CA 1
ATOM 4997 C C . LEU B 1 269 ? 7.75 3.684 22.312 1 98.5 269 LEU B C 1
ATOM 4999 O O . LEU B 1 269 ? 8.172 4.844 22.297 1 98.5 269 LEU B O 1
ATOM 5003 N N . LEU B 1 270 ? 6.578 3.342 21.797 1 98.19 270 LEU B N 1
ATOM 5004 C CA . LEU B 1 270 ? 5.797 4.309 21.031 1 98.19 270 LEU B CA 1
ATOM 5005 C C . LEU B 1 270 ? 5.277 5.422 21.938 1 98.19 270 LEU B C 1
ATOM 5007 O O . LEU B 1 270 ? 5.469 6.605 21.641 1 98.19 270 LEU B O 1
ATOM 5011 N N . PRO B 1 271 ? 4.613 5.113 23.094 1 97.38 271 PRO B N 1
ATOM 5012 C CA . PRO B 1 271 ? 4.145 6.191 23.969 1 97.38 271 PRO B CA 1
ATOM 5013 C C . PRO B 1 271 ? 5.273 7.109 24.422 1 97.38 271 PRO B C 1
ATOM 5015 O O . PRO B 1 271 ? 5.094 8.328 24.5 1 97.38 271 PRO B O 1
ATOM 5018 N N . GLU B 1 272 ? 6.391 6.531 24.734 1 97.69 272 GLU B N 1
ATOM 5019 C CA . GLU B 1 272 ? 7.539 7.324 25.156 1 97.69 272 GLU B CA 1
ATOM 5020 C C . GLU B 1 272 ? 8.008 8.266 24.047 1 97.69 272 GLU B C 1
ATOM 5022 O O . GLU B 1 272 ? 8.289 9.438 24.297 1 97.69 272 GLU B O 1
ATOM 5027 N N . TYR B 1 273 ? 8.078 7.75 22.906 1 98.12 273 TYR B N 1
ATOM 5028 C CA . TYR B 1 273 ? 8.523 8.531 21.766 1 98.12 273 TYR B CA 1
ATOM 5029 C C . TYR B 1 273 ? 7.57 9.688 21.484 1 98.12 273 TYR B C 1
ATOM 5031 O O . TYR B 1 273 ? 8.008 10.82 21.266 1 98.12 273 TYR B O 1
ATOM 5039 N N . ILE B 1 274 ? 6.277 9.469 21.516 1 98.19 274 ILE B N 1
ATOM 5040 C CA . ILE B 1 274 ? 5.273 10.492 21.25 1 98.19 274 ILE B CA 1
ATOM 5041 C C . ILE B 1 274 ? 5.34 11.578 22.312 1 98.19 274 ILE B C 1
ATOM 5043 O O . ILE B 1 274 ? 5.176 12.766 22.016 1 98.19 274 ILE B O 1
ATOM 5047 N N . GLY B 1 275 ? 5.535 11.164 23.547 1 97.69 275 GLY B N 1
ATOM 5048 C CA . GLY B 1 275 ? 5.719 12.148 24.594 1 97.69 275 GLY B CA 1
ATOM 5049 C C . GLY B 1 275 ? 6.855 13.109 24.312 1 97.69 275 GLY B C 1
ATOM 5050 O O . GLY B 1 275 ? 6.707 14.32 24.5 1 97.69 275 GLY B O 1
ATOM 5051 N N . LYS B 1 276 ? 7.949 12.586 23.875 1 97.5 276 LYS B N 1
ATOM 5052 C CA . LYS B 1 276 ? 9.102 13.406 23.516 1 97.5 276 LYS B CA 1
ATOM 5053 C C . LYS B 1 276 ? 8.789 14.32 22.344 1 97.5 276 LYS B C 1
ATOM 5055 O O . LYS B 1 276 ? 9.242 15.461 22.297 1 97.5 276 LYS B O 1
ATOM 5060 N N . LEU B 1 277 ? 8.039 13.797 21.406 1 97.75 277 LEU B N 1
ATOM 5061 C CA . LEU B 1 277 ? 7.637 14.586 20.25 1 97.75 277 LEU B CA 1
ATOM 5062 C C . LEU B 1 277 ? 6.801 15.789 20.672 1 97.75 277 LEU B C 1
ATOM 5064 O O . LEU B 1 277 ? 7.023 16.906 20.188 1 97.75 277 LEU B O 1
ATOM 5068 N N . ARG B 1 278 ? 5.824 15.555 21.547 1 98.12 278 ARG B N 1
ATOM 5069 C CA . ARG B 1 278 ? 4.949 16.625 22.031 1 98.12 278 ARG B CA 1
ATOM 5070 C C . ARG B 1 278 ? 5.75 17.734 22.703 1 98.12 278 ARG B C 1
ATOM 5072 O O . ARG B 1 278 ? 5.484 18.906 22.484 1 98.12 278 ARG B O 1
ATOM 5079 N N . GLU B 1 279 ? 6.719 17.359 23.453 1 98.25 279 GLU B N 1
ATOM 5080 C CA . GLU B 1 279 ? 7.551 18.344 24.125 1 98.25 279 GLU B CA 1
ATOM 5081 C C . GLU B 1 279 ? 8.367 19.156 23.125 1 98.25 279 GLU B C 1
ATOM 5083 O O . GLU B 1 279 ? 8.453 20.391 23.234 1 98.25 279 GLU B O 1
ATOM 5088 N N . THR B 1 280 ? 8.945 18.453 22.219 1 98.44 280 THR B N 1
ATOM 5089 C CA . THR B 1 280 ? 9.734 19.125 21.188 1 98.44 280 THR B CA 1
ATOM 5090 C C . THR B 1 280 ? 8.867 20.078 20.375 1 98.44 280 THR B C 1
ATOM 5092 O O . THR B 1 280 ? 9.258 21.234 20.156 1 98.44 280 THR B O 1
ATOM 5095 N N . PHE B 1 281 ? 7.707 19.625 19.969 1 98.44 281 PHE B N 1
ATOM 5096 C CA . PHE B 1 281 ? 6.84 20.438 19.141 1 98.44 281 PHE B CA 1
ATOM 5097 C C . PHE B 1 281 ? 6.273 21.609 19.938 1 98.44 281 PHE B C 1
ATOM 5099 O O . PHE B 1 281 ? 6.062 22.688 19.375 1 98.44 281 PHE B O 1
ATOM 5106 N N . ARG B 1 282 ? 6.031 21.422 21.219 1 98.44 282 ARG B N 1
ATOM 5107 C CA . ARG B 1 282 ? 5.621 22.531 22.078 1 98.44 282 ARG B CA 1
ATOM 5108 C C . ARG B 1 282 ? 6.656 23.641 22.062 1 98.44 282 ARG B C 1
ATOM 5110 O O . ARG B 1 282 ? 6.312 24.812 21.875 1 98.44 282 ARG B O 1
ATOM 5117 N N . ARG B 1 283 ? 7.883 23.297 22.203 1 98.56 283 ARG B N 1
ATOM 5118 C CA . ARG B 1 283 ? 8.969 24.266 22.234 1 98.56 283 ARG B CA 1
ATOM 5119 C C . ARG B 1 283 ? 9.125 24.953 20.875 1 98.56 283 ARG B C 1
ATOM 5121 O O . ARG B 1 283 ? 9.266 26.172 20.797 1 98.56 283 ARG B O 1
ATOM 5128 N N . ARG B 1 284 ? 9.109 24.156 19.859 1 98.75 284 ARG B N 1
ATOM 5129 C CA . ARG B 1 284 ? 9.305 24.688 18.5 1 98.75 284 ARG B CA 1
ATOM 5130 C C . ARG B 1 284 ? 8.133 25.578 18.094 1 98.75 284 ARG B C 1
ATOM 5132 O O . ARG B 1 284 ? 8.328 26.625 17.469 1 98.75 284 ARG B O 1
ATOM 5139 N N . SER B 1 285 ? 6.934 25.078 18.422 1 98.62 285 SER B N 1
ATOM 5140 C CA . SER B 1 285 ? 5.746 25.891 18.156 1 98.62 285 SER B CA 1
ATOM 5141 C C . SER B 1 285 ? 5.816 27.234 18.859 1 98.62 285 SER B C 1
ATOM 5143 O O . SER B 1 285 ? 5.492 28.266 18.266 1 98.62 285 SER B O 1
ATOM 5145 N N . ARG B 1 286 ? 6.234 27.25 20.078 1 98.62 286 ARG B N 1
ATOM 5146 C CA . ARG B 1 286 ? 6.375 28.484 20.844 1 98.62 286 ARG B CA 1
ATOM 5147 C C . ARG B 1 286 ? 7.406 29.422 20.219 1 98.62 286 ARG B C 1
ATOM 5149 O O . ARG B 1 286 ? 7.168 30.625 20.094 1 98.62 286 ARG B O 1
ATOM 5156 N N . ALA B 1 287 ? 8.508 28.859 19.812 1 98.88 287 ALA B N 1
ATOM 5157 C CA . ALA B 1 287 ? 9.562 29.656 19.188 1 98.88 287 ALA B CA 1
ATOM 5158 C C . ALA B 1 287 ? 9.07 30.312 17.906 1 98.88 287 ALA B C 1
ATOM 5160 O O . ALA B 1 287 ? 9.297 31.5 17.688 1 98.88 287 ALA B O 1
ATOM 5161 N N . LEU B 1 288 ? 8.43 29.516 17.062 1 98.88 288 LEU B N 1
ATOM 5162 C CA . LEU B 1 288 ? 7.898 30.031 15.805 1 98.88 288 LEU B CA 1
ATOM 5163 C C . LEU B 1 288 ? 6.836 31.094 16.062 1 98.88 288 LEU B C 1
ATOM 5165 O O . LEU B 1 288 ? 6.848 32.156 15.438 1 98.88 288 LEU B O 1
ATOM 5169 N N . ALA B 1 289 ? 5.914 30.844 16.984 1 98.81 289 ALA B N 1
ATOM 5170 C CA . ALA B 1 289 ? 4.816 31.75 17.312 1 98.81 289 ALA B CA 1
ATOM 5171 C C . ALA B 1 289 ? 5.34 33.062 17.906 1 98.81 289 ALA B C 1
ATOM 5173 O O . ALA B 1 289 ? 4.871 34.125 17.547 1 98.81 289 ALA B O 1
ATOM 5174 N N . ASP B 1 290 ? 6.273 32.938 18.844 1 98.81 290 ASP B N 1
ATOM 5175 C CA . ASP B 1 290 ? 6.859 34.125 19.453 1 98.81 290 ASP B CA 1
ATOM 5176 C C . ASP B 1 290 ? 7.527 35 18.391 1 98.81 290 ASP B C 1
ATOM 5178 O O . ASP B 1 290 ? 7.391 36.219 18.422 1 98.81 290 ASP B O 1
ATOM 5182 N N . ALA B 1 291 ? 8.258 34.344 17.516 1 98.81 291 ALA B N 1
ATOM 5183 C CA . ALA B 1 291 ? 8.891 35.094 16.438 1 98.81 291 ALA B CA 1
ATOM 5184 C C . ALA B 1 291 ? 7.852 35.781 15.555 1 98.81 291 ALA B C 1
ATOM 5186 O O . ALA B 1 291 ? 8.023 36.938 15.148 1 98.81 291 ALA B O 1
ATOM 5187 N N . LEU B 1 292 ? 6.797 35.125 15.219 1 98.81 292 LEU B N 1
ATOM 5188 C CA . LEU B 1 292 ? 5.742 35.656 14.367 1 98.81 292 LEU B CA 1
ATOM 5189 C C . LEU B 1 292 ? 5.031 36.812 15.055 1 98.81 292 LEU B C 1
ATOM 5191 O O . LEU B 1 292 ? 4.551 37.75 14.391 1 98.81 292 LEU B O 1
ATOM 5195 N N . ASP B 1 293 ? 4.926 36.781 16.359 1 98.56 293 ASP B N 1
ATOM 5196 C CA . ASP B 1 293 ? 4.309 37.875 17.125 1 98.56 293 ASP B CA 1
ATOM 5197 C C . ASP B 1 293 ? 4.996 39.188 16.844 1 98.56 293 ASP B C 1
ATOM 5199 O O . ASP B 1 293 ? 4.348 40.25 16.844 1 98.56 293 ASP B O 1
ATOM 5203 N N . GLU B 1 294 ? 6.215 39.156 16.609 1 97.62 294 GLU B N 1
ATOM 5204 C CA . GLU B 1 294 ? 6.984 40.344 16.328 1 97.62 294 GLU B CA 1
ATOM 5205 C C . GLU B 1 294 ? 6.574 40.969 15 1 97.62 294 GLU B C 1
ATOM 5207 O O . GLU B 1 294 ? 6.875 42.156 14.742 1 97.62 294 GLU B O 1
ATOM 5212 N N . LEU B 1 295 ? 5.926 40.25 14.172 1 97.62 295 LEU B N 1
ATOM 5213 C CA . LEU B 1 295 ? 5.535 40.719 12.852 1 97.62 295 LEU B CA 1
ATOM 5214 C C . LEU B 1 295 ? 4.09 41.219 12.859 1 97.62 295 LEU B C 1
ATOM 5216 O O . LEU B 1 295 ? 3.605 41.75 11.859 1 97.62 295 LEU B O 1
ATOM 5220 N N . ARG B 1 296 ? 3.381 41.125 13.914 1 97.5 296 ARG B N 1
ATOM 5221 C CA . ARG B 1 296 ? 1.982 41.531 14.016 1 97.5 296 ARG B CA 1
ATOM 5222 C C . ARG B 1 296 ? 1.814 43 13.664 1 97.5 296 ARG B C 1
ATOM 5224 O O . ARG B 1 296 ? 0.814 43.375 13.055 1 97.5 296 ARG B O 1
ATOM 5231 N N . PRO B 1 297 ? 2.824 43.875 14.086 1 96.94 297 PRO B N 1
ATOM 5232 C CA . PRO B 1 297 ? 2.689 45.281 13.734 1 96.94 297 PRO B CA 1
ATOM 5233 C C . PRO B 1 297 ? 2.645 45.5 12.219 1 96.94 297 PRO B C 1
ATOM 5235 O O . PRO B 1 297 ? 2.178 46.562 11.766 1 96.94 297 PRO B O 1
ATOM 5238 N N . LEU B 1 298 ? 3.068 44.531 11.469 1 96.81 298 LEU B N 1
ATOM 5239 C CA . LEU B 1 298 ? 3.039 44.656 10.016 1 96.81 298 LEU B CA 1
ATOM 5240 C C . LEU B 1 298 ? 1.686 44.219 9.461 1 96.81 298 LEU B C 1
ATOM 5242 O O . LEU B 1 298 ? 1.441 44.344 8.258 1 96.81 298 LEU B O 1
ATOM 5246 N N . GLY B 1 299 ? 0.836 43.75 10.359 1 96.88 299 GLY B N 1
ATOM 5247 C CA . GLY B 1 299 ? -0.49 43.344 9.938 1 96.88 299 GLY B CA 1
ATOM 5248 C C . GLY B 1 299 ? -0.645 41.844 9.852 1 96.88 299 GLY B C 1
ATOM 5249 O O . GLY B 1 299 ? -1.671 41.344 9.391 1 96.88 299 GLY B O 1
ATOM 5250 N N . LEU B 1 300 ? 0.378 41.094 10.219 1 97.25 300 LEU B N 1
ATOM 5251 C CA . LEU B 1 300 ? 0.328 39.656 10.25 1 97.25 300 LEU B CA 1
ATOM 5252 C C . LEU B 1 300 ? -0.469 39.156 11.453 1 97.25 300 LEU B C 1
ATOM 5254 O O . LEU B 1 300 ? -0.378 39.719 12.539 1 97.25 300 LEU B O 1
ATOM 5258 N N . ASP B 1 301 ? -1.289 38.094 11.219 1 97.56 301 ASP B N 1
ATOM 5259 C CA . ASP B 1 301 ? -2.055 37.531 12.32 1 97.56 301 ASP B CA 1
ATOM 5260 C C . ASP B 1 301 ? -2.08 36 12.242 1 97.56 301 ASP B C 1
ATOM 5262 O O . ASP B 1 301 ? -1.889 35.438 11.164 1 97.56 301 ASP B O 1
ATOM 5266 N N . PHE B 1 302 ? -2.268 35.375 13.352 1 97.88 302 PHE B N 1
ATOM 5267 C CA . PHE B 1 302 ? -2.348 33.906 13.445 1 97.88 302 PHE B CA 1
ATOM 5268 C C . PHE B 1 302 ? -2.852 33.5 14.82 1 97.88 302 PHE B C 1
ATOM 5270 O O . PHE B 1 302 ? -2.91 34.312 15.75 1 97.88 302 PHE B O 1
ATOM 5277 N N . GLN B 1 303 ? -3.279 32.312 14.938 1 96.25 303 GLN B N 1
ATOM 5278 C CA . GLN B 1 303 ? -3.59 31.672 16.219 1 96.25 303 GLN B CA 1
ATOM 5279 C C . GLN B 1 303 ? -2.465 30.734 16.656 1 96.25 303 GLN B C 1
ATOM 5281 O O . GLN B 1 303 ? -1.89 30.016 15.844 1 96.25 303 GLN B O 1
ATOM 5286 N N . ARG B 1 304 ? -2.127 30.859 17.922 1 97 304 ARG B N 1
ATOM 5287 C CA . ARG B 1 304 ? -1.095 29.969 18.453 1 97 304 ARG B CA 1
ATOM 5288 C C . ARG B 1 304 ? -1.583 28.531 18.484 1 97 304 ARG B C 1
ATOM 5290 O O . ARG B 1 304 ? -2.658 28.234 19.016 1 97 304 ARG B O 1
ATOM 5297 N N . PRO B 1 305 ? -0.851 27.641 17.953 1 96.31 305 PRO B N 1
ATOM 5298 C CA . PRO B 1 305 ? -1.274 26.25 17.922 1 96.31 305 PRO B CA 1
ATOM 5299 C C . PRO B 1 305 ? -1.157 25.562 19.281 1 96.31 305 PRO B C 1
ATOM 5301 O O . PRO B 1 305 ? -0.301 25.922 20.094 1 96.31 305 PRO B O 1
ATOM 5304 N N . THR B 1 306 ? -1.965 24.594 19.531 1 97.56 306 THR B N 1
ATOM 5305 C CA . THR B 1 306 ? -1.904 23.781 20.75 1 97.56 306 THR B CA 1
ATOM 5306 C C . THR B 1 306 ? -1.486 22.344 20.406 1 97.56 306 THR B C 1
ATOM 5308 O O . THR B 1 306 ? -1.434 21.484 21.297 1 97.56 306 THR B O 1
ATOM 5311 N N . GLY B 1 307 ? -1.216 22.047 19.219 1 98.31 307 GLY B N 1
ATOM 5312 C CA . GLY B 1 307 ? -0.805 20.75 18.688 1 98.31 307 GLY B CA 1
ATOM 5313 C C . GLY B 1 307 ? -0.543 20.781 17.188 1 98.31 307 GLY B C 1
ATOM 5314 O O . GLY B 1 307 ? -0.474 21.844 16.594 1 98.31 307 GLY B O 1
ATOM 5315 N N . GLY B 1 308 ? -0.259 19.625 16.609 1 98.25 308 GLY B N 1
ATOM 5316 C CA . GLY B 1 308 ? -0.051 19.484 15.172 1 98.25 308 GLY B CA 1
ATOM 5317 C C . GLY B 1 308 ? 1.343 19.891 14.734 1 98.25 308 GLY B C 1
ATOM 5318 O O . GLY B 1 308 ? 2.32 19.656 15.438 1 98.25 308 GLY B O 1
ATOM 5319 N N . TYR B 1 309 ? 1.406 20.422 13.484 1 98.62 309 TYR B N 1
ATOM 5320 C CA . TYR B 1 309 ? 2.699 20.703 12.875 1 98.62 309 TYR B CA 1
ATOM 5321 C C . TYR B 1 309 ? 2.77 22.156 12.398 1 98.62 309 TYR B C 1
ATOM 5323 O O . TYR B 1 309 ? 3.838 22.641 12.023 1 98.62 309 TYR B O 1
ATOM 5331 N N . PHE B 1 310 ? 1.61 22.953 12.445 1 98.81 310 PHE B N 1
ATOM 5332 C CA . PHE B 1 310 ? 1.586 24.078 11.531 1 98.81 310 PHE B CA 1
ATOM 5333 C C . PHE B 1 310 ? 1.033 25.328 12.219 1 98.81 310 PHE B C 1
ATOM 5335 O O . PHE B 1 310 ? 0.298 25.219 13.203 1 98.81 310 PHE B O 1
ATOM 5342 N N . ILE B 1 311 ? 1.41 26.438 11.742 1 98.75 311 ILE B N 1
ATOM 5343 C CA . ILE B 1 311 ? 0.78 27.734 12 1 98.75 311 ILE B CA 1
ATOM 5344 C C . ILE B 1 311 ? 0.259 28.312 10.688 1 98.75 311 ILE B C 1
ATOM 5346 O O . ILE B 1 311 ? 0.983 28.375 9.695 1 98.75 311 ILE B O 1
ATOM 5350 N N . TRP B 1 312 ? -0.985 28.609 10.695 1 98.69 312 TRP B N 1
ATOM 5351 C CA . TRP B 1 312 ? -1.678 29.234 9.57 1 98.69 312 TRP B CA 1
ATOM 5352 C C . TRP B 1 312 ? -1.736 30.75 9.742 1 98.69 312 TRP B C 1
ATOM 5354 O O . TRP B 1 312 ? -2.477 31.25 10.586 1 98.69 312 TRP B O 1
ATOM 5364 N N . VAL B 1 313 ? -1 31.453 8.883 1 98.56 313 VAL B N 1
ATOM 5365 C CA . VAL B 1 313 ? -0.812 32.875 9.094 1 98.56 313 VAL B CA 1
ATOM 5366 C C . VAL B 1 313 ? -1.666 33.656 8.094 1 98.56 313 VAL B C 1
ATOM 5368 O O . VAL B 1 313 ? -1.789 33.281 6.93 1 98.56 313 VAL B O 1
ATOM 5371 N N . THR B 1 314 ? -2.316 34.719 8.578 1 98.38 314 THR B N 1
ATOM 5372 C CA . THR B 1 314 ? -2.928 35.719 7.719 1 98.38 314 THR B CA 1
ATOM 5373 C C . THR B 1 314 ? -1.935 36.844 7.398 1 98.38 314 THR B C 1
ATOM 5375 O O . THR B 1 314 ? -1.406 37.469 8.305 1 98.38 314 THR B O 1
ATOM 5378 N N . LEU B 1 315 ? -1.694 37.031 6.172 1 98.38 315 LEU B N 1
ATOM 5379 C CA . LEU B 1 315 ? -0.761 38.062 5.723 1 98.38 315 LEU B CA 1
ATOM 5380 C C . LEU B 1 315 ? -1.394 39.438 5.812 1 98.38 315 LEU B C 1
ATOM 5382 O O . LEU B 1 315 ? -2.617 39.562 5.918 1 98.38 315 LEU B O 1
ATOM 5386 N N . PRO B 1 316 ? -0.571 40.469 5.801 1 97.12 316 PRO B N 1
ATOM 5387 C CA . PRO B 1 316 ? -1.115 41.844 5.836 1 97.12 316 PRO B CA 1
ATOM 5388 C C . PRO B 1 316 ? -2.066 42.125 4.676 1 97.12 316 PRO B C 1
ATOM 5390 O O . PRO B 1 316 ? -1.972 41.469 3.625 1 97.12 316 PRO B O 1
ATOM 5393 N N . ALA B 1 317 ? -2.918 43.125 4.906 1 95.69 317 ALA B N 1
ATOM 5394 C CA . ALA B 1 317 ? -3.896 43.5 3.887 1 95.69 317 ALA B CA 1
ATOM 5395 C C . ALA B 1 317 ? -3.211 43.812 2.561 1 95.69 317 ALA B C 1
ATOM 5397 O O . ALA B 1 317 ? -2.211 44.531 2.531 1 95.69 317 ALA B O 1
ATOM 5398 N N . GLY B 1 318 ? -3.734 43.156 1.547 1 94.88 318 GLY B N 1
ATOM 5399 C CA . GLY B 1 318 ? -3.238 43.469 0.215 1 94.88 318 GLY B CA 1
ATOM 5400 C C . GLY B 1 318 ? -2.082 42.594 -0.21 1 94.88 318 GLY B C 1
ATOM 5401 O O . GLY B 1 318 ? -1.66 42.625 -1.367 1 94.88 318 GLY B O 1
ATOM 5402 N N . VAL B 1 319 ? -1.571 41.812 0.703 1 96.75 319 VAL B N 1
ATOM 5403 C CA . VAL B 1 319 ? -0.431 40.938 0.38 1 96.75 319 VAL B CA 1
ATOM 5404 C C . VAL B 1 319 ? -0.922 39.562 -0.059 1 96.75 319 VAL B C 1
ATOM 5406 O O . VAL B 1 319 ? -1.695 38.938 0.653 1 96.75 319 VAL B O 1
ATOM 5409 N N . SER B 1 320 ? -0.502 39.156 -1.188 1 97.12 320 SER B N 1
ATOM 5410 C CA . SER B 1 320 ? -0.816 37.844 -1.721 1 97.12 320 SER B CA 1
ATOM 5411 C C . SER B 1 320 ? 0.289 36.844 -1.402 1 97.12 320 SER B C 1
ATOM 5413 O O . SER B 1 320 ? 1.464 37.094 -1.674 1 97.12 320 SER B O 1
ATOM 5415 N N . ALA B 1 321 ? -0.137 35.688 -0.856 1 98.12 321 ALA B N 1
ATOM 5416 C CA . ALA B 1 321 ? 0.841 34.656 -0.523 1 98.12 321 ALA B CA 1
ATOM 5417 C C . ALA B 1 321 ? 1.577 34.188 -1.771 1 98.12 321 ALA B C 1
ATOM 5419 O O . ALA B 1 321 ? 2.789 33.969 -1.733 1 98.12 321 ALA B O 1
ATOM 5420 N N . THR B 1 322 ? 0.854 34 -2.855 1 97.81 322 THR B N 1
ATOM 5421 C CA . THR B 1 322 ? 1.438 33.5 -4.098 1 97.81 322 THR B CA 1
ATOM 5422 C C . THR B 1 322 ? 2.451 34.5 -4.652 1 97.81 322 THR B C 1
ATOM 5424 O O . THR B 1 322 ? 3.455 34.125 -5.25 1 97.81 322 THR B O 1
ATOM 5427 N N . GLU B 1 323 ? 2.217 35.812 -4.453 1 96.88 323 GLU B N 1
ATOM 5428 C CA . GLU B 1 323 ? 3.129 36.844 -4.926 1 96.88 323 GLU B CA 1
ATOM 5429 C C . GLU B 1 323 ? 4.312 37 -3.975 1 96.88 323 GLU B C 1
ATOM 5431 O O . GLU B 1 323 ? 5.414 37.375 -4.398 1 96.88 323 GLU B O 1
ATOM 5436 N N . LEU B 1 324 ? 4.047 36.781 -2.734 1 97.94 324 LEU B N 1
ATOM 5437 C CA . LEU B 1 324 ? 5.074 36.969 -1.713 1 97.94 324 LEU B CA 1
ATOM 5438 C C . LEU B 1 324 ? 6.105 35.844 -1.775 1 97.94 324 LEU B C 1
ATOM 5440 O O . LEU B 1 324 ? 7.273 36.062 -1.44 1 97.94 324 LEU B O 1
ATOM 5444 N N . LEU B 1 325 ? 5.734 34.656 -2.201 1 98.31 325 LEU B N 1
ATOM 5445 C CA . LEU B 1 325 ? 6.535 33.438 -2.1 1 98.31 325 LEU B CA 1
ATOM 5446 C C . LEU B 1 325 ? 7.848 33.594 -2.863 1 98.31 325 LEU B C 1
ATOM 5448 O O . LEU B 1 325 ? 8.922 33.312 -2.324 1 98.31 325 LEU B O 1
ATOM 5452 N N . PRO B 1 326 ? 7.84 34.062 -4.168 1 97.94 326 PRO B N 1
ATOM 5453 C CA . PRO B 1 326 ? 9.117 34.219 -4.867 1 97.94 326 PRO B CA 1
ATOM 5454 C C . PRO B 1 326 ? 10.055 35.219 -4.172 1 97.94 326 PRO B C 1
ATOM 5456 O O . PRO B 1 326 ? 11.273 35 -4.164 1 97.94 326 PRO B O 1
ATOM 5459 N N . ARG B 1 327 ? 9.539 36.25 -3.592 1 97.81 327 ARG B N 1
ATOM 5460 C CA . ARG B 1 327 ? 10.352 37.219 -2.855 1 97.81 327 ARG B CA 1
ATOM 5461 C C . ARG B 1 327 ? 10.945 36.594 -1.602 1 97.81 327 ARG B C 1
ATOM 5463 O O . ARG B 1 327 ? 12.109 36.844 -1.268 1 97.81 327 ARG B O 1
ATOM 5470 N N . ALA B 1 328 ? 10.102 35.875 -0.902 1 98.56 328 ALA B N 1
ATOM 5471 C CA . ALA B 1 328 ? 10.57 35.188 0.288 1 98.56 328 ALA B CA 1
ATOM 5472 C C . ALA B 1 328 ? 11.703 34.219 -0.056 1 98.56 328 ALA B C 1
ATOM 5474 O O . ALA B 1 328 ? 12.695 34.125 0.669 1 98.56 328 ALA B O 1
ATOM 5475 N N . LEU B 1 329 ? 11.539 33.5 -1.167 1 98 329 LEU B N 1
ATOM 5476 C CA . LEU B 1 329 ? 12.562 32.562 -1.617 1 98 329 LEU B CA 1
ATOM 5477 C C . LEU B 1 329 ? 13.875 33.281 -1.893 1 98 329 LEU B C 1
ATOM 5479 O O . LEU B 1 329 ? 14.953 32.75 -1.568 1 98 329 LEU B O 1
ATOM 5483 N N . ASP B 1 330 ? 13.758 34.375 -2.508 1 97.19 330 ASP B N 1
ATOM 5484 C CA . ASP B 1 330 ? 14.945 35.188 -2.787 1 97.19 330 ASP B CA 1
ATOM 5485 C C . ASP B 1 330 ? 15.656 35.594 -1.495 1 97.19 330 ASP B C 1
ATOM 5487 O O . ASP B 1 330 ? 16.875 35.812 -1.493 1 97.19 330 ASP B O 1
ATOM 5491 N N . HIS B 1 331 ? 14.906 35.656 -0.432 1 97.88 331 HIS B N 1
ATOM 5492 C CA . HIS B 1 331 ? 15.477 36.031 0.864 1 97.88 331 HIS B CA 1
ATOM 5493 C C . HIS B 1 331 ? 15.812 34.781 1.679 1 97.88 331 HIS B C 1
ATOM 5495 O O . HIS B 1 331 ? 16.078 34.875 2.879 1 97.88 331 HIS B O 1
ATOM 5501 N N . GLY B 1 332 ? 15.609 33.594 1.076 1 98.38 332 GLY B N 1
ATOM 5502 C CA . GLY B 1 332 ? 16.078 32.375 1.677 1 98.38 332 GLY B CA 1
ATOM 5503 C C . GLY B 1 332 ? 15.07 31.734 2.607 1 98.38 332 GLY B C 1
ATOM 5504 O O . GLY B 1 332 ? 15.438 31.031 3.549 1 98.38 332 GLY B O 1
ATOM 5505 N N . VAL B 1 333 ? 13.836 31.984 2.473 1 98.75 333 VAL B N 1
ATOM 5506 C CA . VAL B 1 333 ? 12.805 31.344 3.279 1 98.75 333 VAL B CA 1
ATOM 5507 C C . VAL B 1 333 ? 11.633 30.922 2.391 1 98.75 333 VAL B C 1
ATOM 5509 O O . VAL B 1 333 ? 11.336 31.594 1.399 1 98.75 333 VAL B O 1
ATOM 5512 N N . ARG B 1 334 ? 11.07 29.797 2.688 1 98.38 334 ARG B N 1
ATOM 5513 C CA . ARG B 1 334 ? 9.953 29.25 1.92 1 98.38 334 ARG B CA 1
ATOM 5514 C C . ARG B 1 334 ? 8.781 28.906 2.832 1 98.38 334 ARG B C 1
ATOM 5516 O O . ARG B 1 334 ? 8.984 28.5 3.977 1 98.38 334 ARG B O 1
ATOM 5523 N N . PHE B 1 335 ? 7.586 29.156 2.43 1 98.69 335 PHE B N 1
ATOM 5524 C CA . PHE B 1 335 ? 6.348 28.734 3.074 1 98.69 335 PHE B CA 1
ATOM 5525 C C . PHE B 1 335 ? 5.387 28.125 2.057 1 98.69 335 PHE B C 1
ATOM 5527 O O . PHE B 1 335 ? 5.668 28.125 0.857 1 98.69 335 PHE B O 1
ATOM 5534 N N . GLN B 1 336 ? 4.289 27.5 2.492 1 98.5 336 GLN B N 1
ATOM 5535 C CA . GLN B 1 336 ? 3.252 27.047 1.569 1 98.5 336 GLN B CA 1
ATOM 5536 C C . GLN B 1 336 ? 2.156 28.094 1.415 1 98.5 336 GLN B C 1
ATOM 5538 O O . GLN B 1 336 ? 1.554 28.531 2.402 1 98.5 336 GLN B O 1
ATOM 5543 N N . PRO B 1 337 ? 1.887 28.5 0.17 1 98.69 337 PRO B N 1
ATOM 5544 C CA . PRO B 1 337 ? 0.858 29.531 -0.043 1 98.69 337 PRO B CA 1
ATOM 5545 C C . PRO B 1 337 ? -0.558 28.984 0.141 1 98.69 337 PRO B C 1
ATOM 5547 O O . PRO B 1 337 ? -0.837 27.844 -0.223 1 98.69 337 PRO B O 1
ATOM 5550 N N . GLY B 1 338 ? -1.426 29.812 0.645 1 98.62 338 GLY B N 1
ATOM 5551 C CA . GLY B 1 338 ? -2.781 29.469 1.035 1 98.62 338 GLY B CA 1
ATOM 5552 C C . GLY B 1 338 ? -3.576 28.828 -0.086 1 98.62 338 GLY B C 1
ATOM 5553 O O . GLY B 1 338 ? -4.27 27.828 0.128 1 98.62 338 GLY B O 1
ATOM 5554 N N . PRO B 1 339 ? -3.523 29.344 -1.298 1 98.5 339 PRO B N 1
ATOM 5555 C CA . PRO B 1 339 ? -4.348 28.812 -2.385 1 98.5 339 PRO B CA 1
ATOM 5556 C C . PRO B 1 339 ? -4.09 27.328 -2.652 1 98.5 339 PRO B C 1
ATOM 5558 O O . PRO B 1 339 ? -4.961 26.641 -3.174 1 98.5 339 PRO B O 1
ATOM 5561 N N . LEU B 1 340 ? -2.938 26.812 -2.264 1 98.19 340 LEU B N 1
ATOM 5562 C CA . LEU B 1 340 ? -2.604 25.406 -2.43 1 98.19 340 LEU B CA 1
ATOM 5563 C C . LEU B 1 340 ? -3.59 24.516 -1.67 1 98.19 340 LEU B C 1
ATOM 5565 O O . LEU B 1 340 ? -3.848 23.375 -2.072 1 98.19 340 LEU B O 1
ATOM 5569 N N . PHE B 1 341 ? -4.152 25.016 -0.588 1 98.69 341 PHE B N 1
ATOM 5570 C CA . PHE B 1 341 ? -4.965 24.234 0.335 1 98.69 341 PHE B CA 1
ATOM 5571 C C . PHE B 1 341 ? -6.445 24.375 0.015 1 98.69 341 PHE B C 1
ATOM 5573 O O . PHE B 1 341 ? -7.301 24.016 0.825 1 98.69 341 PHE B O 1
ATOM 5580 N N . SER B 1 342 ? -6.742 24.938 -1.113 1 98.19 342 SER B N 1
ATOM 5581 C CA . SER B 1 342 ? -8.109 25.141 -1.588 1 98.19 342 SER B CA 1
ATOM 5582 C C . SER B 1 342 ? -8.273 24.625 -3.018 1 98.19 342 SER B C 1
ATOM 5584 O O . SER B 1 342 ? -7.555 25.047 -3.92 1 98.19 342 SER B O 1
ATOM 5586 N N . PRO B 1 343 ? -9.203 23.703 -3.209 1 95.5 343 PRO B N 1
ATOM 5587 C CA . PRO B 1 343 ? -9.414 23.281 -4.594 1 95.5 343 PRO B CA 1
ATOM 5588 C C . PRO B 1 343 ? -9.828 24.438 -5.508 1 95.5 343 PRO B C 1
ATOM 5590 O O . PRO B 1 343 ? -9.68 24.344 -6.727 1 95.5 343 PRO B O 1
ATOM 5593 N N . ASN B 1 344 ? -10.305 25.547 -4.914 1 94.44 344 ASN B N 1
ATOM 5594 C CA . ASN B 1 344 ? -10.75 26.703 -5.695 1 94.44 344 ASN B CA 1
ATOM 5595 C C . ASN B 1 344 ? -9.734 27.844 -5.648 1 94.44 344 ASN B C 1
ATOM 5597 O O . ASN B 1 344 ? -10 28.938 -6.145 1 94.44 344 ASN B O 1
ATOM 5601 N N . GLY B 1 345 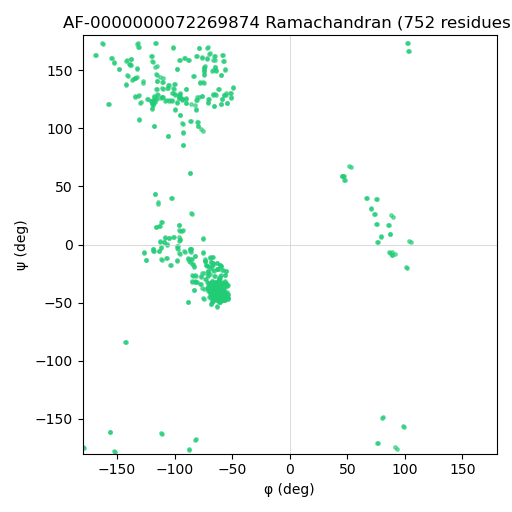? -8.672 27.594 -5.066 1 94.81 345 GLY B N 1
ATOM 5602 C CA . GLY B 1 345 ? -7.582 28.562 -5.047 1 94.81 345 GLY B CA 1
ATOM 5603 C C . GLY B 1 345 ? -7.871 29.781 -4.195 1 94.81 345 GLY B C 1
ATOM 5604 O O . GLY B 1 345 ? -7.391 30.875 -4.488 1 94.81 345 GLY B O 1
ATOM 5605 N N . THR B 1 346 ? -8.656 29.469 -3.184 1 95.06 346 THR B N 1
ATOM 5606 C CA . THR B 1 346 ? -8.953 30.562 -2.264 1 95.06 346 THR B CA 1
ATOM 5607 C C . THR B 1 346 ? -7.824 30.734 -1.255 1 95.06 346 THR B C 1
ATOM 5609 O O . THR B 1 346 ? -6.699 30.297 -1.491 1 95.06 346 THR B O 1
ATOM 5612 N N . GLN B 1 347 ? -7.961 31.5 -0.172 1 97.38 347 GLN B N 1
ATOM 5613 C CA . GLN B 1 347 ? -7.023 31.719 0.927 1 97.38 347 GLN B CA 1
ATOM 5614 C C . GLN B 1 347 ? -5.785 32.469 0.451 1 97.38 347 GLN B C 1
ATOM 5616 O O . GLN B 1 347 ? -4.656 32.062 0.753 1 97.38 347 GLN B O 1
ATOM 5621 N N . THR B 1 348 ? -5.887 33.438 -0.4 1 98.19 348 THR B N 1
ATOM 5622 C CA . THR B 1 348 ? -4.785 34.125 -1.065 1 98.19 348 THR B CA 1
ATOM 5623 C C . THR B 1 348 ? -3.928 34.875 -0.054 1 98.19 348 THR B C 1
ATOM 5625 O O . THR B 1 348 ? -2.744 35.125 -0.294 1 98.19 348 THR B O 1
ATOM 5628 N N . ASP B 1 349 ? -4.512 35.281 1.062 1 97.94 349 ASP B N 1
ATOM 5629 C CA . ASP B 1 349 ? -3.801 36.062 2.066 1 97.94 349 ASP B CA 1
ATOM 5630 C C . ASP B 1 349 ? -3.26 35.188 3.18 1 97.94 349 ASP B C 1
ATOM 5632 O O . ASP B 1 349 ? -3.008 35.656 4.293 1 97.94 349 ASP B O 1
ATOM 5636 N N . LYS B 1 350 ? -3.197 33.875 2.934 1 98.62 350 LYS B N 1
ATOM 5637 C CA . LYS B 1 350 ? -2.789 32.938 3.975 1 98.62 350 LYS B CA 1
ATOM 5638 C C . LYS B 1 350 ? -1.487 32.25 3.602 1 98.62 350 LYS B C 1
ATOM 5640 O O . LYS B 1 350 ? -1.188 32.062 2.418 1 98.62 350 LYS B O 1
ATOM 5645 N N . ALA B 1 351 ? -0.715 31.812 4.562 1 98.75 351 ALA B N 1
ATOM 5646 C CA . ALA B 1 351 ? 0.512 31.031 4.438 1 98.75 351 ALA B CA 1
ATOM 5647 C C . ALA B 1 351 ? 0.617 29.984 5.551 1 98.75 351 ALA B C 1
ATOM 5649 O O . ALA B 1 351 ? 0.294 30.266 6.707 1 98.75 351 ALA B O 1
ATOM 5650 N N . ARG B 1 352 ? 1.022 28.797 5.215 1 98.88 352 ARG B N 1
ATOM 5651 C CA . ARG B 1 352 ? 1.263 27.781 6.23 1 98.88 352 ARG B CA 1
ATOM 5652 C C . ARG B 1 352 ? 2.75 27.672 6.551 1 98.88 352 ARG B C 1
ATOM 5654 O O . ARG B 1 352 ? 3.576 27.531 5.645 1 98.88 352 ARG B O 1
ATOM 5661 N N . LEU B 1 353 ? 3.066 27.719 7.738 1 98.88 353 LEU B N 1
ATOM 5662 C CA . LEU B 1 353 ? 4.418 27.5 8.242 1 98.88 353 LEU B CA 1
ATOM 5663 C C . LEU B 1 353 ? 4.484 26.266 9.117 1 98.88 353 LEU B C 1
ATOM 5665 O O . LEU B 1 353 ? 3.566 26 9.898 1 98.88 353 LEU B O 1
ATOM 5669 N N . CYS B 1 354 ? 5.512 25.531 9 1 98.69 354 CYS B N 1
ATOM 5670 C CA . CYS B 1 354 ? 5.676 24.281 9.727 1 98.69 354 CYS B CA 1
ATOM 5671 C C . CYS B 1 354 ? 6.754 24.406 10.797 1 98.69 354 CYS B C 1
ATOM 5673 O O . CYS B 1 354 ? 7.832 24.938 10.539 1 98.69 354 CYS B O 1
ATOM 5675 N N . PHE B 1 355 ? 6.48 23.938 11.977 1 98.69 355 PHE B N 1
ATOM 5676 C CA . PHE B 1 355 ? 7.473 24 13.047 1 98.69 355 PHE B CA 1
ATOM 5677 C C . PHE B 1 355 ? 8.031 22.609 13.352 1 98.69 355 PHE B C 1
ATOM 5679 O O . PHE B 1 355 ? 8.844 22.453 14.266 1 98.69 355 PHE B O 1
ATOM 5686 N N . ALA B 1 356 ? 7.668 21.625 12.562 1 97.88 356 ALA B N 1
ATOM 5687 C CA . ALA B 1 356 ? 8.023 20.25 12.883 1 97.88 356 ALA B CA 1
ATOM 5688 C C . ALA B 1 356 ? 9.43 19.906 12.375 1 97.88 356 ALA B C 1
ATOM 5690 O O . ALA B 1 356 ? 10.109 19.047 12.945 1 97.88 356 ALA B O 1
ATOM 5691 N N . PHE B 1 357 ? 9.914 20.578 11.336 1 97.81 357 PHE B N 1
ATOM 5692 C CA . PHE B 1 357 ? 11.125 20.156 10.641 1 97.81 357 PHE B CA 1
ATOM 5693 C C . PHE B 1 357 ? 12.359 20.766 11.281 1 97.81 357 PHE B C 1
ATOM 5695 O O . PHE B 1 357 ? 13.32 20.062 11.594 1 97.81 357 PHE B O 1
ATOM 5702 N N . TYR B 1 358 ? 12.391 22.062 11.523 1 98.06 358 TYR B N 1
ATOM 5703 C CA . TYR B 1 358 ? 13.57 22.812 11.945 1 98.06 358 TYR B CA 1
ATOM 5704 C C . TYR B 1 358 ? 13.609 22.969 13.453 1 98.06 358 TYR B C 1
ATOM 5706 O O . TYR B 1 358 ? 12.578 22.859 14.125 1 98.06 358 TYR B O 1
ATOM 5714 N N . GLU B 1 359 ? 14.758 23.219 13.945 1 98.12 359 GLU B N 1
ATOM 5715 C CA . GLU B 1 359 ? 14.938 23.562 15.359 1 98.12 359 GLU B CA 1
ATOM 5716 C C . GLU B 1 359 ? 14.57 25.016 15.625 1 98.12 359 GLU B C 1
ATOM 5718 O O . GLU B 1 359 ? 14.375 25.797 14.688 1 98.12 359 GLU B O 1
ATOM 5723 N N . GLU B 1 360 ? 14.484 25.375 16.859 1 98.69 360 GLU B N 1
ATOM 5724 C CA . GLU B 1 360 ? 13.953 26.672 17.297 1 98.69 360 GLU B CA 1
ATOM 5725 C C . GLU B 1 360 ? 14.727 27.828 16.672 1 98.69 360 GLU B C 1
ATOM 5727 O O . GLU B 1 360 ? 14.133 28.766 16.141 1 98.69 360 GLU B O 1
ATOM 5732 N N . ALA B 1 361 ? 16.047 27.719 16.625 1 98.62 361 ALA B N 1
ATOM 5733 C CA . ALA B 1 361 ? 16.875 28.812 16.125 1 98.62 361 ALA B CA 1
ATOM 5734 C C . ALA B 1 361 ? 16.609 29.047 14.633 1 98.62 361 ALA B C 1
ATOM 5736 O O . ALA B 1 361 ? 16.547 30.203 14.188 1 98.62 361 ALA B O 1
ATOM 5737 N N . GLU B 1 362 ? 16.469 27.969 13.859 1 98.5 362 GLU B N 1
ATOM 5738 C CA . GLU B 1 362 ? 16.188 28.078 12.43 1 98.5 362 GLU B CA 1
ATOM 5739 C C . GLU B 1 362 ? 14.781 28.609 12.18 1 98.5 362 GLU B C 1
ATOM 5741 O O . GLU B 1 362 ? 14.555 29.359 11.219 1 98.5 362 GLU B O 1
ATOM 5746 N N . LEU B 1 363 ? 13.844 28.234 13.023 1 98.81 363 LEU B N 1
ATOM 5747 C CA . LEU B 1 363 ? 12.492 28.75 12.914 1 98.81 363 LEU B CA 1
ATOM 5748 C C . LEU B 1 363 ? 12.477 30.266 13.094 1 98.81 363 LEU B C 1
ATOM 5750 O O . LEU B 1 363 ? 11.852 30.984 12.305 1 98.81 363 LEU B O 1
ATOM 5754 N N . VAL B 1 364 ? 13.156 30.734 14.102 1 98.81 364 VAL B N 1
ATOM 5755 C CA . VAL B 1 364 ? 13.234 32.156 14.383 1 98.81 364 VAL B CA 1
ATOM 5756 C C . VAL B 1 364 ? 13.891 32.875 13.211 1 98.81 364 VAL B C 1
ATOM 5758 O O . VAL B 1 364 ? 13.414 33.938 12.773 1 98.81 364 VAL B O 1
ATOM 5761 N N . GLU B 1 365 ? 14.977 32.281 12.695 1 98.81 365 GLU B N 1
ATOM 5762 C CA . GLU B 1 365 ? 15.664 32.875 11.547 1 98.81 365 GLU B CA 1
ATOM 5763 C C . GLU B 1 365 ? 14.742 32.906 10.328 1 98.81 365 GLU B C 1
ATOM 5765 O O . GLU B 1 365 ? 14.758 33.906 9.578 1 98.81 365 GLU B O 1
ATOM 5770 N N . GLY B 1 366 ? 13.992 31.859 10.086 1 98.81 366 GLY B N 1
ATOM 5771 C CA . GLY B 1 366 ? 13.031 31.859 8.992 1 98.81 366 GLY B CA 1
ATOM 5772 C C . GLY B 1 366 ? 12.023 33 9.086 1 98.81 366 GLY B C 1
ATOM 5773 O O . GLY B 1 366 ? 11.727 33.656 8.086 1 98.81 366 GLY B O 1
ATOM 5774 N N . VAL B 1 367 ? 11.547 33.25 10.281 1 98.81 367 VAL B N 1
ATOM 5775 C CA . VAL B 1 367 ? 10.57 34.312 10.492 1 98.81 367 VAL B CA 1
ATOM 5776 C C . VAL B 1 367 ? 11.234 35.656 10.289 1 98.81 367 VAL B C 1
ATOM 5778 O O . VAL B 1 367 ? 10.625 36.594 9.742 1 98.81 367 VAL B O 1
ATOM 5781 N N . ARG B 1 368 ? 12.469 35.812 10.789 1 98.62 368 ARG B N 1
ATOM 5782 C CA . ARG B 1 368 ? 13.203 37.031 10.57 1 98.62 368 ARG B CA 1
ATOM 5783 C C . ARG B 1 368 ? 13.297 37.375 9.086 1 98.62 368 ARG B C 1
ATOM 5785 O O . ARG B 1 368 ? 13.016 38.5 8.688 1 98.62 368 ARG B O 1
ATOM 5792 N N . ARG B 1 369 ? 13.625 36.438 8.297 1 98.62 369 ARG B N 1
ATOM 5793 C CA . ARG B 1 369 ? 13.742 36.625 6.855 1 98.62 369 ARG B CA 1
ATOM 5794 C C . ARG B 1 369 ? 12.391 36.969 6.238 1 98.62 369 ARG B C 1
ATOM 5796 O O . ARG B 1 369 ? 12.297 37.812 5.363 1 98.62 369 ARG B O 1
ATOM 5803 N N . LEU B 1 370 ? 11.383 36.281 6.676 1 98.38 370 LEU B N 1
ATOM 5804 C CA . LEU B 1 370 ? 10.031 36.562 6.207 1 98.38 370 LEU B CA 1
ATOM 5805 C C . LEU B 1 370 ? 9.648 38 6.547 1 98.38 370 LEU B C 1
ATOM 5807 O O . LEU B 1 370 ? 9.008 38.688 5.738 1 98.38 370 LEU B O 1
ATOM 5811 N N . GLY B 1 371 ? 9.977 38.438 7.754 1 98.06 371 GLY B N 1
ATOM 5812 C CA . GLY B 1 371 ? 9.719 39.812 8.164 1 98.06 371 GLY B CA 1
ATOM 5813 C C . GLY B 1 371 ? 10.383 40.844 7.27 1 98.06 371 GLY B C 1
ATOM 5814 O O . GLY B 1 371 ? 9.789 41.875 6.965 1 98.06 371 GLY B O 1
ATOM 5815 N N . GLU B 1 372 ? 11.594 40.562 6.863 1 97.81 372 GLU B N 1
ATOM 5816 C CA . GLU B 1 372 ? 12.297 41.469 5.949 1 97.81 372 GLU B CA 1
ATOM 5817 C C . GLU B 1 372 ? 11.531 41.625 4.641 1 97.81 372 GLU B C 1
ATOM 5819 O O . GLU B 1 372 ? 11.398 42.719 4.125 1 97.81 372 GLU B O 1
ATOM 5824 N N . VAL B 1 373 ? 11.062 40.531 4.172 1 97.69 373 VAL B N 1
ATOM 5825 C CA . VAL B 1 373 ? 10.32 40.531 2.916 1 97.69 373 VAL B CA 1
ATOM 5826 C C . VAL B 1 373 ? 9.016 41.312 3.088 1 97.69 373 VAL B C 1
ATOM 5828 O O . VAL B 1 373 ? 8.641 42.094 2.227 1 97.69 373 VAL B O 1
ATOM 5831 N N . LEU B 1 374 ? 8.328 41.094 4.172 1 97.25 374 LEU B N 1
ATOM 5832 C CA . LEU B 1 374 ? 7.055 41.75 4.441 1 97.25 374 LEU B CA 1
ATOM 5833 C C . LEU B 1 374 ? 7.23 43.25 4.555 1 97.25 374 LEU B C 1
ATOM 5835 O O . LEU B 1 374 ? 6.367 44.031 4.121 1 97.25 374 LEU B O 1
ATOM 5839 N N . ARG B 1 375 ? 8.336 43.719 5.074 1 96.25 375 ARG B N 1
ATOM 5840 C CA . ARG B 1 375 ? 8.609 45.156 5.23 1 96.25 375 ARG B CA 1
ATOM 5841 C C . ARG B 1 375 ? 8.867 45.812 3.881 1 96.25 375 ARG B C 1
ATOM 5843 O O . ARG B 1 375 ? 8.617 47 3.709 1 96.25 375 ARG B O 1
ATOM 5850 N N . GLN B 1 376 ? 9.266 44.969 2.971 1 93.94 376 GLN B N 1
ATOM 5851 C CA . GLN B 1 376 ? 9.562 45.469 1.642 1 93.94 376 GLN B CA 1
ATOM 5852 C C . GLN B 1 376 ? 8.289 45.625 0.81 1 93.94 376 GLN B C 1
ATOM 5854 O O . GLN B 1 376 ? 8.234 46.406 -0.129 1 93.94 376 GLN B O 1
ATOM 5859 N N . VAL B 1 377 ? 7.391 44.844 1.035 1 87.81 377 VAL B N 1
ATOM 5860 C CA . VAL B 1 377 ? 6.215 44.844 0.169 1 87.81 377 VAL B CA 1
ATOM 5861 C C . VAL B 1 377 ? 5.113 45.688 0.778 1 87.81 377 VAL B C 1
ATOM 5863 O O . VAL B 1 377 ? 4.105 45.969 0.127 1 87.81 377 VAL B O 1
ATOM 5866 N N . ARG B 1 378 ? 5.25 46.125 1.912 1 79.06 378 ARG B N 1
ATOM 5867 C CA . ARG B 1 378 ? 4.332 47.094 2.492 1 79.06 378 ARG B CA 1
ATOM 5868 C C . ARG B 1 378 ? 4.742 48.531 2.139 1 79.06 378 ARG B C 1
ATOM 5870 O O . ARG B 1 378 ? 5.926 48.812 1.934 1 79.06 378 ARG B O 1
#

Solvent-accessible surface area (backbone atoms only — not comparable to full-atom values): 36702 Å² total; per-residue (Å²): 132,77,49,44,42,61,77,81,84,56,88,81,41,43,58,27,48,46,88,50,62,36,63,86,72,40,55,54,68,62,50,46,52,11,42,51,53,41,56,68,67,73,62,43,62,37,40,30,44,12,12,44,50,26,43,32,68,39,30,42,54,49,18,53,50,46,19,64,76,57,72,47,92,46,51,38,78,32,39,31,43,27,44,14,48,42,45,41,51,46,48,47,48,59,64,71,52,52,68,69,37,30,33,35,32,42,38,60,24,58,50,52,54,54,44,36,43,47,64,52,43,37,42,81,42,75,30,53,49,54,89,50,19,69,37,57,72,62,36,52,55,48,42,73,74,60,63,34,51,33,36,43,42,46,48,32,32,16,53,46,65,28,25,44,39,44,60,70,55,49,53,51,47,51,50,50,23,68,75,70,68,19,32,36,39,35,45,36,55,29,62,84,33,51,53,51,82,77,77,64,71,60,61,50,80,45,9,80,74,64,30,28,40,20,29,31,33,35,46,76,64,55,32,29,4,49,35,33,23,33,37,25,24,22,51,70,60,50,54,53,51,45,62,38,21,36,37,54,60,42,17,22,48,37,28,40,46,45,40,30,51,32,30,24,55,75,70,51,47,48,68,55,50,36,54,52,48,26,54,51,40,45,52,18,43,48,36,39,47,57,46,48,56,73,39,34,89,70,46,37,45,67,63,82,54,42,32,44,48,36,39,32,31,36,47,26,91,92,42,41,28,74,68,44,45,63,54,25,45,76,58,27,20,40,60,35,42,24,27,63,25,22,101,82,50,43,53,45,39,21,35,32,36,32,36,46,40,54,56,46,71,56,38,33,51,32,42,52,38,43,48,56,44,52,62,65,75,99,130,77,49,44,42,61,76,80,86,56,88,80,41,43,58,28,47,47,88,50,62,35,63,87,72,41,53,54,69,61,48,45,53,12,42,53,54,40,58,67,68,73,62,43,61,38,39,29,45,12,13,45,50,26,42,32,67,38,30,42,55,49,16,53,52,46,19,66,75,57,71,49,92,45,51,39,78,31,39,31,44,26,44,13,48,42,45,41,51,46,46,47,48,59,64,71,52,52,67,70,38,28,32,35,32,43,37,61,24,59,48,54,54,54,44,36,44,47,65,53,44,37,40,80,42,75,31,53,49,53,90,49,20,69,38,56,72,63,35,52,56,49,40,73,72,61,63,34,52,32,38,44,42,46,49,34,32,14,51,49,65,28,25,44,38,44,60,69,55,50,53,50,48,53,50,51,23,64,75,70,68,19,33,37,40,35,45,35,56,28,63,84,31,51,54,50,81,78,78,63,74,59,61,51,79,45,9,80,73,65,29,28,40,20,28,31,33,34,44,78,63,55,32,30,5,47,35,32,22,33,37,25,25,21,51,70,60,51,54,52,51,45,63,39,22,36,37,54,60,41,15,22,49,36,28,38,46,47,39,29,51,35,30,24,54,74,68,51,48,46,67,55,50,36,53,52,48,26,54,51,40,44,52,18,43,48,35,38,47,56,43,49,57,73,38,32,89,70,48,36,45,68,65,83,55,42,32,44,48,37,38,33,32,37,47,26,90,92,44,40,26,75,69,43,46,63,55,24,44,75,58,26,19,39,59,35,42,23,28,65,25,21,99,81,51,44,54,46,37,21,35,33,36,32,36,46,40,54,54,46,69,56,38,34,50,31,42,53,40,44,46,55,46,53,62,65,74,98

InterPro domains:
  IPR004839 Aminotransferase, class I/classII, large domain [PF00155] (12-370)
  IPR015421 Pyridoxal phosphate-dependent transferase, major domain [G3DSA:3.40.640.10] (48-269)
  IPR015422 Pyridoxal phosphate-dependent transferase, small domain [G3DSA:3.90.1150.10] (9-374)
  IPR015424 Pyridoxal phosphate-dependent transferase [SSF53383] (10-376)

Organism: Deinococcus radiodurans (strain ATCC 13939 / DSM 20539 / JCM 16871 / CCUG 27074 / LMG 4051 / NBRC 15346 / NCIMB 9279 / VKM B-1422 / R1) (NCBI:txid243230)

Radius of gyration: 27.08 Å; Cα contacts (8 Å, |Δi|>4): 1705; chains: 2; bounding box: 54×92×60 Å

Sequence (756 aa):
MLKTAQTTLTEGVINLAVGHPSLHMLPLREMEQAAAHRFAQGNAEFLQYGYEWGDGFLRTELAAYLTREYGFPVSAEQTFISGGTSQAIDLCCAMLTRPGDTVIVEDPTYFFAFGMFRDHGLNIVTAPVDEQGLDVDALETLVAQHRPKLVYTIPVHQNPAGVTLPQERREKLVRLAQEHGFTILADEVYQLLTFEGTPPPSFAAWADTGQVVSLGSFSKILAPGTRLGWINAREDVLERLAQNGALVSGGGYSPLGGGMVRSMLELGLLPEYIGKLRETFRRRSRALADALDELRPLGLDFQRPTGGYFIWVTLPAGVSATELLPRALDHGVRFQPGPLFSPNGTQTDKARLCFAFYEEAELVEGVRRLGEVLRQVRMLKTAQTTLTEGVINLAVGHPSLHMLPLREMEQAAAHRFAQGNAEFLQYGYEWGDGFLRTELAAYLTREYGFPVSAEQTFISGGTSQAIDLCCAMLTRPGDTVIVEDPTYFFAFGMFRDHGLNIVTAPVDEQGLDVDALETLVAQHRPKLVYTIPVHQNPAGVTLPQERREKLVRLAQEHGFTILADEVYQLLTFEGTPPPSFAAWADTGQVVSLGSFSKILAPGTRLGWINAREDVLERLAQNGALVSGGGYSPLGGGMVRSMLELGLLPEYIGKLRETFRRRSRALADALDELRPLGLDFQRPTGGYFIWVTLPAGVSATELLPRALDHGVRFQPGPLFSPNGTQTDKARLCFAFYEEAELVEGVRRLGEVLRQVR

pLDDT: mean 97.5, std 2.27, range [76.12, 98.94]

Secondary structure (DSSP, 8-state):
----BS--PPTT-EETT--S--GGGS-HHHHHHHHHHHHHT--GGGGS-B-TT--HHHHHHHHHHHHHHHTS---GGGEEEES-HHHHHHHHHHHH--TT-EEEEEES--THHHHHHHHTTPEEEEEEEETTEE-HHHHHHHHHHH--SEEEE--SS-TTT-----HHHHHHHHHHHHHHTPEEEEE-TTTT-B-SS-PPPPGGGGGGGSSEEEEEESTTTT-GGG--EEEE--HHHHHHHTT-HHHHHHTSS-HHHHHHHHHHHHTTHHHHHHHHHHHHHHHHHHHHHHHHHTTGGGT-EEPPPSBSSEEEEEPPTT--HHHHHHHHHHTTEE-EEGGGG-TT---TTEEEEESSSS-HHHHHHHHHHHHHHHHHH-/----BS--PPTT-EETT--S--GGGS-HHHHHHHHHHHHHT--GGGGS-B-TT--HHHHHHHHHHHHHHHTS---GGGEEEES-HHHHHHHHHHHH--TT-EEEEEES--THHHHHHHHTTPEEEEEEEETTEE-HHHHHHHHHHH--SEEEE--SS-TTT-----HHHHHHHHHHHHHHTPEEEEE-TTTT-B-SS-PPPPGGGGGGGSSEEEEEESTTTT-GGG--EEEE--HHHHHHHTT-HHHHHHTSS-HHHHHHHHHHHHTTHHHHHHHHHHHHHHHHHHHHHHHHHTTGGGT-EEPPPSBSSEEEEEPPTT--HHHHHHHHHHTTEE-EEGGGG-TT---TTEEEEESSSS-HHHHHHHHHHHHHHHHHH-